Protein AF-A0A7J7K5H2-F1 (afdb_monomer)

pLDDT: mean 83.06, std 18.9, range [26.38, 98.5]

Nearest PDB structures (foldseek):
  7wrg-assembly1_A  TM=8.953E-01  e=8.656E-25  Caenorhabditis elegans
  7wrg-assembly2_B  TM=8.179E-01  e=9.148E-25  Caenorhabditis elegans
  4mjj-assembly1_A  TM=6.269E-01  e=1.152E-02  Homo sapiens
  3pyc-assembly1_A  TM=7.865E-01  e=3.758E-01  Homo sapiens
  2dn7-assembly1_A  TM=3.184E-01  e=1.498E+00  Homo sapiens

Sequence (389 aa):
MLLKEDVLEILPSIEEANSISEEMDKKVTFEAVIVSAESRGEVSGKPELFVLVKNIETGLQYYWPREKFYNRKFVMQELFSKYDDDADDFNGQIADEKDPFTMNPKEDVHIGSLKVYLQSLAYNIELTEQLDIIDYQSEQIGVCNVEIYPCTAKGKIFKPEDDVFVDDPRQLIGQDFHFKVKISGARGLPKRYNEIYAEYRLKSDADPVRTKAIAGTSNPDWRLEKQYHFPNLTEEDIKYFESGCFMVKIFGKQNAGAAARKLDTKKELRKKKAARGQVAVAANSVKKKIDPDNMKLQQNAVVAQTRNKKLNKRLEWLKDLLREANSRSKKKVPTRLIIAILEAKNYKEAKRIIASIGKSKGGEHSDSDSEDEVDIEKAEAQSCACLVS

Radius of gyration: 31.47 Å; Cα contacts (8 Å, |Δi|>4): 604; chains: 1; bounding box: 77×48×98 Å

Secondary structure (DSSP, 8-state):
-HHHHHHHHHHHHHHHHHHHHHHTT--EEEEEEEE-TTTTT-SS---EEEEEEEETTT--EEEEEHHHHHHHHHHHHHHHHHHHHTTTT------TTT-TT---TTS-EEEEEEEEE-HHHHTT--EEEEEEEE-TTS-EEEEEEEEEEEE-TT-PBPPGGG----SSGGGGTTS-EEEEEEEEEEES--TTEEEEEEEE--TT-SS-EEPPPB-S-SS----EEEEEEESS--HHHHHHHHH-EEEEEEEEEE-PPP--S---HHHHHHHHHHHHHHHTTGGG-------HHHHHHHHHHHHHHHHHHHHHHHHHHHHHHHHHHHHTT-S---HHHHHHHHS--SHHHHHHHHHGGG-S------------------SS-SS---S--

Foldseek 3Di:
DVVVVVCVVCVVLQVLLLVLCQVLQVQKHKDKAWFACQQVQHQHDHTAIWIWIARNQQRDIATHHPVLSVVLSVLSVVVSVVCVVCVPPPPVDDDLVSRSNRDDLQDKGFQFKWKFALQCVLFQHKDWDWTFTAHRNLDGQWTWTKIKFWDDPVRHGDDLLQQPTDLGSCVCAQAKTKMKIWTFWIARHDPQFFQKKKWKDDPPDPDIDIFGGGGDDRIDGRRDMDMDIDHRDDPVNSVCSNGNMIMIIMIGGGRGHHSPDPDTSVVVVVVVVVVVVVCVVVVPDPDPNPDVVVVVVVRVVVSVVVSVVVQVVLVVLVVLLVVLCVVVVNPDDDVVLNVQSSVPRDPVSSVVSSVCRPVPDDDDDDDDDDDDDDDDDDDPPPDDDDDDD

Organism: Bugula neritina (NCBI:txid10212)

Structure (mmCIF, N/CA/C/O backbone):
data_AF-A0A7J7K5H2-F1
#
_entry.id   AF-A0A7J7K5H2-F1
#
loop_
_atom_site.group_PDB
_atom_site.id
_atom_site.type_symbol
_atom_site.label_atom_id
_atom_site.label_alt_id
_atom_site.label_comp_id
_atom_site.label_asym_id
_atom_site.label_entity_id
_atom_site.label_seq_id
_atom_site.pdbx_PDB_ins_code
_atom_site.Cartn_x
_atom_site.Cartn_y
_atom_site.Cartn_z
_atom_site.occupancy
_atom_site.B_iso_or_equiv
_atom_site.auth_seq_id
_atom_site.auth_comp_id
_atom_site.auth_asym_id
_atom_site.auth_atom_id
_atom_site.pdbx_PDB_model_num
ATOM 1 N N . MET A 1 1 ? 12.004 23.311 -3.552 1.00 49.31 1 MET A N 1
ATOM 2 C CA . MET A 1 1 ? 12.945 23.846 -4.557 1.00 49.31 1 MET A CA 1
ATOM 3 C C . MET A 1 1 ? 13.680 22.710 -5.257 1.00 49.31 1 MET A C 1
ATOM 5 O O . MET A 1 1 ? 13.465 22.575 -6.450 1.00 49.31 1 MET A O 1
ATOM 9 N N . LEU A 1 2 ? 14.331 21.806 -4.513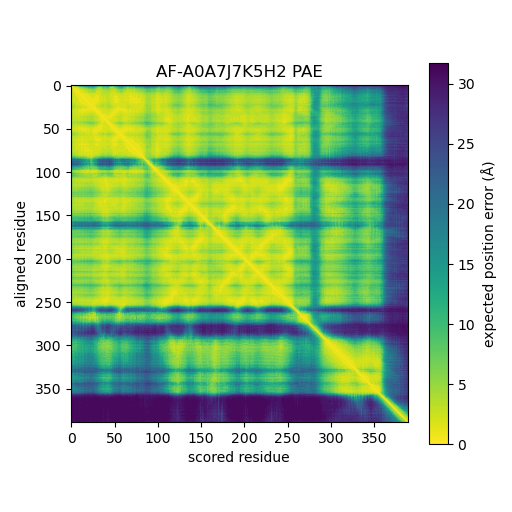 1.00 68.81 2 LEU A N 1
ATOM 10 C CA . LEU A 1 2 ? 15.080 20.637 -5.023 1.00 68.81 2 LEU A CA 1
ATOM 11 C C . LEU A 1 2 ? 14.414 19.839 -6.163 1.00 68.81 2 LEU A C 1
ATOM 13 O O . LEU A 1 2 ? 15.017 19.648 -7.204 1.00 68.81 2 LEU A O 1
ATOM 17 N N . LEU A 1 3 ? 13.137 19.458 -6.041 1.00 77.81 3 LEU A N 1
ATOM 18 C CA . LEU A 1 3 ? 12.524 18.555 -7.028 1.00 77.81 3 LEU A CA 1
ATOM 19 C C . LEU A 1 3 ? 12.398 19.139 -8.449 1.00 77.81 3 LEU A C 1
ATOM 21 O O . LEU A 1 3 ? 12.353 18.397 -9.423 1.00 77.81 3 LEU A O 1
ATOM 25 N N . LYS A 1 4 ? 12.304 20.471 -8.579 1.00 75.62 4 LYS A N 1
ATOM 26 C CA . LYS A 1 4 ? 12.293 21.128 -9.896 1.00 75.62 4 LYS A CA 1
ATOM 27 C C . LYS A 1 4 ? 13.687 21.119 -10.520 1.00 75.62 4 LYS A C 1
ATOM 29 O O . LYS A 1 4 ? 13.799 20.897 -11.718 1.00 75.62 4 LYS A O 1
ATOM 34 N N . GLU A 1 5 ? 14.715 21.354 -9.710 1.00 84.00 5 GLU A N 1
ATOM 35 C CA . GLU A 1 5 ? 16.119 21.303 -10.126 1.00 84.00 5 GLU A CA 1
ATOM 36 C C . GLU A 1 5 ? 16.498 19.876 -10.536 1.00 84.00 5 GLU A C 1
ATOM 38 O O . GLU A 1 5 ? 17.010 19.688 -11.634 1.00 84.00 5 GLU A O 1
ATOM 43 N N . ASP A 1 6 ? 16.106 18.871 -9.745 1.00 81.94 6 ASP A N 1
ATOM 44 C CA . ASP A 1 6 ? 16.315 17.450 -10.056 1.00 81.94 6 ASP A CA 1
ATOM 45 C C . ASP A 1 6 ? 15.707 17.055 -11.411 1.00 81.94 6 ASP A C 1
ATOM 47 O O . ASP A 1 6 ? 16.304 16.304 -12.183 1.00 81.94 6 ASP A O 1
ATOM 51 N N . VAL A 1 7 ? 14.510 17.569 -11.721 1.00 84.88 7 VAL A N 1
ATOM 52 C CA . VAL A 1 7 ? 13.860 17.334 -13.018 1.00 84.88 7 VAL A CA 1
ATOM 53 C C . VAL A 1 7 ? 14.640 18.007 -14.146 1.00 84.88 7 VAL A C 1
ATOM 55 O O . VAL A 1 7 ? 14.882 17.377 -15.171 1.00 84.88 7 VAL A O 1
ATOM 58 N N . LEU A 1 8 ? 15.047 19.266 -13.979 1.00 86.44 8 LEU A N 1
ATOM 59 C CA . LEU A 1 8 ? 15.824 19.979 -14.999 1.00 86.44 8 LEU A CA 1
ATOM 60 C C . LEU A 1 8 ? 17.184 19.315 -15.256 1.00 86.44 8 LEU A C 1
ATOM 62 O O . LEU A 1 8 ? 17.638 19.294 -16.396 1.00 86.44 8 LEU A O 1
ATOM 66 N N . GLU A 1 9 ? 17.797 18.731 -14.229 1.00 89.56 9 GLU A N 1
ATOM 67 C CA . GLU A 1 9 ? 19.077 18.031 -14.329 1.00 89.56 9 GLU A CA 1
ATOM 68 C C . GLU A 1 9 ? 18.953 16.661 -15.019 1.00 89.56 9 GLU A C 1
ATOM 70 O O . GLU A 1 9 ? 19.804 16.287 -15.832 1.00 89.56 9 GLU A O 1
ATOM 75 N N . ILE A 1 10 ? 17.888 15.898 -14.734 1.00 91.88 10 ILE A N 1
ATOM 76 C CA . ILE A 1 10 ? 17.733 14.553 -15.308 1.00 91.88 10 ILE A CA 1
ATOM 77 C C . ILE A 1 10 ? 17.295 14.584 -16.774 1.00 91.88 10 ILE A C 1
ATOM 79 O O . ILE A 1 10 ? 17.599 13.654 -17.522 1.00 91.88 10 ILE A O 1
ATOM 83 N N . LEU A 1 11 ? 16.546 15.613 -17.190 1.00 92.12 11 LEU A N 1
ATOM 84 C CA . LEU A 1 11 ? 15.905 15.653 -18.507 1.00 92.12 11 LEU A CA 1
ATOM 85 C C . LEU A 1 11 ? 16.907 15.520 -19.668 1.00 92.12 11 LEU A C 1
ATOM 87 O O . LEU A 1 11 ? 16.689 14.632 -20.495 1.00 92.12 11 LEU A O 1
ATOM 91 N N . PRO A 1 12 ? 18.030 16.269 -19.709 1.00 94.94 12 PRO A N 1
ATOM 92 C CA . PRO A 1 12 ? 19.059 16.080 -20.734 1.00 94.94 12 PRO A CA 1
ATOM 93 C C . PRO A 1 12 ? 19.627 14.656 -20.751 1.00 94.94 12 PRO A C 1
ATOM 95 O O . PRO A 1 12 ? 19.846 14.079 -21.810 1.00 94.94 12 PRO A O 1
ATOM 98 N N . SER A 1 13 ? 19.802 14.044 -19.575 1.00 96.00 13 SER A N 1
ATOM 99 C CA . SER A 1 13 ? 20.300 12.666 -19.464 1.00 96.00 13 SER A CA 1
ATOM 100 C C . SER A 1 13 ? 19.296 11.633 -19.985 1.00 96.00 13 SER A C 1
ATOM 102 O O . SER A 1 13 ? 19.690 10.623 -20.563 1.00 96.00 13 SER A O 1
ATOM 104 N N . ILE A 1 14 ? 17.996 11.876 -19.806 1.00 95.31 14 ILE A N 1
ATOM 105 C CA . ILE A 1 14 ? 16.926 11.048 -20.379 1.00 95.31 14 ILE A CA 1
ATOM 106 C C . ILE A 1 14 ? 16.862 11.215 -21.902 1.00 95.31 14 ILE A C 1
ATOM 108 O O . ILE A 1 14 ? 16.619 10.241 -22.615 1.00 95.31 14 ILE A O 1
ATOM 112 N N . GLU A 1 15 ? 17.062 12.426 -22.418 1.00 95.56 15 GLU A N 1
ATOM 113 C CA . GLU A 1 15 ? 17.114 12.686 -23.862 1.00 95.56 15 GLU A CA 1
ATOM 114 C C . GLU A 1 15 ? 18.315 12.009 -24.524 1.00 95.56 15 GLU A C 1
ATOM 116 O O . GLU A 1 15 ? 18.160 11.391 -25.579 1.00 95.56 15 GLU A O 1
ATOM 121 N N . GLU A 1 16 ? 19.473 12.041 -23.870 1.00 96.56 16 GLU A N 1
ATOM 122 C CA . GLU A 1 16 ? 20.673 11.322 -24.292 1.00 96.56 16 GLU A CA 1
ATOM 123 C C . GLU A 1 16 ? 20.437 9.804 -24.318 1.00 96.56 16 GLU A C 1
ATOM 125 O O . GLU A 1 16 ? 20.633 9.171 -25.352 1.00 96.56 16 GLU A O 1
ATOM 130 N N . ALA A 1 17 ? 19.917 9.220 -23.231 1.00 97.31 17 ALA A N 1
ATOM 131 C CA . ALA A 1 17 ? 19.629 7.783 -23.168 1.00 97.31 17 ALA A CA 1
ATOM 132 C C . ALA A 1 17 ? 18.621 7.333 -24.243 1.00 97.31 17 ALA A C 1
ATOM 134 O O . ALA A 1 17 ? 18.775 6.268 -24.841 1.00 97.31 17 ALA A O 1
ATOM 135 N N . ASN A 1 18 ? 17.596 8.149 -24.518 1.00 96.56 18 ASN A N 1
ATOM 136 C CA . ASN A 1 18 ? 16.654 7.881 -25.606 1.00 96.56 18 ASN A CA 1
ATOM 137 C C . ASN A 1 18 ? 17.311 8.009 -26.987 1.00 96.56 18 ASN A C 1
ATOM 139 O O . ASN A 1 18 ? 16.975 7.222 -27.862 1.00 96.56 18 ASN A O 1
ATOM 143 N N . SER A 1 19 ? 18.233 8.957 -27.184 1.00 95.81 19 SER A N 1
ATOM 144 C CA . SER A 1 19 ? 18.978 9.110 -28.445 1.00 95.81 19 SER A CA 1
ATOM 145 C C . SER A 1 19 ? 19.874 7.900 -28.712 1.00 95.81 19 SER A C 1
ATOM 147 O O . SER A 1 19 ? 19.819 7.341 -29.801 1.00 95.81 19 SER A O 1
ATOM 149 N N . ILE A 1 20 ? 20.604 7.426 -27.696 1.00 94.88 20 ILE A N 1
ATOM 150 C CA . ILE A 1 20 ? 21.403 6.195 -27.793 1.00 94.88 20 ILE A CA 1
ATOM 151 C C . ILE A 1 20 ? 20.498 5.001 -28.124 1.00 94.88 20 ILE A C 1
ATOM 153 O O . ILE A 1 20 ? 20.798 4.204 -29.010 1.00 94.88 20 ILE A O 1
ATOM 157 N N . SER A 1 21 ? 19.360 4.882 -27.431 1.00 94.56 21 SER A N 1
ATOM 158 C CA . SER A 1 21 ? 18.402 3.805 -27.690 1.00 94.56 21 SER A CA 1
ATOM 159 C C . SER A 1 21 ? 17.801 3.871 -29.099 1.00 94.56 21 SER A C 1
ATOM 161 O O . SER A 1 21 ? 17.531 2.823 -29.683 1.00 94.56 21 SER A O 1
ATOM 163 N N . GLU A 1 22 ? 17.591 5.076 -29.639 1.00 93.25 22 GLU A N 1
ATOM 164 C CA . GLU A 1 22 ? 17.103 5.313 -31.000 1.00 93.25 22 GLU A CA 1
ATOM 165 C C . GLU A 1 22 ? 18.136 4.895 -32.049 1.00 93.25 22 GLU A C 1
ATOM 167 O O . GLU A 1 22 ? 17.778 4.164 -32.971 1.00 93.25 22 GLU A O 1
ATOM 172 N N . GLU A 1 23 ? 19.393 5.314 -31.889 1.00 91.38 23 GLU A N 1
ATOM 173 C CA . GLU A 1 23 ? 20.469 5.059 -32.855 1.00 91.38 23 GLU A CA 1
ATOM 174 C C . GLU A 1 23 ? 20.855 3.576 -32.905 1.00 91.38 23 GLU A C 1
ATOM 176 O O . GLU A 1 23 ? 21.034 3.005 -33.977 1.00 91.38 23 GLU A O 1
ATOM 181 N N . MET A 1 24 ? 20.887 2.922 -31.741 1.00 89.62 24 MET A N 1
ATOM 182 C CA . MET A 1 24 ? 21.148 1.483 -31.614 1.00 89.62 24 MET A CA 1
ATOM 183 C C . MET A 1 24 ? 19.880 0.615 -31.727 1.00 89.62 24 MET A C 1
ATOM 185 O O . MET A 1 24 ? 19.935 -0.596 -31.510 1.00 89.62 24 MET A O 1
ATOM 189 N N . ASP A 1 25 ? 18.722 1.236 -31.965 1.00 89.56 25 ASP A N 1
ATOM 190 C CA . ASP A 1 25 ? 17.396 0.621 -32.077 1.00 89.56 25 ASP A CA 1
ATOM 191 C C . ASP A 1 25 ? 17.047 -0.413 -30.978 1.00 89.56 25 ASP A C 1
ATOM 193 O O . ASP A 1 25 ? 16.454 -1.469 -31.219 1.00 89.56 25 ASP A O 1
ATOM 197 N N . LYS A 1 26 ? 17.376 -0.083 -29.724 1.00 91.12 26 LYS A N 1
ATOM 198 C CA . LYS A 1 26 ? 17.268 -0.981 -28.557 1.00 91.12 26 LYS A CA 1
ATOM 199 C C . LYS A 1 26 ? 15.836 -1.262 -28.089 1.00 91.12 26 LYS A C 1
ATOM 201 O O . LYS A 1 26 ? 15.644 -2.028 -27.150 1.00 91.12 26 LYS A O 1
ATOM 206 N N . LYS A 1 27 ? 14.816 -0.649 -28.702 1.00 92.56 27 LYS A N 1
ATOM 207 C CA . LYS A 1 27 ? 13.388 -0.789 -28.339 1.00 92.56 27 LYS A CA 1
ATOM 208 C C . LYS A 1 27 ? 13.078 -0.398 -26.892 1.00 92.56 27 LYS A C 1
ATOM 210 O O . LYS A 1 27 ? 12.101 -0.884 -26.316 1.00 92.56 27 LYS A O 1
ATOM 215 N N . VAL A 1 28 ? 13.865 0.489 -26.292 1.00 94.19 28 VAL A N 1
ATOM 216 C CA . VAL A 1 28 ? 13.652 0.966 -24.922 1.00 94.19 28 VAL A CA 1
ATOM 217 C C . VAL A 1 28 ? 13.408 2.469 -24.938 1.00 94.19 28 VAL A C 1
ATOM 219 O O . VAL A 1 28 ? 13.957 3.207 -25.743 1.00 94.19 28 VAL A O 1
ATOM 222 N N . THR A 1 29 ? 12.515 2.938 -24.073 1.00 95.38 29 THR A N 1
ATOM 223 C CA . THR A 1 29 ? 12.247 4.370 -23.908 1.00 95.38 29 THR A CA 1
ATOM 224 C C . THR A 1 29 ? 12.302 4.752 -22.439 1.00 95.38 29 THR A C 1
ATOM 226 O O . THR A 1 29 ? 11.904 3.958 -21.583 1.00 95.38 29 THR A O 1
ATOM 229 N N . PHE A 1 30 ? 12.762 5.971 -22.174 1.00 96.44 30 PHE A N 1
ATOM 230 C CA . PHE A 1 30 ? 12.976 6.524 -20.839 1.00 96.44 30 PHE A CA 1
ATOM 231 C C . PHE A 1 30 ? 12.131 7.784 -20.640 1.00 96.44 30 PHE A C 1
ATOM 233 O O . PHE A 1 30 ? 12.128 8.676 -21.494 1.00 96.44 30 PHE A O 1
ATOM 240 N N . GLU A 1 31 ? 11.427 7.880 -19.514 1.00 94.12 31 GLU A N 1
ATOM 241 C CA . GLU A 1 31 ? 10.589 9.032 -19.163 1.00 94.12 31 GLU A CA 1
ATOM 242 C C . GLU A 1 31 ? 10.736 9.404 -17.684 1.00 94.12 31 GLU A C 1
ATOM 244 O O . GLU A 1 31 ? 10.712 8.537 -16.817 1.00 94.12 31 GLU A O 1
ATOM 249 N N . ALA A 1 32 ? 10.854 10.699 -17.381 1.00 91.56 32 ALA A N 1
ATOM 250 C CA . ALA A 1 32 ? 10.859 11.187 -16.004 1.00 91.56 32 ALA A CA 1
ATOM 251 C C . ALA A 1 32 ? 9.456 11.077 -15.391 1.00 91.56 32 ALA A C 1
ATOM 253 O O . ALA A 1 32 ? 8.477 11.521 -15.996 1.00 91.56 32 ALA A O 1
ATOM 254 N N . VAL A 1 33 ? 9.368 10.542 -14.174 1.00 90.31 33 VAL A N 1
ATOM 255 C CA . VAL A 1 33 ? 8.122 10.425 -13.408 1.00 90.31 33 VAL A CA 1
ATOM 256 C C . VAL A 1 33 ? 8.369 10.882 -11.977 1.00 90.31 33 VAL A C 1
ATOM 258 O O . VAL A 1 33 ? 9.303 10.428 -11.322 1.00 90.31 33 VAL A O 1
ATOM 261 N N . ILE A 1 34 ? 7.520 11.779 -11.478 1.00 89.50 34 ILE A N 1
ATOM 262 C CA . ILE A 1 34 ? 7.520 12.171 -10.067 1.00 89.50 34 ILE A CA 1
ATOM 263 C C . ILE A 1 34 ? 6.557 11.251 -9.329 1.00 89.50 34 ILE A C 1
ATOM 265 O O . ILE A 1 34 ? 5.379 11.181 -9.673 1.00 89.50 34 ILE A O 1
ATOM 269 N N . VAL A 1 35 ? 7.058 10.586 -8.300 1.00 89.56 35 VAL A N 1
ATOM 270 C CA . VAL A 1 35 ? 6.337 9.560 -7.554 1.00 89.56 35 VAL A CA 1
ATOM 271 C C . VAL A 1 35 ? 6.128 10.042 -6.125 1.00 89.56 35 VAL A C 1
ATOM 273 O O . VAL A 1 35 ? 7.073 10.484 -5.471 1.00 89.56 35 VAL A O 1
ATOM 276 N N . SER A 1 36 ? 4.899 9.954 -5.618 1.00 90.81 36 SER A N 1
ATOM 277 C CA . SER A 1 36 ? 4.588 10.246 -4.213 1.00 90.81 36 SER A CA 1
ATOM 278 C C . SER A 1 36 ? 5.085 9.136 -3.275 1.00 90.81 36 SER A C 1
ATOM 280 O O . SER A 1 36 ? 5.258 7.994 -3.694 1.00 90.81 36 SER A O 1
ATOM 282 N N . ALA A 1 37 ? 5.264 9.440 -1.987 1.00 91.88 37 ALA A N 1
ATOM 283 C CA . ALA A 1 37 ? 5.597 8.423 -0.984 1.00 91.88 37 ALA A CA 1
ATOM 284 C C . ALA A 1 37 ? 4.564 7.280 -0.962 1.00 91.88 37 ALA A C 1
ATOM 286 O O . ALA A 1 37 ? 4.920 6.105 -0.961 1.00 91.88 37 ALA A O 1
ATOM 287 N N . GLU A 1 38 ? 3.276 7.606 -1.059 1.00 91.31 38 GLU A N 1
ATOM 288 C CA . GLU A 1 38 ? 2.205 6.606 -1.039 1.00 91.31 38 GLU A CA 1
ATOM 289 C C . GLU A 1 38 ? 2.242 5.680 -2.255 1.00 91.31 38 GLU A C 1
ATOM 291 O O . GLU A 1 38 ? 2.122 4.463 -2.108 1.00 91.31 38 GLU A O 1
ATOM 296 N N . SER A 1 39 ? 2.501 6.238 -3.440 1.00 92.12 39 SER A N 1
ATOM 297 C CA . SER A 1 39 ? 2.718 5.471 -4.668 1.00 92.12 39 SER A CA 1
ATOM 298 C C . SER A 1 39 ? 3.930 4.536 -4.563 1.00 92.12 39 SER A C 1
ATOM 300 O O . SER A 1 39 ? 3.917 3.477 -5.177 1.00 92.12 39 SER A O 1
ATOM 302 N N . ARG A 1 40 ? 4.944 4.855 -3.742 1.00 94.19 40 ARG A N 1
ATOM 303 C CA . ARG A 1 40 ? 6.069 3.948 -3.409 1.00 94.19 40 ARG A CA 1
ATOM 304 C C . ARG A 1 40 ? 5.737 2.929 -2.311 1.00 94.19 40 ARG A C 1
ATOM 306 O O . ARG A 1 40 ? 6.552 2.069 -1.968 1.00 94.19 40 ARG A O 1
ATOM 313 N N . GLY A 1 41 ? 4.543 3.018 -1.728 1.00 94.94 41 GLY A N 1
ATOM 314 C CA . GLY A 1 41 ? 4.151 2.216 -0.575 1.00 94.94 41 GLY A CA 1
ATOM 315 C C . GLY A 1 41 ? 4.821 2.659 0.726 1.00 94.94 41 GLY A C 1
ATOM 316 O O . GLY A 1 41 ? 5.035 1.842 1.621 1.00 94.94 41 GLY A O 1
ATOM 317 N N . GLU A 1 42 ? 5.177 3.933 0.839 1.00 94.25 42 GLU A N 1
ATOM 318 C CA . GLU A 1 42 ? 5.692 4.550 2.059 1.00 94.25 42 GLU A CA 1
ATOM 319 C C . GLU A 1 42 ? 4.571 5.295 2.791 1.00 94.25 42 GLU A C 1
ATOM 321 O O . GLU A 1 42 ? 3.681 5.893 2.185 1.00 94.25 42 GLU A O 1
ATOM 326 N N . VAL A 1 43 ? 4.608 5.260 4.123 1.00 92.31 43 VAL A N 1
ATOM 327 C CA . VAL A 1 43 ? 3.600 5.916 4.971 1.00 92.31 43 VAL A CA 1
ATOM 328 C C . VAL A 1 43 ? 3.680 7.442 4.853 1.00 92.31 43 VAL A C 1
ATOM 330 O O . VAL A 1 43 ? 2.651 8.124 4.805 1.00 92.31 43 VAL A O 1
ATOM 333 N N . SER A 1 44 ? 4.901 7.970 4.789 1.00 91.06 44 SER A N 1
ATOM 334 C CA . SER A 1 44 ? 5.220 9.388 4.668 1.00 91.06 44 SER A CA 1
ATOM 335 C C . SER A 1 44 ? 6.533 9.560 3.906 1.00 91.06 44 SER A C 1
ATOM 337 O O . SER A 1 44 ? 7.328 8.631 3.804 1.00 91.06 44 SER A O 1
ATOM 339 N N . GLY A 1 45 ? 6.755 10.752 3.360 1.00 90.62 45 GLY A N 1
ATOM 340 C CA . GLY A 1 45 ? 7.953 11.059 2.588 1.00 90.62 45 GLY A CA 1
ATOM 341 C C . GLY A 1 45 ? 7.698 12.188 1.602 1.00 90.62 45 GLY A C 1
ATOM 342 O O . GLY A 1 45 ? 6.552 12.569 1.346 1.00 90.62 45 GLY A O 1
ATOM 343 N N . LYS A 1 46 ? 8.773 12.745 1.048 1.00 89.19 46 LYS A N 1
ATOM 344 C CA . LYS A 1 46 ? 8.665 13.719 -0.042 1.00 89.19 46 LYS A CA 1
ATOM 345 C C . LYS A 1 46 ? 8.436 12.977 -1.366 1.00 89.19 46 LYS A C 1
ATOM 347 O O . LYS A 1 46 ? 8.825 11.811 -1.490 1.00 89.19 46 LYS A O 1
ATOM 352 N N . PRO A 1 47 ? 7.807 13.616 -2.366 1.00 88.75 47 PRO A N 1
ATOM 353 C CA . PRO A 1 47 ? 7.842 13.101 -3.726 1.00 88.75 47 PRO A CA 1
ATOM 354 C C . PRO A 1 47 ? 9.291 12.919 -4.183 1.00 88.75 47 PRO A C 1
ATOM 356 O O . PRO A 1 47 ? 10.161 13.687 -3.776 1.00 88.75 47 PRO A O 1
ATOM 359 N N . GLU A 1 48 ? 9.535 11.914 -5.013 1.00 90.31 48 GLU A N 1
ATOM 360 C CA . GLU A 1 48 ? 10.862 11.590 -5.539 1.00 90.31 48 GLU A CA 1
ATOM 361 C C . GLU A 1 48 ? 10.798 11.363 -7.044 1.00 90.31 48 GLU A C 1
ATOM 363 O O . GLU A 1 48 ? 9.752 11.021 -7.599 1.00 90.31 48 GLU A O 1
ATOM 368 N N . LEU A 1 49 ? 11.930 11.568 -7.705 1.00 88.88 49 LEU A N 1
ATOM 369 C CA . LEU A 1 49 ? 12.072 11.439 -9.144 1.00 88.88 49 LEU A CA 1
ATOM 370 C C . LEU A 1 49 ? 12.535 10.027 -9.517 1.00 88.88 49 LEU A C 1
ATOM 372 O O . LEU A 1 49 ? 13.589 9.563 -9.082 1.00 88.88 49 LEU A O 1
ATOM 376 N N . PHE A 1 50 ? 11.751 9.374 -10.364 1.00 94.25 50 PHE A N 1
ATOM 377 C CA . PHE A 1 50 ? 12.028 8.067 -10.946 1.00 94.25 50 PHE A CA 1
ATOM 378 C C . PHE A 1 50 ? 12.104 8.187 -12.470 1.00 94.25 50 PHE A C 1
ATOM 380 O O . PHE A 1 50 ? 11.605 9.144 -13.069 1.00 94.25 50 PHE A O 1
ATOM 387 N N . VAL A 1 51 ? 12.702 7.184 -13.106 1.00 95.31 51 VAL A N 1
ATOM 388 C CA . VAL A 1 51 ? 12.701 7.027 -14.561 1.00 95.31 51 VAL A CA 1
ATOM 389 C C . VAL A 1 51 ? 11.870 5.803 -14.921 1.00 95.31 51 VAL A C 1
ATOM 391 O O . VAL A 1 51 ? 12.216 4.681 -14.551 1.00 95.31 51 VAL A O 1
ATOM 394 N N . LEU A 1 52 ? 10.770 6.020 -15.640 1.00 95.88 52 LEU A N 1
ATOM 395 C CA . LEU A 1 52 ? 10.004 4.958 -16.276 1.00 95.88 52 LEU A CA 1
ATOM 396 C C . LEU A 1 52 ? 10.786 4.457 -17.488 1.00 95.88 52 LEU A C 1
ATOM 398 O O . LEU A 1 52 ? 10.974 5.179 -18.467 1.00 95.88 52 LEU A O 1
ATOM 402 N N . VAL A 1 53 ? 11.209 3.204 -17.411 1.00 96.25 53 VAL A N 1
ATOM 403 C CA . VAL A 1 53 ? 11.866 2.468 -18.484 1.00 96.25 53 VAL A CA 1
ATOM 404 C C . VAL A 1 53 ? 10.856 1.511 -19.085 1.00 96.25 53 VAL A C 1
ATOM 406 O O . VAL A 1 53 ? 10.300 0.664 -18.384 1.00 96.25 53 VAL A O 1
ATOM 409 N N . LYS A 1 54 ? 10.595 1.651 -20.382 1.00 94.56 54 LYS A N 1
ATOM 410 C CA . LYS A 1 54 ? 9.628 0.821 -21.101 1.00 94.56 54 LYS A CA 1
ATOM 411 C C . LYS A 1 54 ? 10.281 0.172 -22.304 1.00 94.56 54 LYS A C 1
ATOM 413 O O . LYS A 1 54 ? 10.704 0.883 -23.215 1.00 94.56 54 LYS A O 1
ATOM 418 N N . ASN A 1 55 ? 10.266 -1.157 -22.344 1.00 93.00 55 ASN A N 1
ATOM 419 C CA . ASN A 1 55 ? 10.537 -1.894 -23.569 1.00 93.00 55 ASN A CA 1
ATOM 420 C C . ASN A 1 55 ? 9.264 -1.889 -24.431 1.00 93.00 55 ASN A C 1
ATOM 422 O O . ASN A 1 55 ? 8.196 -2.324 -23.993 1.00 93.00 55 ASN A O 1
ATOM 426 N N . ILE A 1 56 ? 9.348 -1.330 -25.635 1.00 90.56 56 ILE A N 1
ATOM 427 C CA . ILE A 1 56 ? 8.178 -1.105 -26.496 1.00 90.56 56 ILE A CA 1
ATOM 428 C C . ILE A 1 56 ? 7.748 -2.366 -27.249 1.00 90.56 56 ILE A C 1
ATOM 430 O O . ILE A 1 56 ? 6.602 -2.436 -27.684 1.00 90.56 56 ILE A O 1
ATOM 434 N N . GLU A 1 57 ? 8.637 -3.350 -27.379 1.00 88.56 57 GLU A N 1
ATOM 435 C CA . GLU A 1 57 ? 8.375 -4.624 -28.047 1.00 88.56 57 GLU A CA 1
ATOM 436 C C . GLU A 1 57 ? 7.688 -5.616 -27.105 1.00 88.56 57 GLU A C 1
ATOM 438 O O . GLU A 1 57 ? 6.634 -6.159 -27.432 1.00 88.56 57 GLU A O 1
ATOM 443 N N . THR A 1 58 ? 8.244 -5.802 -25.907 1.00 89.38 58 THR A N 1
ATOM 444 C CA . THR A 1 58 ? 7.706 -6.730 -24.898 1.00 89.38 58 THR A CA 1
ATOM 445 C C . THR A 1 58 ? 6.642 -6.087 -24.010 1.00 89.38 58 THR A C 1
ATOM 447 O O . THR A 1 58 ? 5.891 -6.783 -23.330 1.00 89.38 58 THR A O 1
ATOM 450 N N . GLY A 1 59 ? 6.564 -4.754 -23.983 1.00 89.69 59 GLY A N 1
ATOM 451 C CA . GLY A 1 59 ? 5.644 -4.004 -23.128 1.00 89.69 59 GLY A CA 1
ATOM 452 C C . GLY A 1 59 ? 6.047 -3.942 -21.650 1.00 89.69 59 GLY A C 1
ATOM 453 O O . GLY A 1 59 ? 5.299 -3.355 -20.863 1.00 89.69 59 GLY A O 1
ATOM 454 N N . LEU A 1 60 ? 7.200 -4.511 -21.279 1.00 93.06 60 LEU A N 1
ATOM 455 C CA . LEU A 1 60 ? 7.723 -4.511 -19.913 1.00 93.06 60 LEU A CA 1
ATOM 456 C C . LEU A 1 60 ? 8.042 -3.089 -19.432 1.00 93.06 60 LEU A C 1
ATOM 458 O O . LEU A 1 60 ? 8.573 -2.274 -20.193 1.00 93.06 60 LEU A O 1
ATOM 462 N N . GLN A 1 61 ? 7.733 -2.802 -18.165 1.00 94.38 61 GLN A N 1
ATOM 463 C CA . GLN A 1 61 ? 7.879 -1.477 -17.557 1.00 94.38 61 GLN A CA 1
ATOM 464 C C . GLN A 1 61 ? 8.543 -1.547 -16.185 1.00 94.38 61 GLN A C 1
ATOM 466 O O . GLN A 1 61 ? 8.179 -2.375 -15.355 1.00 94.38 61 GLN A O 1
ATOM 471 N N . TYR A 1 62 ? 9.499 -0.657 -15.933 1.00 95.75 62 TYR A N 1
ATOM 472 C CA . TYR A 1 62 ? 10.210 -0.574 -14.659 1.00 95.75 62 TYR A CA 1
ATOM 473 C C . TYR A 1 62 ? 10.369 0.883 -14.255 1.00 95.75 62 TYR A C 1
ATOM 475 O O . TYR A 1 62 ? 10.566 1.752 -15.099 1.00 95.75 62 TYR A O 1
ATOM 483 N N . TYR A 1 63 ? 10.319 1.134 -12.953 1.00 95.25 63 TYR A N 1
ATOM 484 C CA . TYR A 1 63 ? 10.571 2.445 -12.372 1.00 95.25 63 TYR A CA 1
ATOM 485 C C . TYR A 1 63 ? 11.931 2.399 -11.693 1.00 95.25 63 TYR A C 1
ATOM 487 O O . TYR A 1 63 ? 12.107 1.725 -10.679 1.00 95.25 63 TYR A O 1
ATOM 495 N N . TRP A 1 64 ? 12.919 3.064 -12.281 1.00 95.62 64 TRP A N 1
ATOM 496 C CA . TRP A 1 64 ? 14.263 3.115 -11.721 1.00 95.62 64 TRP A CA 1
ATOM 497 C C . TRP A 1 64 ? 14.431 4.361 -10.857 1.00 95.62 64 TRP A C 1
ATOM 499 O O . TRP A 1 64 ? 14.100 5.460 -11.313 1.00 95.62 64 TRP A O 1
ATOM 509 N N . PRO A 1 65 ? 14.986 4.221 -9.642 1.00 94.75 65 PRO A N 1
ATOM 510 C CA . PRO A 1 65 ? 15.515 5.361 -8.915 1.00 94.75 65 PRO A CA 1
ATOM 511 C C . PRO A 1 65 ? 16.559 6.093 -9.761 1.00 94.75 65 PRO A C 1
ATOM 513 O O . PRO A 1 65 ? 17.265 5.476 -10.568 1.00 94.75 65 PRO A O 1
ATOM 516 N N . ARG A 1 66 ? 16.688 7.401 -9.532 1.00 93.25 66 ARG A N 1
ATOM 517 C CA . ARG A 1 66 ? 17.640 8.280 -10.225 1.00 93.25 66 ARG A CA 1
ATOM 518 C C . ARG A 1 66 ? 19.050 7.682 -10.307 1.00 93.25 66 ARG A C 1
ATOM 520 O O . ARG A 1 66 ? 19.630 7.632 -11.386 1.00 93.25 66 ARG A O 1
ATOM 527 N N . GLU A 1 67 ? 19.576 7.183 -9.192 1.00 94.50 67 GLU A N 1
ATOM 528 C CA . GLU A 1 67 ? 20.919 6.594 -9.117 1.00 94.50 67 GLU A CA 1
ATOM 529 C C . GLU A 1 67 ? 21.081 5.374 -10.040 1.00 94.50 67 GLU A C 1
ATOM 531 O O . GLU A 1 67 ? 22.014 5.314 -10.841 1.00 94.50 67 GLU A O 1
ATOM 536 N N . LYS A 1 68 ? 20.121 4.436 -10.011 1.00 95.25 68 LYS A N 1
ATOM 537 C CA . LYS A 1 68 ? 20.121 3.257 -10.894 1.00 95.25 68 LYS A CA 1
ATOM 538 C C . LYS A 1 68 ? 20.110 3.668 -12.366 1.00 95.25 68 LYS A C 1
ATOM 540 O O . LYS A 1 68 ? 20.809 3.052 -13.169 1.00 95.25 68 LYS A O 1
ATOM 545 N N . PHE A 1 69 ? 19.343 4.703 -12.715 1.00 96.69 69 PHE A N 1
ATOM 546 C CA . PHE A 1 69 ? 19.321 5.237 -14.074 1.00 96.69 69 PHE A CA 1
ATOM 547 C C . PHE A 1 69 ? 20.677 5.813 -14.493 1.00 96.69 69 PHE A C 1
ATOM 549 O O . PHE A 1 69 ? 21.161 5.434 -15.553 1.00 96.69 69 PHE A O 1
ATOM 556 N N . TYR A 1 70 ? 21.320 6.657 -13.679 1.00 95.94 70 TYR A N 1
ATOM 557 C CA . TYR A 1 70 ? 22.637 7.210 -14.023 1.00 95.94 70 TYR A CA 1
ATOM 558 C C . TYR A 1 70 ? 23.705 6.126 -14.178 1.00 95.94 70 TYR A C 1
ATOM 560 O O . TYR A 1 70 ? 24.443 6.145 -15.162 1.00 95.94 70 TYR A O 1
ATOM 568 N N . ASN A 1 71 ? 23.727 5.137 -13.279 1.00 95.06 71 ASN A N 1
ATOM 569 C CA . ASN A 1 71 ? 24.650 4.005 -13.375 1.00 95.06 71 ASN A CA 1
ATOM 570 C C . ASN A 1 71 ? 24.437 3.219 -14.678 1.00 95.06 71 ASN A C 1
ATOM 572 O O . ASN A 1 71 ? 25.393 2.870 -15.363 1.00 95.06 71 ASN A O 1
ATOM 576 N N . ARG A 1 72 ? 23.176 2.976 -15.063 1.00 95.25 72 ARG A N 1
ATOM 577 C CA . ARG A 1 72 ? 22.849 2.319 -16.336 1.00 95.25 72 ARG A CA 1
ATOM 578 C C . ARG A 1 72 ? 23.181 3.195 -17.542 1.00 95.25 72 ARG A C 1
ATOM 580 O O . ARG A 1 72 ? 23.707 2.667 -18.514 1.00 95.25 72 ARG A O 1
ATOM 587 N N . LYS A 1 73 ? 22.936 4.507 -17.473 1.00 95.94 73 LYS A N 1
ATOM 588 C CA . LYS A 1 73 ? 23.251 5.466 -18.541 1.00 95.94 73 LYS A CA 1
ATOM 589 C C . LYS A 1 73 ? 24.747 5.510 -18.832 1.00 95.94 73 LYS A C 1
ATOM 591 O O . LYS A 1 73 ? 25.119 5.506 -19.996 1.00 95.94 73 LYS A O 1
ATOM 596 N N . PHE A 1 74 ? 25.588 5.499 -17.801 1.00 94.88 74 PHE A N 1
ATOM 597 C CA . PHE A 1 74 ? 27.039 5.452 -17.975 1.00 94.88 74 PHE A CA 1
ATOM 598 C C . PHE A 1 74 ? 27.463 4.242 -18.825 1.00 94.88 74 PHE A C 1
ATOM 600 O O . PHE A 1 74 ? 28.166 4.390 -19.818 1.00 94.88 74 PHE A O 1
ATOM 607 N N . VAL A 1 75 ? 26.919 3.059 -18.523 1.00 93.81 75 VAL A N 1
ATOM 608 C CA . VAL A 1 75 ? 27.168 1.844 -19.318 1.00 93.81 75 VAL A CA 1
ATOM 609 C C . VAL A 1 75 ? 26.574 1.949 -20.733 1.00 93.81 75 VAL A C 1
ATOM 611 O O . VAL A 1 75 ? 27.161 1.435 -21.681 1.00 93.81 75 VAL A O 1
ATOM 614 N N . MET A 1 76 ? 25.433 2.631 -20.915 1.00 95.00 76 MET A N 1
ATOM 615 C CA . MET A 1 76 ? 24.876 2.909 -22.252 1.00 95.00 76 MET A CA 1
ATOM 616 C C . MET A 1 76 ? 25.813 3.785 -23.086 1.00 95.00 76 MET A C 1
ATOM 618 O O . MET A 1 76 ? 25.967 3.519 -24.271 1.00 95.00 76 MET A O 1
ATOM 622 N N . GLN A 1 77 ? 26.440 4.798 -22.480 1.00 94.25 77 GLN A N 1
ATOM 623 C CA . GLN A 1 77 ? 27.402 5.673 -23.155 1.00 94.25 77 GLN A CA 1
ATOM 624 C C . GLN A 1 77 ? 28.645 4.890 -23.582 1.00 94.25 77 GLN A C 1
ATOM 626 O O . GLN A 1 77 ? 29.021 4.951 -24.746 1.00 94.25 77 GLN A O 1
ATOM 631 N N . GLU A 1 78 ? 29.231 4.091 -22.682 1.00 91.06 78 GLU A N 1
ATOM 632 C CA . GLU A 1 78 ? 30.379 3.236 -23.021 1.00 91.06 78 GLU A CA 1
ATOM 633 C C . GLU A 1 78 ? 30.055 2.251 -24.146 1.00 91.06 78 GLU A C 1
ATOM 635 O O . GLU A 1 78 ? 30.894 1.963 -25.002 1.00 91.06 78 GLU A O 1
ATOM 640 N N . LEU A 1 79 ? 28.837 1.706 -24.134 1.00 89.94 79 LEU A N 1
ATOM 641 C CA . LEU A 1 79 ? 28.388 0.799 -25.174 1.00 89.94 79 LEU A CA 1
ATOM 642 C C . LEU A 1 79 ? 28.192 1.519 -26.512 1.00 89.94 79 LEU A C 1
ATOM 644 O O . LEU A 1 79 ? 28.551 0.970 -27.550 1.00 89.94 79 LEU A O 1
ATOM 648 N N . PHE A 1 80 ? 27.635 2.728 -26.481 1.00 90.81 80 PHE A N 1
ATOM 649 C CA . PHE A 1 80 ? 27.421 3.541 -27.670 1.00 90.81 80 PHE A CA 1
ATOM 650 C C . PHE A 1 80 ? 28.738 3.981 -28.310 1.00 90.81 80 PHE A C 1
ATOM 652 O O . PHE A 1 80 ? 28.865 3.878 -29.521 1.00 90.81 80 PHE A O 1
ATOM 659 N N . SER A 1 81 ? 29.744 4.374 -27.519 1.00 89.44 81 SER A N 1
ATOM 660 C CA . SER A 1 81 ? 31.075 4.703 -28.050 1.00 89.44 81 SER A CA 1
ATOM 661 C C . SER A 1 81 ? 31.682 3.538 -28.832 1.00 89.44 81 SER A C 1
ATOM 663 O O . SER A 1 81 ? 32.152 3.726 -29.943 1.00 89.44 81 SER A O 1
ATOM 665 N N . LYS A 1 82 ? 31.579 2.309 -28.306 1.00 85.19 82 LYS A N 1
ATOM 666 C CA . LYS A 1 82 ? 32.052 1.105 -29.014 1.00 85.19 82 LYS A CA 1
ATOM 667 C C . LYS A 1 82 ? 31.270 0.812 -30.293 1.00 85.19 82 LYS A C 1
ATOM 669 O O . LYS A 1 82 ? 31.824 0.251 -31.227 1.00 85.19 82 LYS A O 1
ATOM 674 N N . TYR A 1 83 ? 29.976 1.123 -30.302 1.00 84.12 83 TYR A N 1
ATOM 675 C CA . TYR A 1 83 ? 29.140 0.992 -31.492 1.00 84.12 83 TYR A CA 1
ATOM 676 C C . TYR A 1 83 ? 29.519 2.015 -32.570 1.00 84.12 83 TYR A C 1
ATOM 678 O O . TYR A 1 83 ? 29.497 1.671 -33.745 1.00 84.12 83 TYR A O 1
ATOM 686 N N . ASP A 1 84 ? 29.869 3.240 -32.175 1.00 82.19 84 ASP A N 1
ATOM 687 C CA . ASP A 1 84 ? 30.251 4.323 -33.091 1.00 82.19 84 ASP A CA 1
ATOM 688 C C . ASP A 1 84 ? 31.652 4.106 -33.693 1.00 82.19 84 ASP A C 1
ATOM 690 O O . ASP A 1 84 ? 31.848 4.331 -34.886 1.00 82.19 84 ASP A O 1
ATOM 694 N N . ASP A 1 85 ? 32.602 3.601 -32.895 1.00 80.69 85 ASP A N 1
ATOM 695 C CA . ASP A 1 85 ? 33.984 3.345 -33.331 1.00 80.69 85 ASP A CA 1
ATOM 696 C C . ASP A 1 85 ? 34.085 2.207 -34.372 1.00 80.69 85 ASP A C 1
ATOM 698 O O . ASP A 1 85 ? 34.860 2.317 -35.320 1.00 80.69 85 ASP A O 1
ATOM 702 N N . ASP A 1 86 ? 33.281 1.144 -34.228 1.00 69.75 86 ASP A N 1
ATOM 703 C CA . ASP A 1 86 ? 33.346 -0.079 -35.050 1.00 69.75 86 ASP A CA 1
ATOM 704 C C . ASP A 1 86 ? 31.953 -0.506 -35.568 1.00 69.75 86 ASP A C 1
ATOM 706 O O . ASP A 1 86 ? 31.550 -1.668 -35.455 1.00 69.75 86 ASP A O 1
ATOM 710 N N . ALA A 1 87 ? 31.184 0.427 -36.140 1.00 62.94 87 ALA A N 1
ATOM 711 C CA . ALA A 1 87 ? 29.797 0.188 -36.571 1.00 62.94 87 ALA A CA 1
ATOM 712 C C . ALA A 1 87 ? 29.622 -0.990 -37.560 1.00 62.94 87 ALA A C 1
ATOM 714 O O . ALA A 1 87 ? 28.579 -1.647 -37.548 1.00 62.94 87 ALA A O 1
ATOM 715 N N . ASP A 1 88 ? 30.638 -1.280 -38.383 1.00 61.50 88 ASP A N 1
ATOM 716 C CA . ASP A 1 88 ? 30.623 -2.375 -39.367 1.00 61.50 88 ASP A CA 1
ATOM 717 C C . ASP A 1 88 ? 30.919 -3.763 -38.747 1.00 61.50 88 ASP A C 1
ATOM 719 O O . ASP A 1 88 ? 30.436 -4.774 -39.264 1.00 61.50 88 ASP A O 1
ATOM 723 N N . ASP A 1 89 ? 31.649 -3.824 -37.623 1.00 56.16 89 ASP A N 1
ATOM 724 C CA . ASP A 1 89 ? 32.023 -5.065 -36.912 1.00 56.16 89 ASP A CA 1
ATOM 725 C C . ASP A 1 89 ? 31.204 -5.297 -35.624 1.00 56.16 89 ASP A C 1
ATOM 727 O O . ASP A 1 89 ? 31.209 -6.394 -35.045 1.00 56.16 89 ASP A O 1
ATOM 731 N N . PHE A 1 90 ? 30.447 -4.294 -35.170 1.00 66.12 90 PHE A N 1
ATOM 732 C CA . PHE A 1 90 ? 29.554 -4.413 -34.026 1.00 66.12 90 PHE A CA 1
ATOM 733 C C . PHE A 1 90 ? 28.350 -5.298 -34.371 1.00 66.12 90 PHE A C 1
ATOM 735 O O . PHE A 1 90 ? 27.284 -4.851 -34.790 1.00 66.12 90 PHE A O 1
ATOM 742 N N . ASN A 1 91 ? 28.488 -6.600 -34.127 1.00 59.53 91 ASN A N 1
ATOM 743 C CA . ASN A 1 91 ? 27.447 -7.590 -34.413 1.00 59.53 91 ASN A CA 1
ATOM 744 C C . ASN A 1 91 ? 26.177 -7.472 -33.535 1.00 59.53 91 ASN A C 1
ATOM 746 O O . ASN A 1 91 ? 25.270 -8.299 -33.654 1.00 59.53 91 ASN A O 1
ATOM 750 N N . GLY A 1 92 ? 26.116 -6.494 -32.620 1.00 59.34 92 GLY A N 1
ATOM 751 C CA . GLY A 1 92 ? 24.974 -6.236 -31.738 1.00 59.34 92 GLY A CA 1
ATOM 752 C C . GLY A 1 92 ? 24.697 -7.319 -30.690 1.00 59.34 92 GLY A C 1
ATOM 753 O O . GLY A 1 92 ? 23.792 -7.148 -29.871 1.00 59.34 92 GLY A O 1
ATOM 754 N N . GLN A 1 93 ? 25.459 -8.416 -30.680 1.00 62.03 93 GLN A N 1
ATOM 755 C CA . GLN A 1 93 ? 25.270 -9.543 -29.771 1.00 62.03 93 GLN A CA 1
ATOM 756 C C . GLN A 1 93 ? 26.011 -9.286 -28.465 1.00 62.03 93 GLN A C 1
ATOM 758 O O . GLN A 1 93 ? 27.127 -9.745 -28.228 1.00 62.03 93 GLN A O 1
ATOM 763 N N . ILE A 1 94 ? 25.352 -8.545 -27.586 1.00 71.50 94 ILE A N 1
ATOM 764 C CA . ILE A 1 94 ? 25.769 -8.398 -26.198 1.00 71.50 94 ILE A CA 1
ATOM 765 C C . ILE A 1 94 ? 24.962 -9.413 -25.401 1.00 71.50 94 ILE A C 1
ATOM 767 O O . ILE A 1 94 ? 23.748 -9.507 -25.562 1.00 71.50 94 ILE A O 1
ATOM 771 N N . ALA A 1 95 ? 25.628 -10.184 -24.544 1.00 76.75 95 ALA A N 1
ATOM 772 C CA . ALA A 1 95 ? 24.915 -11.033 -23.600 1.00 76.75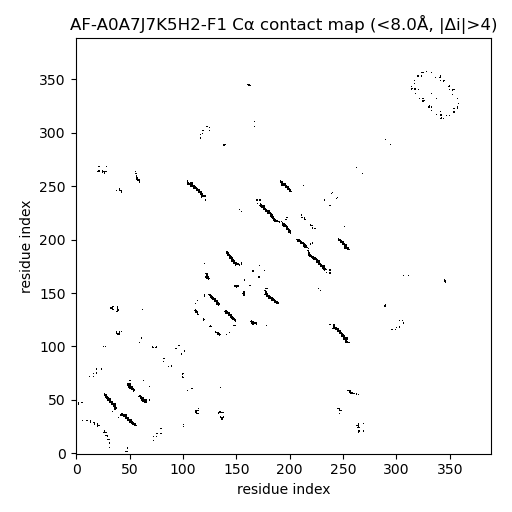 95 ALA A CA 1
ATOM 773 C C . ALA A 1 95 ? 23.960 -10.173 -22.756 1.00 76.75 95 ALA A C 1
ATOM 775 O O . ALA A 1 95 ? 24.372 -9.124 -22.262 1.00 76.75 95 ALA A O 1
ATOM 776 N N . ASP A 1 96 ? 22.728 -10.637 -22.544 1.00 77.38 96 ASP A N 1
ATOM 777 C CA . ASP A 1 96 ? 21.675 -9.913 -21.813 1.00 77.38 96 ASP A CA 1
ATOM 778 C C . ASP A 1 96 ? 22.138 -9.332 -20.466 1.00 77.38 96 ASP A C 1
ATOM 780 O O . ASP A 1 96 ? 21.706 -8.258 -20.057 1.00 77.38 96 ASP A O 1
ATOM 784 N N . GLU A 1 97 ? 23.053 -10.017 -19.781 1.00 77.19 97 GLU A N 1
ATOM 785 C CA . GLU A 1 97 ? 23.622 -9.598 -18.495 1.00 77.19 97 GLU A CA 1
ATOM 786 C C . GLU A 1 97 ? 24.501 -8.340 -18.589 1.00 77.19 97 GLU A C 1
ATOM 788 O O . GLU A 1 97 ? 24.645 -7.607 -17.610 1.00 77.19 97 GLU A O 1
ATOM 793 N N . LYS A 1 98 ? 25.098 -8.098 -19.758 1.00 80.56 98 LYS A N 1
ATOM 794 C CA . LYS A 1 98 ? 25.988 -6.967 -20.046 1.00 80.56 98 LYS A CA 1
ATOM 795 C C . LYS A 1 98 ? 25.285 -5.842 -20.804 1.00 80.56 98 LYS A C 1
ATOM 797 O O . LYS A 1 98 ? 25.856 -4.760 -20.913 1.00 80.56 98 LYS A O 1
ATOM 802 N N . ASP A 1 99 ? 24.081 -6.076 -21.328 1.00 87.50 99 ASP A N 1
ATOM 803 C CA . ASP A 1 99 ? 23.315 -5.050 -22.030 1.00 87.50 99 ASP A CA 1
ATOM 804 C C . ASP A 1 99 ? 22.596 -4.132 -21.013 1.00 87.50 99 ASP A C 1
ATOM 806 O O . ASP A 1 99 ? 21.718 -4.580 -20.262 1.00 87.50 99 ASP A O 1
ATOM 810 N N . PRO A 1 100 ? 22.929 -2.826 -20.959 1.00 91.00 100 PRO A N 1
ATOM 811 C CA . PRO A 1 100 ? 22.311 -1.904 -20.015 1.00 91.00 100 PRO A CA 1
ATOM 812 C C . PRO A 1 100 ? 20.819 -1.650 -20.292 1.00 91.00 100 PRO A C 1
ATOM 814 O O . PRO A 1 100 ? 20.129 -1.179 -19.380 1.00 91.00 100 PRO A O 1
ATOM 817 N N . PHE A 1 101 ? 20.316 -1.982 -21.487 1.00 91.12 101 PHE A N 1
ATOM 818 C CA . PHE A 1 101 ? 18.912 -1.868 -21.896 1.00 91.12 101 PHE A CA 1
ATOM 819 C C . PHE A 1 101 ? 18.081 -3.114 -21.561 1.00 91.12 101 PHE A C 1
ATOM 821 O O . PHE A 1 101 ? 16.850 -3.030 -21.513 1.00 91.12 101 PHE A O 1
ATOM 828 N N . THR A 1 102 ? 18.723 -4.254 -21.289 1.00 87.56 102 THR A N 1
ATOM 829 C CA . THR A 1 102 ? 18.017 -5.488 -20.939 1.00 87.56 102 THR A CA 1
ATOM 830 C C . THR A 1 102 ? 17.525 -5.454 -19.493 1.00 87.56 102 THR A C 1
ATOM 832 O O . THR A 1 102 ? 18.228 -5.056 -18.557 1.00 87.56 102 THR A O 1
ATOM 835 N N . MET A 1 103 ? 16.274 -5.879 -19.312 1.00 85.88 103 MET A N 1
ATOM 836 C CA . MET A 1 103 ? 15.580 -5.926 -18.026 1.00 85.88 103 MET A CA 1
ATOM 837 C C . MET A 1 103 ? 15.157 -7.359 -17.732 1.00 85.88 103 MET A C 1
ATOM 839 O O . MET A 1 103 ? 14.706 -8.064 -18.632 1.00 85.88 103 MET A O 1
ATOM 843 N N . ASN A 1 104 ? 15.278 -7.791 -16.477 1.00 86.69 104 ASN A N 1
ATOM 844 C CA . ASN A 1 104 ? 14.957 -9.162 -16.100 1.00 86.69 104 ASN A CA 1
ATOM 845 C C . ASN A 1 104 ? 13.434 -9.333 -15.922 1.00 86.69 104 ASN A C 1
ATOM 847 O O . ASN A 1 104 ? 12.888 -8.839 -14.931 1.00 86.69 104 ASN A O 1
ATOM 851 N N . PRO A 1 105 ? 12.727 -10.067 -16.804 1.00 86.19 105 PRO A N 1
ATOM 852 C CA . PRO A 1 105 ? 11.277 -10.255 -16.691 1.00 86.19 105 PRO A CA 1
ATOM 853 C C . PRO A 1 105 ? 10.870 -11.088 -15.466 1.00 86.19 105 PRO A C 1
ATOM 855 O O . PRO A 1 105 ? 9.701 -11.095 -15.088 1.00 86.19 105 PRO A O 1
ATOM 858 N N . LYS A 1 106 ? 11.822 -11.799 -14.844 1.00 88.75 106 LYS A N 1
ATOM 859 C CA . LYS A 1 106 ? 11.595 -12.605 -13.637 1.00 88.75 106 LYS A CA 1
ATOM 860 C C . LYS A 1 106 ? 11.733 -11.802 -12.341 1.00 88.75 106 LYS A C 1
ATOM 862 O O . LYS A 1 106 ? 11.474 -12.366 -11.282 1.00 88.75 106 LYS A O 1
ATOM 867 N N . GLU A 1 107 ? 12.171 -10.545 -12.413 1.00 91.88 107 GLU A N 1
ATOM 868 C CA . GLU A 1 107 ? 12.246 -9.650 -11.256 1.00 91.88 107 GLU A CA 1
ATOM 869 C C . GLU A 1 107 ? 10.832 -9.296 -10.781 1.00 91.88 107 GLU A C 1
ATOM 871 O O . GLU A 1 107 ? 9.963 -8.943 -11.586 1.00 91.88 107 GLU A O 1
ATOM 876 N N . ASP A 1 108 ? 10.607 -9.389 -9.471 1.00 95.12 108 ASP A N 1
ATOM 877 C CA . ASP A 1 108 ? 9.379 -8.894 -8.863 1.00 95.12 108 ASP A CA 1
ATOM 878 C C . ASP A 1 108 ? 9.355 -7.370 -8.968 1.00 95.12 108 ASP A C 1
ATOM 880 O O . ASP A 1 108 ? 10.282 -6.682 -8.539 1.00 95.12 108 ASP A O 1
ATOM 884 N N . VAL A 1 109 ? 8.267 -6.831 -9.503 1.00 96.44 109 VAL A N 1
ATOM 885 C CA . VAL A 1 109 ? 8.045 -5.392 -9.574 1.00 96.44 109 VAL A CA 1
ATOM 886 C C . VAL A 1 109 ? 6.948 -4.980 -8.616 1.00 96.44 109 VAL A C 1
ATOM 888 O O . VAL A 1 109 ? 5.972 -5.700 -8.395 1.00 96.44 109 VAL A O 1
ATOM 891 N N . HIS A 1 110 ? 7.102 -3.785 -8.056 1.00 97.19 110 HIS A N 1
ATOM 892 C CA . HIS A 1 110 ? 6.036 -3.139 -7.311 1.00 97.19 110 HIS A CA 1
ATOM 893 C C . HIS A 1 110 ? 4.937 -2.699 -8.288 1.00 97.19 110 HIS A C 1
ATOM 895 O O . HIS A 1 110 ? 5.183 -1.960 -9.241 1.00 97.19 110 HIS A O 1
ATOM 901 N N . ILE A 1 111 ? 3.737 -3.241 -8.088 1.00 97.38 111 ILE A N 1
ATOM 902 C CA . ILE A 1 111 ? 2.565 -3.032 -8.946 1.00 97.38 111 ILE A CA 1
ATOM 903 C C . ILE A 1 111 ? 1.808 -1.790 -8.485 1.00 97.38 111 ILE A C 1
ATOM 905 O O . ILE A 1 111 ? 1.425 -0.956 -9.301 1.00 97.38 111 ILE A O 1
ATOM 909 N N . GLY A 1 112 ? 1.600 -1.677 -7.175 1.00 97.50 112 GLY A N 1
ATOM 910 C CA . GLY A 1 112 ? 0.902 -0.564 -6.551 1.00 97.50 112 GLY A CA 1
ATOM 911 C C . GLY A 1 112 ? 0.754 -0.762 -5.049 1.00 97.50 112 GLY A C 1
ATOM 912 O O . GLY A 1 112 ? 1.130 -1.801 -4.499 1.00 97.50 112 GLY A O 1
ATOM 913 N N . SER A 1 113 ? 0.222 0.246 -4.375 1.00 97.44 113 SER A N 1
ATOM 914 C CA . SER A 1 113 ? 0.059 0.264 -2.923 1.00 97.44 113 SER A CA 1
ATOM 915 C C . SER A 1 113 ? -1.285 0.839 -2.518 1.00 97.44 113 SER A C 1
ATOM 917 O O . SER A 1 113 ? -1.896 1.602 -3.260 1.00 97.44 113 SER A O 1
ATOM 919 N N . LEU A 1 114 ? -1.706 0.516 -1.303 1.00 96.00 114 LEU A N 1
ATOM 920 C CA . LEU A 1 114 ? -2.832 1.152 -0.631 1.00 96.00 114 LEU A CA 1
ATOM 921 C C . LEU A 1 114 ? -2.450 1.486 0.814 1.00 96.00 114 LEU A C 1
ATOM 923 O O . LEU A 1 114 ? -1.617 0.805 1.421 1.00 96.00 114 LEU A O 1
ATOM 927 N N . LYS A 1 115 ? -3.064 2.536 1.357 1.00 95.38 115 LYS A N 1
ATOM 928 C CA . LYS A 1 115 ? -2.847 3.010 2.726 1.00 95.38 115 LYS A CA 1
ATOM 929 C C . LYS A 1 115 ? -4.029 2.624 3.605 1.00 95.38 115 LYS A C 1
ATOM 931 O O . LYS A 1 115 ? -5.172 2.806 3.205 1.00 95.38 115 LYS A O 1
ATOM 936 N N . VAL A 1 116 ? -3.745 2.121 4.803 1.00 95.88 116 VAL A N 1
ATOM 937 C CA . VAL A 1 116 ? -4.761 1.674 5.762 1.00 95.88 116 VAL A CA 1
ATOM 938 C C . VAL A 1 116 ? -4.575 2.420 7.080 1.00 95.88 116 VAL A C 1
ATOM 940 O O . VAL A 1 116 ? -3.547 2.250 7.742 1.00 95.88 116 VAL A O 1
ATOM 943 N N . TYR A 1 117 ? -5.543 3.258 7.462 1.00 95.56 117 TYR A N 1
ATOM 944 C CA . TYR A 1 117 ? -5.519 3.974 8.743 1.00 95.56 117 TYR A CA 1
ATOM 945 C C . TYR A 1 117 ? -5.908 3.064 9.914 1.00 95.56 117 TYR A C 1
ATOM 947 O O . TYR A 1 117 ? -6.799 2.225 9.801 1.00 95.56 117 TYR A O 1
ATOM 955 N N . LEU A 1 118 ? -5.243 3.253 11.057 1.00 95.12 118 LEU A N 1
ATOM 956 C CA . LEU A 1 118 ? -5.434 2.435 12.262 1.00 95.12 118 LEU A CA 1
ATOM 957 C C . LEU A 1 118 ? -6.449 3.022 13.249 1.00 95.12 118 LEU A C 1
ATOM 959 O O . LEU A 1 118 ? -6.703 2.413 14.286 1.00 95.12 118 LEU A O 1
ATOM 963 N N . GLN A 1 119 ? -7.057 4.171 12.927 1.00 94.62 119 GLN A N 1
ATOM 964 C CA . GLN A 1 119 ? -7.914 4.924 13.849 1.00 94.62 119 GLN A CA 1
ATOM 965 C C . GLN A 1 119 ? -9.059 4.086 14.429 1.00 94.62 119 GLN A C 1
ATOM 967 O O . GLN A 1 119 ? -9.444 4.289 15.578 1.00 94.62 119 GLN A O 1
ATOM 972 N N . SER A 1 120 ? -9.585 3.119 13.675 1.00 93.31 120 SER A N 1
ATOM 973 C CA . SER A 1 120 ? -10.626 2.211 14.163 1.00 93.31 120 SER A CA 1
ATOM 974 C C . SER A 1 120 ? -10.192 1.436 15.417 1.00 93.31 120 SER A C 1
ATOM 976 O O . SER A 1 120 ? -10.994 1.275 16.337 1.00 93.31 120 SER A O 1
ATOM 978 N N . LEU A 1 121 ? -8.918 1.038 15.513 1.00 94.38 121 LEU A N 1
ATOM 979 C CA . LEU A 1 121 ? -8.377 0.305 16.660 1.00 94.38 121 LEU A CA 1
ATOM 980 C C . LEU A 1 121 ? -8.357 1.143 17.938 1.00 94.38 121 LEU A C 1
ATOM 982 O O . LEU A 1 121 ? -8.658 0.606 18.999 1.00 94.38 121 LEU A O 1
ATOM 986 N N . ALA A 1 122 ? -8.084 2.450 17.841 1.00 93.31 122 ALA A N 1
ATOM 987 C CA . ALA A 1 122 ? -8.052 3.349 19.002 1.00 93.31 122 ALA A CA 1
ATOM 988 C C . ALA A 1 122 ? -9.397 3.388 19.750 1.00 93.31 122 ALA A C 1
ATOM 990 O O . ALA A 1 122 ? -9.442 3.597 20.956 1.00 93.31 122 ALA A O 1
ATOM 991 N N . TYR A 1 123 ? -10.492 3.145 19.031 1.00 90.94 123 TYR A N 1
ATOM 992 C CA . TYR A 1 123 ? -11.852 3.129 19.569 1.00 90.94 123 TYR A CA 1
ATOM 993 C C . TYR A 1 123 ? -12.428 1.712 19.693 1.00 90.94 123 TYR A C 1
ATOM 995 O O . TYR A 1 123 ? -13.625 1.546 19.945 1.00 90.94 123 TYR A O 1
ATOM 1003 N N . ASN A 1 124 ? -11.600 0.682 19.491 1.00 90.12 124 ASN A N 1
ATOM 1004 C CA . ASN A 1 124 ? -12.015 -0.717 19.495 1.00 90.12 124 ASN A CA 1
ATOM 1005 C C . ASN A 1 124 ? -13.178 -0.993 18.511 1.00 90.12 124 ASN A C 1
ATOM 1007 O O . ASN A 1 124 ? -14.191 -1.625 18.831 1.00 90.12 124 ASN A O 1
ATOM 1011 N N . ILE A 1 125 ? -13.062 -0.430 17.306 1.00 89.88 125 ILE A N 1
ATOM 1012 C CA . ILE A 1 125 ? -14.013 -0.548 16.199 1.00 89.88 125 ILE A CA 1
ATOM 1013 C C . ILE A 1 125 ? -13.405 -1.447 15.117 1.00 89.88 125 ILE A C 1
ATOM 1015 O O . ILE A 1 125 ? -12.226 -1.334 14.781 1.00 89.88 125 ILE A O 1
ATOM 1019 N N . GLU A 1 126 ? -14.221 -2.333 14.550 1.00 91.38 126 GLU A N 1
ATOM 1020 C CA . GLU A 1 126 ? -13.844 -3.086 13.356 1.00 91.38 126 GLU A CA 1
ATOM 1021 C C . GLU A 1 126 ? -13.829 -2.201 12.104 1.00 91.38 126 GLU A C 1
ATOM 1023 O O . GLU A 1 126 ? -14.651 -1.300 11.939 1.00 91.38 126 GLU A O 1
ATOM 1028 N N . LEU A 1 127 ? -12.898 -2.484 11.202 1.00 92.25 127 LEU A N 1
ATOM 1029 C CA . LEU A 1 127 ? -12.782 -1.851 9.897 1.00 92.25 127 LEU A CA 1
ATOM 1030 C C . LEU A 1 127 ? -12.952 -2.923 8.826 1.00 92.25 127 LEU A C 1
ATOM 1032 O O . LEU A 1 127 ? -12.327 -3.979 8.891 1.00 92.25 127 LEU A O 1
ATOM 1036 N N . THR A 1 128 ? -13.786 -2.663 7.830 1.00 93.62 128 THR A N 1
ATOM 1037 C CA . THR A 1 128 ? -13.949 -3.519 6.652 1.00 93.62 128 THR A CA 1
ATOM 1038 C C . THR A 1 128 ? -14.102 -2.602 5.455 1.00 93.62 128 THR A C 1
ATOM 1040 O O . THR A 1 128 ? -15.132 -1.954 5.308 1.00 93.62 128 THR A O 1
ATOM 1043 N N . GLU A 1 129 ? -13.057 -2.516 4.638 1.00 92.38 129 GLU A N 1
ATOM 1044 C CA . GLU A 1 129 ? -12.964 -1.537 3.557 1.00 92.38 129 GLU A CA 1
ATOM 1045 C C . GLU A 1 129 ? -12.479 -2.183 2.262 1.00 92.38 129 GLU A C 1
ATOM 1047 O O . GLU A 1 129 ? -11.689 -3.134 2.254 1.00 92.38 129 GLU A O 1
ATOM 1052 N N . GLN A 1 130 ? -1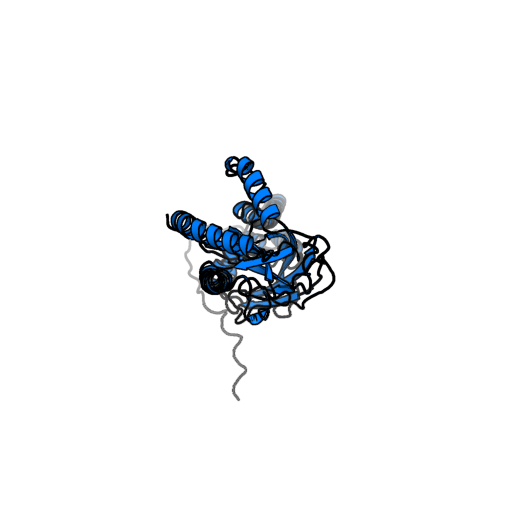2.941 -1.616 1.152 1.00 95.12 130 GLN A N 1
ATOM 1053 C CA . GLN A 1 130 ? -12.396 -1.865 -0.173 1.00 95.12 130 GLN A CA 1
ATOM 1054 C C . GLN A 1 130 ? -11.616 -0.622 -0.591 1.00 95.12 130 GLN A C 1
ATOM 1056 O O . GLN A 1 130 ? -12.202 0.430 -0.825 1.00 95.12 130 GLN A O 1
ATOM 1061 N N . LEU A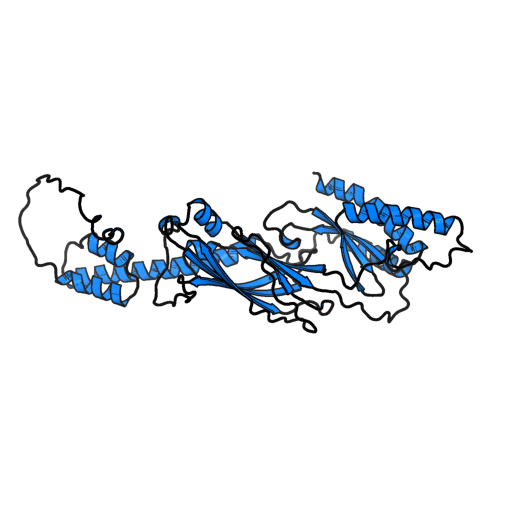 1 131 ? -10.294 -0.748 -0.648 1.00 95.50 131 LEU A N 1
ATOM 1062 C CA . LEU A 1 131 ? -9.383 0.377 -0.834 1.00 95.50 131 LEU A CA 1
ATOM 1063 C C . LEU A 1 131 ? -8.724 0.328 -2.209 1.00 95.50 131 LEU A C 1
ATOM 1065 O O . LEU A 1 131 ? -8.380 -0.746 -2.710 1.00 95.50 131 LEU A O 1
ATOM 1069 N N . ASP A 1 132 ? -8.516 1.500 -2.793 1.00 95.69 132 ASP A N 1
ATOM 1070 C CA . ASP A 1 132 ? -7.923 1.649 -4.116 1.00 95.69 132 ASP A CA 1
ATOM 1071 C C . ASP A 1 132 ? -6.429 1.317 -4.106 1.00 95.69 132 ASP A C 1
ATOM 1073 O O . ASP A 1 132 ? -5.671 1.760 -3.244 1.00 95.69 132 ASP A O 1
ATOM 1077 N N . ILE A 1 133 ? -6.001 0.542 -5.101 1.00 97.31 133 ILE A N 1
ATOM 1078 C CA . ILE A 1 133 ? -4.595 0.228 -5.347 1.00 97.31 133 ILE A CA 1
ATOM 1079 C C . ILE A 1 133 ? -4.048 1.279 -6.306 1.00 97.31 133 ILE A C 1
ATOM 1081 O O . ILE A 1 133 ? -4.513 1.385 -7.444 1.00 97.31 133 ILE A O 1
ATOM 1085 N N . ILE A 1 134 ? -3.043 2.016 -5.846 1.00 95.19 134 ILE A N 1
ATOM 1086 C CA . ILE A 1 134 ? -2.444 3.148 -6.549 1.00 95.19 134 ILE A CA 1
ATOM 1087 C C . ILE A 1 134 ? -1.051 2.779 -7.042 1.00 95.19 134 ILE A C 1
ATOM 1089 O O . ILE A 1 134 ? -0.230 2.281 -6.270 1.00 95.19 134 ILE A O 1
ATOM 1093 N N . ASP A 1 135 ? -0.767 3.032 -8.314 1.00 94.88 135 ASP A N 1
ATOM 1094 C CA . ASP A 1 135 ? 0.548 2.776 -8.899 1.00 94.88 135 ASP A CA 1
ATOM 1095 C C . ASP A 1 135 ? 1.518 3.971 -8.771 1.00 94.88 135 ASP A C 1
ATOM 1097 O O . ASP A 1 135 ? 1.224 5.008 -8.161 1.00 94.88 135 ASP A O 1
ATOM 1101 N N . TYR A 1 136 ? 2.704 3.831 -9.371 1.00 92.56 136 TYR A N 1
ATOM 1102 C CA . TYR A 1 136 ? 3.740 4.868 -9.427 1.00 92.56 136 TYR A CA 1
ATOM 1103 C C . TYR A 1 136 ? 3.297 6.173 -10.104 1.00 92.56 136 TYR A C 1
ATOM 1105 O O . TYR A 1 136 ? 3.855 7.229 -9.806 1.00 92.56 136 TYR A O 1
ATOM 1113 N N . GLN A 1 137 ? 2.309 6.118 -11.000 1.00 88.75 137 GLN A N 1
ATOM 1114 C CA . GLN A 1 137 ? 1.768 7.279 -11.715 1.00 88.75 137 GLN A CA 1
ATOM 1115 C C . GLN A 1 137 ? 0.553 7.880 -10.998 1.00 88.75 137 GLN A C 1
ATOM 1117 O O . GLN A 1 137 ? -0.075 8.810 -11.510 1.00 88.75 137 GLN A O 1
ATOM 1122 N N . SER A 1 138 ? 0.257 7.382 -9.794 1.00 88.94 138 SER A N 1
ATOM 1123 C CA . SER A 1 138 ? -0.906 7.756 -8.996 1.00 88.94 138 SER A CA 1
ATOM 1124 C C . SER A 1 138 ? -2.237 7.440 -9.689 1.00 88.94 138 SER A C 1
ATOM 1126 O O . SER A 1 138 ? -3.241 8.114 -9.443 1.00 88.94 138 SER A O 1
ATOM 1128 N N . GLU A 1 139 ? -2.254 6.424 -10.555 1.00 90.75 139 GLU A N 1
ATOM 1129 C CA . GLU A 1 139 ? -3.472 5.915 -11.178 1.00 90.75 139 GLU A CA 1
ATOM 1130 C C . GLU A 1 139 ? -4.027 4.729 -10.375 1.00 90.75 139 GLU A C 1
ATOM 1132 O O . GLU A 1 139 ? -3.289 3.901 -9.833 1.00 90.75 139 GLU A O 1
ATOM 1137 N N . GLN A 1 140 ? -5.358 4.651 -10.298 1.00 94.25 140 GLN A N 1
ATOM 1138 C CA . GLN A 1 140 ? -6.052 3.502 -9.728 1.00 94.25 140 GLN A CA 1
ATOM 1139 C C . GLN A 1 140 ? -5.959 2.324 -10.693 1.00 94.25 140 GLN A C 1
ATOM 1141 O O . GLN A 1 140 ? -6.465 2.389 -11.815 1.00 94.25 140 GLN A O 1
ATOM 1146 N N . ILE A 1 141 ? -5.364 1.228 -10.238 1.00 95.44 141 ILE A N 1
ATOM 1147 C CA . ILE A 1 141 ? -5.157 0.023 -11.054 1.00 95.44 141 ILE A CA 1
ATOM 1148 C C . ILE A 1 141 ? -5.914 -1.199 -10.527 1.00 95.44 141 ILE A C 1
ATOM 1150 O O . ILE A 1 141 ? -5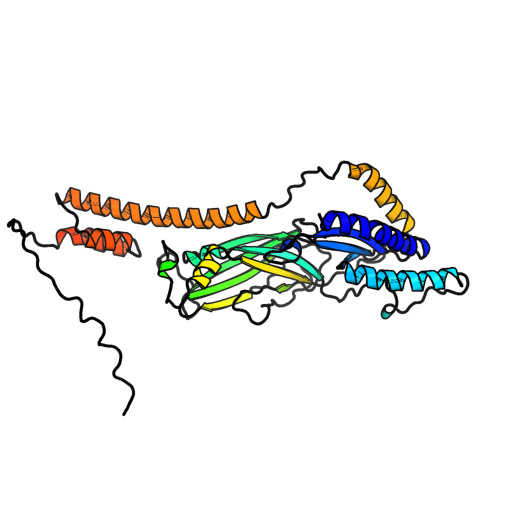.788 -2.290 -11.075 1.00 95.44 141 ILE A O 1
ATOM 1154 N N . GLY A 1 142 ? -6.685 -1.040 -9.457 1.00 97.00 142 GLY A N 1
ATOM 1155 C CA . GLY A 1 142 ? -7.493 -2.093 -8.858 1.00 97.00 142 GLY A CA 1
ATOM 1156 C C . GLY A 1 142 ? -7.982 -1.694 -7.473 1.00 97.00 142 GLY A C 1
ATOM 1157 O O . GLY A 1 142 ? -7.786 -0.560 -7.038 1.00 97.00 142 GLY A O 1
ATOM 1158 N N . VAL A 1 143 ? -8.589 -2.647 -6.775 1.00 97.69 143 VAL A N 1
ATOM 1159 C CA . VAL A 1 143 ? -9.032 -2.491 -5.384 1.00 97.69 143 VAL A CA 1
ATOM 1160 C C . VAL A 1 143 ? -8.610 -3.690 -4.542 1.00 97.69 143 VAL A C 1
ATOM 1162 O O . VAL A 1 143 ? -8.484 -4.802 -5.058 1.00 97.69 143 VAL A O 1
ATOM 1165 N N . CYS A 1 144 ? -8.396 -3.487 -3.247 1.00 98.00 144 CYS A N 1
ATOM 1166 C CA . CYS A 1 144 ? -8.031 -4.523 -2.285 1.00 98.00 144 CYS A CA 1
ATOM 1167 C C . CYS A 1 144 ? -9.000 -4.511 -1.102 1.00 98.00 144 CYS A C 1
ATOM 1169 O O . CYS A 1 144 ? -9.297 -3.453 -0.549 1.00 98.00 144 CYS A O 1
ATOM 1171 N N . ASN A 1 145 ? -9.474 -5.691 -0.705 1.00 97.56 145 ASN A N 1
ATOM 1172 C CA . ASN A 1 145 ? -10.338 -5.841 0.463 1.00 97.56 145 ASN A CA 1
ATOM 1173 C C . ASN A 1 145 ? -9.473 -6.050 1.712 1.00 97.56 145 ASN A C 1
ATOM 1175 O O . ASN A 1 145 ? -8.764 -7.062 1.816 1.00 97.56 145 ASN A O 1
ATOM 1179 N N . VAL A 1 146 ? -9.557 -5.105 2.647 1.00 97.12 146 VAL A N 1
ATOM 1180 C CA . VAL A 1 146 ? -8.798 -5.098 3.900 1.00 97.12 146 VAL A CA 1
ATOM 1181 C C . VAL A 1 146 ? -9.752 -5.022 5.076 1.00 97.12 146 VAL A C 1
ATOM 1183 O O . VAL A 1 146 ? -10.686 -4.221 5.104 1.00 97.12 146 VAL A O 1
ATOM 1186 N N . GLU A 1 147 ? -9.483 -5.852 6.072 1.00 96.00 147 GLU A N 1
ATOM 1187 C CA . GLU A 1 147 ? -10.269 -5.921 7.287 1.00 96.00 147 GLU A CA 1
ATOM 1188 C C . GLU A 1 147 ? -9.352 -5.831 8.518 1.00 96.00 147 GLU A C 1
ATOM 1190 O O . GLU A 1 147 ? -8.278 -6.441 8.555 1.00 96.00 147 GLU A O 1
ATOM 1195 N N . ILE A 1 148 ? -9.772 -5.074 9.532 1.00 95.56 148 ILE A N 1
ATOM 1196 C CA . ILE A 1 148 ? -9.099 -4.984 10.831 1.00 95.56 148 ILE A CA 1
ATOM 1197 C C . ILE A 1 148 ? -10.133 -5.227 11.926 1.00 95.56 148 ILE A C 1
ATOM 1199 O O . ILE A 1 148 ? -11.105 -4.483 12.035 1.00 95.56 148 ILE A O 1
ATOM 1203 N N . TYR A 1 149 ? -9.905 -6.236 12.762 1.00 93.38 149 TYR A N 1
ATOM 1204 C CA . TYR A 1 149 ? -10.839 -6.630 13.815 1.00 93.38 149 TYR A CA 1
ATOM 1205 C C . TYR A 1 149 ? -10.152 -6.668 15.168 1.00 93.38 149 TYR A C 1
ATOM 1207 O O . TYR A 1 149 ? -9.242 -7.480 15.348 1.00 93.38 149 TYR A O 1
ATOM 1215 N N . PRO A 1 150 ? -10.607 -5.894 16.157 1.00 93.88 150 PRO A N 1
ATOM 1216 C CA . PRO A 1 150 ? -10.256 -6.189 17.532 1.00 93.88 150 PRO A CA 1
ATOM 1217 C C . PRO A 1 150 ? -10.764 -7.575 17.941 1.00 93.88 150 PRO A C 1
ATOM 1219 O O . PRO A 1 150 ? -11.826 -8.035 17.504 1.00 93.88 150 PRO A O 1
ATOM 1222 N N . CYS A 1 151 ? -9.991 -8.276 18.762 1.00 94.00 151 CYS A N 1
ATOM 1223 C CA . CYS A 1 151 ? -10.310 -9.640 19.152 1.00 94.00 151 CYS A CA 1
ATOM 1224 C C . CYS A 1 151 ? -9.858 -9.951 20.577 1.00 94.00 151 CYS A C 1
ATOM 1226 O O . CYS A 1 151 ? -9.107 -9.218 21.208 1.00 94.00 151 CYS A O 1
ATOM 1228 N N . THR A 1 152 ? -10.307 -11.089 21.090 1.00 92.56 152 THR A N 1
ATOM 1229 C CA . THR A 1 152 ? -9.777 -11.650 22.341 1.00 92.56 152 THR A CA 1
ATOM 1230 C C . THR A 1 152 ? -8.357 -12.196 22.146 1.00 92.56 152 THR A C 1
ATOM 1232 O O . THR A 1 152 ? -7.940 -12.457 21.016 1.00 92.56 152 THR A O 1
ATOM 1235 N N . ALA A 1 153 ? -7.650 -12.497 23.241 1.00 92.31 153 ALA A N 1
ATOM 1236 C CA . ALA A 1 153 ? -6.344 -13.170 23.212 1.00 92.31 153 ALA A CA 1
ATOM 1237 C C . ALA A 1 153 ? -6.348 -14.488 22.409 1.00 92.31 153 ALA A C 1
ATOM 1239 O O . ALA A 1 153 ? -5.383 -14.814 21.722 1.00 92.31 153 ALA A O 1
ATOM 1240 N N . LYS A 1 154 ? -7.471 -15.221 22.418 1.00 92.88 154 LYS A N 1
ATOM 1241 C CA . LYS A 1 154 ? -7.666 -16.462 21.642 1.00 92.88 154 LYS A CA 1
ATOM 1242 C C . LYS A 1 154 ? -8.041 -16.218 20.171 1.00 92.88 154 LYS A C 1
ATOM 1244 O O . LYS A 1 154 ? -8.397 -17.159 19.468 1.00 92.88 154 LYS A O 1
ATOM 1249 N N . GLY A 1 155 ? -8.049 -14.966 19.718 1.00 88.50 155 GLY A N 1
ATOM 1250 C CA . GLY A 1 155 ? -8.351 -14.594 18.336 1.00 88.50 155 GLY A CA 1
ATOM 1251 C C . GLY A 1 155 ? -9.835 -14.620 17.970 1.00 88.50 155 GLY A C 1
ATOM 1252 O O . GLY A 1 155 ? -10.174 -14.526 16.788 1.00 88.50 155 GLY A O 1
ATOM 1253 N N . LYS A 1 156 ? -10.738 -14.748 18.951 1.00 90.62 156 LYS A N 1
ATOM 1254 C CA . LYS A 1 156 ? -12.185 -14.641 18.717 1.00 90.62 156 LYS A CA 1
ATOM 1255 C C . LYS A 1 156 ? -12.549 -13.172 18.503 1.00 90.62 156 LYS A C 1
ATOM 1257 O O . LYS A 1 156 ? -12.299 -12.367 19.400 1.00 90.62 156 LYS A O 1
ATOM 1262 N N . ILE A 1 157 ? -13.117 -12.862 17.339 1.00 88.12 157 ILE A N 1
ATOM 1263 C CA . ILE A 1 157 ? -13.617 -11.528 16.980 1.00 88.12 157 ILE A CA 1
ATOM 1264 C C . ILE A 1 157 ? -14.806 -11.183 17.881 1.00 88.12 157 ILE A C 1
ATOM 1266 O O . ILE A 1 157 ? -15.650 -12.048 18.152 1.00 88.12 157 ILE A O 1
ATOM 1270 N N . PHE A 1 158 ? -14.848 -9.942 18.360 1.00 83.75 158 PHE A N 1
ATOM 1271 C CA . PHE A 1 158 ? -15.967 -9.442 19.152 1.00 83.75 158 PHE A CA 1
ATOM 1272 C C . PHE A 1 158 ? -17.210 -9.291 18.283 1.00 83.75 158 PHE A C 1
ATOM 1274 O O . PHE A 1 158 ? -17.150 -8.805 17.157 1.00 83.75 158 PHE A O 1
ATOM 1281 N N . LYS A 1 159 ? -18.351 -9.723 18.805 1.00 76.94 159 LYS A N 1
ATOM 1282 C CA . LYS A 1 159 ? -19.640 -9.564 18.141 1.00 76.94 159 LYS A CA 1
ATOM 1283 C C . LYS A 1 159 ? -20.276 -8.226 18.524 1.00 76.94 159 LYS A C 1
ATOM 1285 O O . LYS A 1 159 ? -19.917 -7.653 19.555 1.00 76.94 159 LYS A O 1
ATOM 1290 N N . PRO A 1 160 ? -21.281 -7.744 17.769 1.00 68.62 160 PRO A N 1
ATOM 1291 C CA . PRO A 1 160 ? -22.012 -6.527 18.119 1.00 68.62 160 PRO A CA 1
ATOM 1292 C C . PRO A 1 160 ? -22.608 -6.529 19.536 1.00 68.62 160 PRO A C 1
ATOM 1294 O O . PRO A 1 160 ? -22.842 -5.462 20.097 1.00 68.62 160 PRO A O 1
ATOM 1297 N N . GLU A 1 161 ? -22.857 -7.705 20.121 1.00 68.50 161 GLU A N 1
ATOM 1298 C CA . GLU A 1 161 ? -23.399 -7.842 21.476 1.00 68.50 161 GLU A CA 1
ATOM 1299 C C . GLU A 1 161 ? -22.354 -7.693 22.595 1.00 68.50 161 GLU A C 1
ATOM 1301 O O . GLU A 1 161 ? -22.745 -7.499 23.747 1.00 68.50 161 GLU A O 1
ATOM 1306 N N . ASP A 1 162 ? -21.058 -7.793 22.276 1.00 71.31 162 ASP A N 1
ATOM 1307 C CA . ASP A 1 162 ? -19.969 -7.785 23.263 1.00 71.31 162 ASP A CA 1
ATOM 1308 C C . ASP A 1 162 ? -19.609 -6.358 23.748 1.00 71.31 162 ASP A C 1
ATOM 1310 O O . ASP A 1 162 ? -18.892 -6.233 24.736 1.00 71.31 162 ASP A O 1
ATOM 1314 N N . ASP A 1 163 ? -20.100 -5.308 23.063 1.00 68.31 163 ASP A N 1
ATOM 1315 C CA . ASP A 1 163 ? -19.859 -3.861 23.290 1.00 68.31 163 ASP A CA 1
ATOM 1316 C C . ASP A 1 163 ? -18.514 -3.521 23.925 1.00 68.31 163 ASP A C 1
ATOM 1318 O O . ASP A 1 163 ? -18.394 -2.884 24.968 1.00 68.31 163 ASP A O 1
ATOM 1322 N N . VAL A 1 164 ? -17.466 -3.933 23.232 1.00 76.50 164 VAL A N 1
ATOM 1323 C CA . VAL A 1 164 ? -16.087 -3.610 23.593 1.00 76.50 164 VAL A CA 1
ATOM 1324 C C . VAL A 1 164 ? -15.695 -2.185 23.197 1.00 76.50 164 VAL A C 1
ATOM 1326 O O . VAL A 1 164 ? -14.521 -1.838 23.187 1.00 76.50 164 VAL A O 1
ATOM 1329 N N . PHE A 1 165 ? -16.668 -1.360 22.819 1.00 80.44 165 PHE A N 1
ATOM 1330 C CA . PHE A 1 165 ? -16.425 -0.014 22.341 1.00 80.44 165 PHE A CA 1
ATOM 1331 C C . PHE A 1 165 ? -15.784 0.872 23.402 1.00 80.44 165 PHE A C 1
ATOM 1333 O O . PHE A 1 165 ? -16.210 0.879 24.556 1.00 80.44 165 PHE A O 1
ATOM 1340 N N . VAL A 1 166 ? -14.839 1.694 22.959 1.00 83.75 166 VAL A N 1
ATOM 1341 C CA . VAL A 1 166 ? -14.158 2.663 23.808 1.00 83.75 166 VAL A CA 1
ATOM 1342 C C . VAL A 1 166 ? -14.476 4.072 23.321 1.00 83.75 166 VAL A C 1
ATOM 1344 O O . VAL A 1 166 ? -14.262 4.390 22.153 1.00 83.75 166 VAL A O 1
ATOM 1347 N N . ASP A 1 167 ? -14.996 4.914 24.218 1.00 80.12 167 ASP A N 1
ATOM 1348 C CA . ASP A 1 167 ? -15.327 6.315 23.919 1.00 80.12 167 ASP A CA 1
ATOM 1349 C C . ASP A 1 167 ? -14.090 7.215 23.909 1.00 80.12 167 ASP A C 1
ATOM 1351 O O . ASP A 1 167 ? -13.997 8.120 23.074 1.00 80.12 167 ASP A O 1
ATOM 1355 N N . ASP A 1 168 ? -13.171 6.975 24.845 1.00 87.75 168 ASP A N 1
ATOM 1356 C CA . ASP A 1 168 ? -11.886 7.656 24.978 1.00 87.75 168 ASP A CA 1
ATOM 1357 C C . ASP A 1 168 ? -10.760 6.617 24.854 1.00 87.75 168 ASP A C 1
ATOM 1359 O O . ASP A 1 168 ? -10.620 5.789 25.759 1.00 87.75 168 ASP A O 1
ATOM 1363 N N . PRO A 1 169 ? -9.952 6.646 23.775 1.00 91.19 169 PRO A N 1
ATOM 1364 C CA . PRO A 1 169 ? -8.858 5.701 23.550 1.00 91.19 169 PRO A CA 1
ATOM 1365 C C . PRO A 1 169 ? -7.905 5.539 24.738 1.00 91.19 169 PRO A C 1
ATOM 1367 O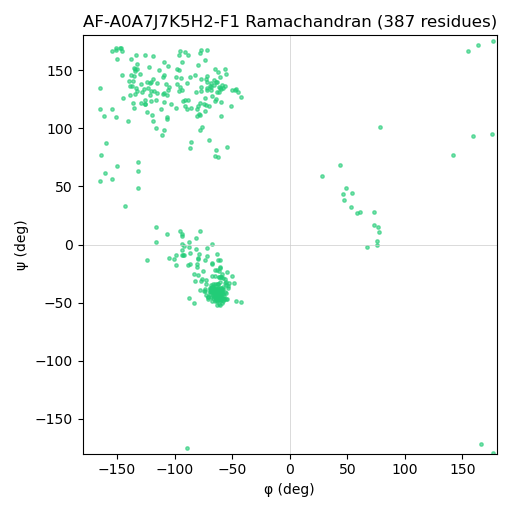 O . PRO A 1 169 ? -7.324 4.471 24.919 1.00 91.19 169 PRO A O 1
ATOM 1370 N N . ARG A 1 170 ? -7.774 6.560 25.595 1.00 92.06 170 ARG A N 1
ATOM 1371 C CA . ARG A 1 170 ? -6.933 6.514 26.803 1.00 92.06 170 ARG A CA 1
ATOM 1372 C C . ARG A 1 170 ? -7.366 5.447 27.805 1.00 92.06 170 ARG A C 1
ATOM 1374 O O . ARG A 1 170 ? -6.542 4.987 28.584 1.00 92.06 170 ARG A O 1
ATOM 1381 N N . GLN A 1 171 ? -8.624 5.008 27.768 1.00 89.88 171 GLN A N 1
ATOM 1382 C CA . GLN A 1 171 ? -9.117 3.917 28.616 1.00 89.88 171 GLN A CA 1
ATOM 1383 C C . GLN A 1 171 ? -8.417 2.583 28.325 1.00 89.88 171 GLN A C 1
ATOM 1385 O O . GLN A 1 17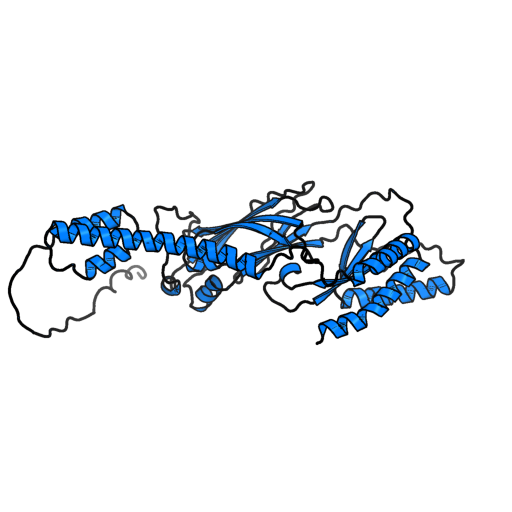1 ? -8.418 1.703 29.182 1.00 89.88 171 GLN A O 1
ATOM 1390 N N . LEU A 1 172 ? -7.825 2.425 27.136 1.00 90.56 172 LEU A N 1
ATOM 1391 C CA . LEU A 1 172 ? -7.075 1.230 26.752 1.00 90.56 172 LEU A CA 1
ATOM 1392 C C . LEU A 1 172 ? -5.646 1.209 27.316 1.00 90.56 172 LEU A C 1
ATOM 1394 O O . LEU A 1 172 ? -4.997 0.168 27.245 1.00 90.56 172 LEU A O 1
ATOM 1398 N N . ILE A 1 173 ? -5.146 2.321 27.867 1.00 94.62 173 ILE A N 1
ATOM 1399 C CA . ILE A 1 173 ? -3.787 2.400 28.420 1.00 94.62 173 ILE A CA 1
ATOM 1400 C C . ILE A 1 173 ? -3.637 1.405 29.576 1.00 94.62 173 ILE A C 1
ATOM 1402 O O . ILE A 1 173 ? -4.510 1.285 30.434 1.00 94.62 173 ILE A O 1
ATOM 1406 N N . GLY A 1 174 ? -2.521 0.679 29.583 1.00 94.50 174 GLY A N 1
ATOM 1407 C CA . GLY A 1 174 ? -2.221 -0.364 30.562 1.00 94.50 174 GLY A CA 1
ATOM 1408 C C . GLY A 1 174 ? -2.976 -1.676 30.343 1.00 94.50 174 GLY A C 1
ATOM 1409 O O . GLY A 1 174 ? -2.765 -2.614 31.104 1.00 94.50 174 GLY A O 1
ATOM 1410 N N . GLN A 1 175 ? -3.828 -1.781 29.317 1.00 92.56 175 GLN A N 1
ATOM 1411 C CA . GLN A 1 175 ? -4.528 -3.024 28.987 1.00 92.56 175 GLN A CA 1
ATOM 1412 C C . GLN A 1 175 ? -3.799 -3.810 27.894 1.00 92.56 175 GLN A C 1
ATOM 1414 O O . GLN A 1 175 ? -3.178 -3.232 26.998 1.00 92.56 175 GLN A O 1
ATOM 1419 N N . ASP A 1 176 ? -3.938 -5.134 27.933 1.00 94.00 176 ASP A N 1
ATOM 1420 C CA . ASP A 1 176 ? -3.530 -6.007 26.834 1.00 94.00 176 ASP A CA 1
ATOM 1421 C C . ASP A 1 176 ? -4.522 -5.888 25.676 1.00 94.00 176 ASP A C 1
ATOM 1423 O O . ASP A 1 176 ? -5.731 -6.089 25.835 1.00 94.00 176 ASP A O 1
ATOM 1427 N N . PHE A 1 177 ? -4.007 -5.593 24.485 1.00 94.69 177 PHE A N 1
ATOM 1428 C CA . PHE A 1 177 ? -4.829 -5.363 23.306 1.00 94.69 177 PHE A CA 1
ATOM 1429 C C . PHE A 1 177 ? -4.479 -6.331 22.182 1.00 94.69 177 PHE A C 1
ATOM 1431 O O . PHE A 1 177 ? -3.322 -6.480 21.778 1.00 94.69 177 PHE A O 1
ATOM 1438 N N . HIS A 1 178 ? -5.509 -6.986 21.648 1.00 96.25 178 HIS A N 1
ATOM 1439 C CA . HIS A 1 178 ? -5.377 -7.922 20.542 1.00 96.25 178 HIS A CA 1
ATOM 1440 C C . HIS A 1 178 ? -6.284 -7.519 19.389 1.00 96.25 178 HIS A C 1
ATOM 1442 O O . HIS A 1 178 ? -7.442 -7.142 19.569 1.00 96.25 178 HIS A O 1
ATOM 1448 N N . PHE A 1 179 ? -5.762 -7.656 18.180 1.00 96.38 179 PHE A N 1
ATOM 1449 C CA . PHE A 1 179 ? -6.525 -7.441 16.961 1.00 96.38 179 PHE A CA 1
ATOM 1450 C C . PHE A 1 179 ? -5.979 -8.312 15.838 1.00 96.38 179 PHE A C 1
ATOM 1452 O O . PHE A 1 179 ? -4.897 -8.889 15.938 1.00 96.38 179 PHE A O 1
ATOM 1459 N N . LYS A 1 180 ? -6.730 -8.411 14.751 1.00 96.75 180 LYS A N 1
ATOM 1460 C CA . LYS A 1 180 ? -6.358 -9.132 13.544 1.00 96.75 180 LYS A CA 1
ATOM 1461 C C . LYS A 1 180 ? -6.356 -8.189 12.362 1.00 96.75 180 LYS A C 1
ATOM 1463 O O . LYS A 1 180 ? -7.269 -7.382 12.220 1.00 96.75 180 LYS A O 1
ATOM 1468 N N . VAL A 1 181 ? -5.352 -8.337 11.509 1.00 97.44 181 VAL A N 1
ATOM 1469 C CA . VAL A 1 181 ? -5.319 -7.733 10.178 1.00 97.44 181 VAL A CA 1
ATOM 1470 C C . VAL A 1 181 ? -5.560 -8.845 9.176 1.00 97.44 181 VAL A C 1
ATOM 1472 O O . VAL A 1 181 ? -4.891 -9.882 9.222 1.00 97.44 181 VAL A O 1
ATOM 1475 N N . LYS A 1 182 ? -6.518 -8.631 8.279 1.00 97.31 182 LYS A N 1
ATOM 1476 C CA . LYS A 1 182 ? -6.861 -9.574 7.225 1.00 97.31 182 LYS A CA 1
ATOM 1477 C C . LYS A 1 182 ? -6.817 -8.892 5.864 1.00 97.31 182 LYS A C 1
ATOM 1479 O O . LYS A 1 182 ? -7.480 -7.886 5.628 1.00 97.31 182 LYS A O 1
ATOM 1484 N N . ILE A 1 183 ? -6.024 -9.469 4.964 1.00 97.75 183 ILE A N 1
ATOM 1485 C CA . ILE A 1 183 ? -5.904 -9.062 3.564 1.00 97.75 183 ILE A CA 1
ATOM 1486 C C . ILE A 1 183 ? -6.569 -10.152 2.726 1.00 97.75 183 ILE A C 1
ATOM 1488 O O . ILE A 1 183 ? -5.989 -11.212 2.463 1.00 97.75 183 ILE A O 1
ATOM 1492 N N . SER A 1 184 ? -7.820 -9.907 2.343 1.00 96.62 184 SER A N 1
ATOM 1493 C CA . SER A 1 184 ? -8.660 -10.911 1.686 1.00 96.62 184 SER A CA 1
ATOM 1494 C C . SER A 1 184 ? -8.188 -11.192 0.255 1.00 96.62 184 SER A C 1
ATOM 1496 O O . SER A 1 184 ? -8.015 -12.354 -0.121 1.00 96.62 184 SER A O 1
ATOM 1498 N N . GLY A 1 185 ? -7.922 -10.145 -0.526 1.00 97.19 185 GLY A N 1
ATOM 1499 C CA . GLY A 1 185 ? -7.511 -10.259 -1.924 1.00 97.19 185 GLY A CA 1
ATOM 1500 C C . GLY A 1 185 ? -7.651 -8.946 -2.687 1.00 97.19 185 GLY A C 1
ATOM 1501 O O . GLY A 1 185 ? -8.245 -7.989 -2.186 1.00 97.19 185 GLY A O 1
ATOM 1502 N N . ALA A 1 186 ? -7.138 -8.928 -3.916 1.00 98.19 186 ALA A N 1
ATOM 1503 C CA . ALA A 1 186 ? -7.255 -7.800 -4.837 1.00 98.19 186 ALA A CA 1
ATOM 1504 C C . ALA A 1 186 ? -8.197 -8.121 -6.004 1.00 98.19 186 ALA A C 1
ATOM 1506 O O . ALA A 1 186 ? -8.427 -9.290 -6.335 1.00 98.19 186 ALA A O 1
ATOM 1507 N N . ARG A 1 187 ? -8.758 -7.086 -6.631 1.00 98.06 187 ARG A N 1
ATOM 1508 C CA . ARG A 1 187 ? -9.639 -7.171 -7.801 1.00 98.06 187 ARG A CA 1
ATOM 1509 C C . ARG A 1 187 ? -9.262 -6.131 -8.847 1.00 98.06 187 ARG A C 1
ATOM 1511 O O . ARG A 1 187 ? -8.888 -5.011 -8.511 1.00 98.06 187 ARG A O 1
ATOM 1518 N N . GLY A 1 188 ? -9.412 -6.503 -10.115 1.00 97.06 188 GLY A N 1
ATOM 1519 C CA . GLY A 1 188 ? -9.259 -5.591 -11.249 1.00 97.06 188 GLY A CA 1
ATOM 1520 C C . GLY A 1 188 ? -7.818 -5.249 -11.628 1.00 97.06 188 GLY A C 1
ATOM 1521 O O . GLY A 1 188 ? -7.629 -4.317 -12.400 1.00 97.06 188 GLY A O 1
ATOM 1522 N N . LEU A 1 189 ? -6.817 -5.995 -11.140 1.00 97.94 189 LEU A N 1
ATOM 1523 C CA . LEU A 1 189 ? -5.409 -5.718 -11.439 1.00 97.94 189 LEU A CA 1
ATOM 1524 C C . LEU A 1 189 ? -5.090 -5.849 -12.943 1.00 97.94 189 LEU A C 1
ATOM 1526 O O . LEU A 1 189 ? -5.662 -6.711 -13.627 1.00 97.94 189 LEU A O 1
ATOM 1530 N N . PRO A 1 190 ? -4.127 -5.076 -13.484 1.00 95.50 190 PRO A N 1
ATOM 1531 C CA . PRO A 1 190 ? -3.764 -5.161 -14.893 1.00 95.50 190 PRO A CA 1
ATOM 1532 C C . PRO A 1 190 ? -3.273 -6.563 -15.280 1.00 95.50 190 PRO A C 1
ATOM 1534 O O . PRO A 1 190 ? -2.395 -7.131 -14.636 1.00 95.50 190 PRO A O 1
ATOM 1537 N N . LYS A 1 191 ? -3.771 -7.098 -16.403 1.00 93.75 191 LYS A N 1
ATOM 1538 C CA . LYS A 1 191 ? -3.430 -8.447 -16.915 1.00 93.75 191 LYS A CA 1
ATOM 1539 C C . LYS A 1 191 ? -1.954 -8.639 -17.302 1.00 93.75 191 LYS A C 1
ATOM 1541 O O . LYS A 1 191 ? -1.537 -9.751 -17.615 1.00 93.75 191 LYS A O 1
ATOM 1546 N N . ARG A 1 192 ? -1.164 -7.559 -17.313 1.00 92.69 192 ARG A N 1
ATOM 1547 C CA . ARG A 1 192 ? 0.281 -7.607 -17.582 1.00 92.69 192 ARG A CA 1
ATOM 1548 C C . ARG A 1 192 ? 1.083 -8.226 -16.433 1.00 92.69 192 ARG A C 1
ATOM 1550 O O . ARG A 1 192 ? 2.266 -8.470 -16.617 1.00 92.69 192 ARG A O 1
ATOM 1557 N N . TYR A 1 193 ? 0.463 -8.458 -15.278 1.00 95.62 193 TYR A N 1
ATOM 1558 C CA . TYR A 1 193 ? 1.120 -9.007 -14.098 1.00 95.62 193 TYR A CA 1
ATOM 1559 C C . TYR A 1 193 ? 0.752 -10.470 -13.843 1.00 95.62 193 TYR A C 1
ATOM 1561 O O . TYR A 1 193 ? -0.319 -10.937 -14.234 1.00 95.62 193 TYR A O 1
ATOM 1569 N N . ASN A 1 194 ? 1.654 -11.186 -13.181 1.00 95.38 194 ASN A N 1
ATOM 1570 C CA . ASN A 1 194 ? 1.524 -12.585 -12.796 1.00 95.38 194 ASN A CA 1
ATOM 1571 C C . ASN A 1 194 ? 2.250 -12.842 -11.466 1.00 95.38 194 ASN A C 1
ATOM 1573 O O . ASN A 1 194 ? 2.995 -11.984 -11.004 1.00 95.38 194 ASN A O 1
ATOM 1577 N N . GLU A 1 195 ? 2.041 -14.010 -10.853 1.00 97.00 195 GLU A N 1
ATOM 1578 C CA . GLU A 1 195 ? 2.633 -14.368 -9.549 1.00 97.00 195 GLU A CA 1
ATOM 1579 C C . GLU A 1 195 ? 2.449 -13.256 -8.497 1.00 97.00 195 GLU A C 1
ATOM 1581 O O . GLU A 1 195 ? 3.386 -12.814 -7.838 1.00 97.00 195 GLU A O 1
ATOM 1586 N N . ILE A 1 196 ? 1.216 -12.765 -8.373 1.00 98.25 196 ILE A N 1
ATOM 1587 C CA . ILE A 1 196 ? 0.895 -11.558 -7.616 1.00 98.25 196 ILE A CA 1
ATOM 1588 C C . ILE A 1 196 ? 0.784 -11.885 -6.123 1.00 98.25 196 ILE A C 1
ATOM 1590 O O . ILE A 1 196 ? 0.053 -12.802 -5.730 1.00 98.25 196 ILE A O 1
ATOM 1594 N N . TYR A 1 197 ? 1.453 -11.100 -5.283 1.00 98.50 197 TYR A N 1
ATOM 1595 C CA . TYR A 1 197 ? 1.371 -11.176 -3.826 1.00 98.50 197 TYR A CA 1
ATOM 1596 C C . TYR A 1 197 ? 1.235 -9.788 -3.197 1.00 98.50 197 TYR A C 1
ATOM 1598 O O . TYR A 1 197 ? 1.702 -8.789 -3.738 1.00 98.50 197 TYR A O 1
ATOM 1606 N N . ALA A 1 198 ? 0.599 -9.733 -2.032 1.00 98.38 198 ALA A N 1
ATOM 1607 C CA . ALA A 1 198 ? 0.643 -8.584 -1.140 1.00 98.38 198 ALA A CA 1
ATOM 1608 C C . ALA A 1 198 ? 1.669 -8.772 -0.018 1.00 98.38 198 ALA A C 1
ATOM 1610 O O . ALA A 1 198 ? 1.927 -9.893 0.440 1.00 98.38 198 ALA A O 1
ATOM 1611 N N . GLU A 1 199 ? 2.203 -7.649 0.441 1.00 97.69 199 GLU A N 1
ATOM 1612 C CA . GLU A 1 199 ? 3.096 -7.514 1.581 1.00 97.69 199 GLU A CA 1
ATOM 1613 C C . GLU A 1 199 ? 2.720 -6.264 2.381 1.00 97.69 199 GLU A C 1
ATOM 1615 O O . GLU A 1 199 ? 2.399 -5.224 1.807 1.00 97.69 199 GLU A O 1
ATOM 1620 N N . TYR A 1 200 ? 2.766 -6.338 3.705 1.00 97.69 200 TYR A N 1
ATOM 1621 C CA . TYR A 1 200 ? 2.609 -5.168 4.564 1.00 97.69 200 TYR A CA 1
ATOM 1622 C C . TYR A 1 200 ? 3.475 -5.306 5.819 1.00 97.69 200 TYR A C 1
ATOM 1624 O O . TYR A 1 200 ? 3.976 -6.387 6.130 1.00 97.69 200 TYR A O 1
ATOM 1632 N N . ARG A 1 201 ? 3.659 -4.210 6.557 1.00 95.69 201 ARG A N 1
ATOM 1633 C CA . ARG A 1 201 ? 4.426 -4.210 7.807 1.00 95.69 201 ARG A CA 1
ATOM 1634 C C . ARG A 1 201 ? 3.814 -3.243 8.816 1.00 95.69 201 ARG A C 1
ATOM 1636 O O . ARG A 1 201 ? 3.627 -2.071 8.490 1.00 95.69 201 ARG A O 1
ATOM 1643 N N . LEU A 1 202 ? 3.517 -3.717 10.025 1.00 94.44 202 LEU A N 1
ATOM 1644 C CA . LEU A 1 202 ? 3.159 -2.861 11.163 1.00 94.44 202 LEU A CA 1
ATOM 1645 C C . LEU A 1 202 ? 4.405 -2.483 11.978 1.00 94.44 202 LEU A C 1
ATOM 1647 O O . LEU A 1 202 ? 5.454 -3.112 11.859 1.00 94.44 202 LEU A O 1
ATOM 1651 N N . LYS A 1 203 ? 4.280 -1.475 12.853 1.00 87.56 203 LYS A N 1
ATOM 1652 C CA . LYS A 1 203 ? 5.364 -1.037 13.757 1.00 87.56 203 LYS A CA 1
ATOM 1653 C C . LYS A 1 203 ? 5.930 -2.190 14.602 1.00 87.56 203 LYS A C 1
ATOM 1655 O O . LYS A 1 203 ? 7.126 -2.226 14.856 1.00 87.56 203 LYS A O 1
ATOM 1660 N N . SER A 1 204 ? 5.079 -3.132 15.010 1.00 88.62 204 SER A N 1
ATOM 1661 C CA . SER A 1 204 ? 5.452 -4.300 15.819 1.00 88.62 204 SER A CA 1
ATOM 1662 C C . SER A 1 204 ? 6.112 -5.434 15.025 1.00 88.62 204 SER A C 1
ATOM 1664 O O . SER A 1 204 ? 6.547 -6.416 15.618 1.00 88.62 204 SER A O 1
ATOM 1666 N N . ASP A 1 205 ? 6.145 -5.354 13.693 1.00 92.75 205 ASP A N 1
ATOM 1667 C CA . ASP A 1 205 ? 6.697 -6.409 12.847 1.00 92.75 205 ASP A CA 1
ATOM 1668 C C . ASP A 1 205 ? 8.209 -6.215 12.626 1.00 92.75 205 ASP A C 1
ATOM 1670 O O . ASP A 1 205 ? 8.661 -5.181 12.113 1.00 92.75 205 ASP A O 1
ATOM 1674 N N . ALA A 1 206 ? 8.995 -7.245 12.962 1.00 91.69 206 ALA A N 1
ATOM 1675 C CA . ALA A 1 206 ? 10.423 -7.307 12.644 1.00 91.69 206 ALA A CA 1
ATOM 1676 C C . ALA A 1 206 ? 10.655 -7.407 11.126 1.00 91.69 206 ALA A C 1
ATOM 1678 O O . ALA A 1 206 ? 11.446 -6.643 10.573 1.00 91.69 206 ALA A O 1
ATOM 1679 N N . ASP A 1 207 ? 9.879 -8.266 10.462 1.00 94.00 207 ASP A N 1
ATOM 1680 C CA . ASP A 1 207 ? 9.929 -8.514 9.023 1.00 94.00 207 ASP A CA 1
ATOM 1681 C C . ASP A 1 207 ? 8.568 -8.254 8.361 1.00 94.00 207 ASP A C 1
ATOM 1683 O O . ASP A 1 207 ? 7.527 -8.403 9.013 1.00 94.00 207 ASP A O 1
ATOM 1687 N N . PRO A 1 208 ? 8.536 -7.892 7.066 1.00 95.38 208 PRO A N 1
ATOM 1688 C CA . PRO A 1 208 ? 7.286 -7.744 6.334 1.00 95.38 208 PRO A CA 1
ATOM 1689 C C . PRO A 1 208 ? 6.461 -9.038 6.318 1.00 95.38 208 PRO A C 1
ATOM 1691 O O . PRO A 1 208 ? 6.970 -10.135 6.087 1.00 95.38 208 PRO A O 1
ATOM 1694 N N . VAL A 1 209 ? 5.152 -8.904 6.517 1.00 97.31 209 VAL A N 1
ATOM 1695 C CA . VAL A 1 209 ? 4.198 -10.009 6.423 1.00 97.31 209 VAL A CA 1
ATOM 1696 C C . VAL A 1 209 ? 3.786 -10.163 4.968 1.00 97.31 209 VAL A C 1
ATOM 1698 O O . VAL A 1 209 ? 3.182 -9.259 4.389 1.00 97.31 209 VAL A O 1
ATOM 1701 N N . ARG A 1 210 ? 4.092 -11.322 4.382 1.00 97.56 210 ARG A N 1
ATOM 1702 C CA . ARG A 1 210 ? 3.876 -11.595 2.961 1.00 97.56 210 ARG A CA 1
ATOM 1703 C C . ARG A 1 210 ? 2.846 -12.701 2.735 1.00 97.56 210 ARG A C 1
ATOM 1705 O O . ARG A 1 210 ? 2.832 -13.723 3.418 1.00 97.56 210 ARG A O 1
ATOM 1712 N N . THR A 1 211 ? 1.987 -12.491 1.745 1.00 97.94 211 THR A N 1
ATOM 1713 C CA . THR A 1 211 ? 1.050 -13.503 1.231 1.00 97.94 211 THR A CA 1
ATOM 1714 C C . THR A 1 211 ? 1.758 -14.523 0.328 1.00 97.94 211 THR A C 1
ATOM 1716 O O . THR A 1 211 ? 2.882 -14.310 -0.123 1.00 97.94 211 THR A O 1
ATOM 1719 N N . LYS A 1 212 ? 1.090 -15.637 0.006 1.00 97.25 212 LYS A N 1
ATOM 1720 C CA . LYS A 1 212 ? 1.547 -16.513 -1.085 1.00 97.25 212 LYS A CA 1
ATOM 1721 C C . LYS A 1 212 ? 1.286 -15.840 -2.436 1.00 97.25 212 LYS A C 1
ATOM 1723 O O . LYS A 1 212 ? 0.218 -15.266 -2.633 1.00 97.25 212 LYS A O 1
ATOM 1728 N N . ALA A 1 213 ? 2.224 -15.972 -3.371 1.00 97.75 213 ALA A N 1
ATOM 1729 C CA . ALA A 1 213 ? 2.043 -15.511 -4.744 1.00 97.75 213 ALA A CA 1
ATOM 1730 C C . ALA A 1 213 ? 0.992 -16.349 -5.485 1.00 97.75 213 ALA A C 1
ATOM 1732 O O . ALA A 1 213 ? 0.989 -17.579 -5.395 1.00 97.75 213 ALA A O 1
ATOM 1733 N N . ILE A 1 214 ? 0.104 -15.679 -6.223 1.00 98.06 214 ILE A N 1
ATOM 1734 C CA . ILE A 1 214 ? -0.962 -16.308 -7.011 1.00 98.06 214 ILE A CA 1
ATOM 1735 C C . ILE A 1 214 ? -0.784 -15.932 -8.480 1.00 98.06 214 ILE A C 1
ATOM 1737 O O . ILE A 1 214 ? -0.747 -14.757 -8.839 1.00 98.06 214 ILE A O 1
ATOM 1741 N N . ALA A 1 215 ? -0.679 -16.944 -9.336 1.00 96.81 215 ALA A N 1
ATOM 1742 C CA . ALA A 1 215 ? -0.495 -16.781 -10.772 1.00 96.81 215 ALA A CA 1
ATOM 1743 C C . ALA A 1 215 ? -1.818 -16.870 -11.556 1.00 96.81 215 ALA A C 1
ATOM 1745 O O . ALA A 1 215 ? -2.821 -17.383 -11.061 1.00 96.81 215 ALA A O 1
ATOM 1746 N N . GLY A 1 216 ? -1.808 -16.392 -12.802 1.00 94.50 216 GLY A N 1
ATOM 1747 C CA . GLY A 1 216 ? -2.875 -16.614 -13.785 1.00 94.50 216 GLY A CA 1
ATOM 1748 C C . GLY A 1 216 ? -4.175 -15.842 -13.541 1.00 94.50 216 GLY A C 1
ATOM 1749 O O . GLY A 1 216 ? -5.204 -16.194 -14.114 1.00 94.50 216 GLY A O 1
ATOM 1750 N N . THR A 1 217 ? -4.164 -14.803 -12.701 1.00 96.38 217 THR A N 1
ATOM 1751 C CA . THR A 1 217 ? -5.373 -14.044 -12.354 1.00 96.38 217 THR A CA 1
ATOM 1752 C C . THR A 1 217 ? -5.095 -12.559 -12.125 1.00 96.38 217 THR A C 1
ATOM 1754 O O . THR A 1 217 ? -4.068 -12.182 -11.572 1.00 96.38 217 THR A O 1
ATOM 1757 N N . SER A 1 218 ? -6.064 -11.720 -12.496 1.00 96.69 218 SER A N 1
ATOM 1758 C CA . SER A 1 218 ? -6.147 -10.298 -12.116 1.00 96.69 218 SER A CA 1
ATOM 1759 C C . SER A 1 218 ? -6.869 -10.076 -10.778 1.00 96.69 218 SER A C 1
ATOM 1761 O O . SER A 1 218 ? -7.036 -8.940 -10.336 1.00 96.69 218 SER A O 1
ATOM 1763 N N . ASN A 1 219 ? -7.356 -11.154 -10.161 1.00 97.94 219 ASN A N 1
ATOM 1764 C CA . ASN A 1 219 ? -8.212 -11.141 -8.980 1.00 97.94 219 ASN A CA 1
ATOM 1765 C C . ASN A 1 219 ? -7.690 -12.139 -7.924 1.00 97.94 219 ASN A C 1
ATOM 1767 O O . ASN A 1 219 ? -8.354 -13.146 -7.672 1.00 97.94 219 ASN A O 1
ATOM 1771 N N . PRO A 1 220 ? -6.478 -11.951 -7.371 1.00 97.88 220 PRO A N 1
ATOM 1772 C CA . PRO A 1 220 ? -5.901 -12.902 -6.426 1.00 97.88 220 PRO A CA 1
ATOM 1773 C C . PRO A 1 220 ? -6.657 -12.910 -5.087 1.00 97.88 220 PRO A C 1
ATOM 1775 O O . PRO A 1 220 ? -7.008 -11.857 -4.554 1.00 97.88 220 PRO A O 1
ATOM 1778 N N . ASP A 1 221 ? -6.861 -14.105 -4.527 1.00 97.81 221 ASP A N 1
ATOM 1779 C CA . ASP A 1 221 ? -7.458 -14.335 -3.205 1.00 97.81 221 ASP A CA 1
ATOM 1780 C C . ASP A 1 221 ? -6.409 -14.865 -2.227 1.00 97.81 221 ASP A C 1
ATOM 1782 O O . ASP A 1 221 ? -6.159 -16.068 -2.155 1.00 97.81 221 ASP A O 1
ATOM 1786 N N . TRP A 1 222 ? -5.790 -13.967 -1.463 1.00 97.44 222 TRP A N 1
ATOM 1787 C CA . TRP A 1 222 ? -4.698 -14.326 -0.557 1.00 97.44 222 TRP A CA 1
ATOM 1788 C C . TRP A 1 222 ? -5.171 -14.890 0.780 1.00 97.44 222 TRP A C 1
ATOM 1790 O O . TRP A 1 222 ? -4.478 -15.732 1.349 1.00 97.44 222 TRP A O 1
ATOM 1800 N N . ARG A 1 223 ? -6.334 -14.437 1.275 1.00 95.44 223 ARG A N 1
ATOM 1801 C CA . ARG A 1 223 ? -6.919 -14.843 2.570 1.00 95.44 223 ARG A CA 1
ATOM 1802 C C . ARG A 1 223 ? -5.900 -14.817 3.719 1.00 95.44 223 ARG A C 1
ATOM 1804 O O . ARG A 1 223 ? -5.892 -15.706 4.568 1.00 95.44 223 ARG A O 1
ATOM 1811 N N . LEU A 1 224 ? -5.017 -13.821 3.718 1.00 96.44 224 LEU A N 1
ATOM 1812 C CA . LEU A 1 224 ? -4.011 -13.660 4.759 1.00 96.44 224 LEU A CA 1
ATOM 1813 C C . LEU A 1 224 ? -4.670 -13.070 5.994 1.00 96.44 224 LEU A C 1
ATOM 1815 O O . LEU A 1 224 ? -5.367 -12.067 5.894 1.00 96.44 224 LEU A O 1
ATOM 1819 N N . GLU A 1 225 ? -4.404 -13.666 7.147 1.00 96.12 225 GLU A N 1
ATOM 1820 C CA . GLU A 1 225 ? -4.885 -13.206 8.441 1.00 96.12 225 GLU A CA 1
ATOM 1821 C C . GLU A 1 225 ? -3.747 -13.343 9.452 1.00 96.12 225 GLU A C 1
ATOM 1823 O O . GLU A 1 225 ? -3.137 -14.408 9.567 1.00 96.12 225 GLU A O 1
ATOM 1828 N N . LYS A 1 226 ? -3.451 -12.264 10.178 1.00 96.50 226 LYS A N 1
ATOM 1829 C CA . LYS A 1 226 ? -2.457 -12.264 11.252 1.00 96.50 226 LYS A CA 1
ATOM 1830 C C . LYS A 1 226 ? -3.024 -11.579 12.484 1.00 96.50 226 LYS A C 1
ATOM 1832 O O . LYS A 1 226 ? -3.577 -10.485 12.392 1.00 96.50 226 LYS A O 1
ATOM 1837 N N . GLN A 1 227 ? -2.868 -12.231 13.632 1.00 96.25 227 GLN A N 1
ATOM 1838 C CA . GLN A 1 227 ? -3.204 -11.664 14.931 1.00 96.25 227 GLN A CA 1
ATOM 1839 C C . GLN A 1 227 ? -2.000 -10.919 15.511 1.00 96.25 227 GLN A C 1
ATOM 1841 O O . GLN A 1 227 ? -0.868 -11.397 15.448 1.00 96.25 227 GLN A O 1
ATOM 1846 N N . TYR A 1 228 ? -2.281 -9.767 16.099 1.00 96.81 228 TYR A N 1
ATOM 1847 C CA . TYR A 1 228 ? -1.346 -8.902 16.794 1.00 96.81 228 TYR A CA 1
ATOM 1848 C C . TYR A 1 228 ? -1.679 -8.865 18.282 1.00 96.81 228 TYR A C 1
ATOM 1850 O O . TYR A 1 228 ? -2.833 -9.030 18.689 1.00 96.81 228 TYR A O 1
ATOM 1858 N N . HIS A 1 229 ? -0.642 -8.664 19.086 1.00 95.38 229 HIS A N 1
ATOM 1859 C CA . HIS A 1 229 ? -0.723 -8.529 20.530 1.00 95.38 229 HIS A CA 1
ATOM 1860 C C . HIS A 1 229 ? 0.163 -7.361 20.955 1.00 95.38 229 HIS A C 1
ATOM 1862 O O . HIS A 1 229 ? 1.359 -7.364 20.669 1.00 95.38 229 HIS A O 1
ATOM 1868 N N . PHE A 1 230 ? -0.447 -6.385 21.617 1.00 94.44 230 PHE A N 1
ATOM 1869 C CA . PHE A 1 230 ? 0.219 -5.256 22.246 1.00 94.44 230 PHE A CA 1
ATOM 1870 C C . PHE A 1 230 ? -0.030 -5.364 23.755 1.00 94.44 230 PHE A C 1
ATOM 1872 O O . PHE A 1 230 ? -1.144 -5.062 24.192 1.00 94.44 230 PHE A O 1
ATOM 1879 N N . PRO A 1 231 ? 0.946 -5.866 24.534 1.00 93.50 231 PRO A N 1
ATOM 1880 C CA . PRO A 1 231 ? 0.802 -5.964 25.979 1.00 93.50 231 PRO A CA 1
ATOM 1881 C C . PRO A 1 231 ? 0.905 -4.575 26.608 1.00 93.50 231 PRO A C 1
ATOM 1883 O O . PRO A 1 231 ? 1.748 -3.788 26.179 1.00 93.50 231 PRO A O 1
ATOM 1886 N N . ASN A 1 232 ? 0.107 -4.311 27.643 1.00 93.38 232 ASN A N 1
ATOM 1887 C CA . ASN A 1 232 ? 0.141 -3.064 28.420 1.00 93.38 232 ASN A CA 1
ATOM 1888 C C . ASN A 1 232 ? 0.263 -1.796 27.549 1.00 93.38 232 ASN A C 1
ATOM 1890 O O . ASN A 1 232 ? 1.302 -1.130 27.562 1.00 93.38 232 ASN A O 1
ATOM 1894 N N . LEU A 1 233 ? -0.780 -1.465 26.781 1.00 94.75 233 LEU A N 1
ATOM 1895 C CA . LEU A 1 233 ? -0.738 -0.339 25.841 1.00 94.75 233 LEU A CA 1
ATOM 1896 C C . LEU A 1 233 ? -0.237 0.961 26.479 1.00 94.75 233 LEU A C 1
ATOM 1898 O O . LEU A 1 233 ? -0.716 1.385 27.532 1.00 94.75 233 LEU A O 1
ATOM 1902 N N . THR A 1 234 ? 0.684 1.629 25.793 1.00 95.94 234 THR A N 1
ATOM 1903 C CA . THR A 1 234 ? 1.229 2.925 26.208 1.00 95.94 234 THR A CA 1
ATOM 1904 C C . THR A 1 234 ? 0.501 4.087 25.528 1.00 95.94 234 THR A C 1
ATOM 1906 O O . THR A 1 234 ? -0.192 3.907 24.525 1.00 95.94 234 THR A O 1
ATOM 1909 N N . GLU A 1 235 ? 0.702 5.317 26.010 1.00 95.56 235 GLU A N 1
ATOM 1910 C CA . GLU A 1 235 ? 0.219 6.522 25.313 1.00 95.56 235 GLU A CA 1
ATOM 1911 C C . GLU A 1 235 ? 0.743 6.621 23.869 1.00 95.56 235 GLU A C 1
ATOM 1913 O O . GLU A 1 235 ? 0.036 7.092 22.974 1.00 95.56 235 GLU A O 1
ATOM 1918 N N . GLU A 1 236 ? 1.966 6.144 23.613 1.00 95.38 236 GLU A N 1
ATOM 1919 C CA . GLU A 1 236 ? 2.537 6.114 22.266 1.00 95.38 236 GLU A CA 1
ATOM 1920 C C . GLU A 1 236 ? 1.811 5.128 21.348 1.00 95.38 236 GLU A C 1
ATOM 1922 O O . GLU A 1 236 ? 1.632 5.416 20.161 1.00 95.38 236 GLU A O 1
ATOM 1927 N N . ASP A 1 237 ? 1.376 3.985 21.881 1.00 95.38 237 ASP A N 1
ATOM 1928 C CA . ASP A 1 237 ? 0.604 2.999 21.124 1.00 95.38 237 ASP A CA 1
ATOM 1929 C C . ASP A 1 237 ? -0.794 3.527 20.806 1.00 95.38 237 ASP A C 1
ATOM 1931 O O . ASP A 1 237 ? -1.261 3.393 19.674 1.00 95.38 237 ASP A O 1
ATOM 1935 N N . ILE A 1 238 ? -1.427 4.221 21.758 1.00 95.31 238 ILE A N 1
ATOM 1936 C CA . ILE A 1 238 ? -2.696 4.913 21.508 1.00 95.31 238 ILE A CA 1
ATOM 1937 C C . ILE A 1 238 ? -2.525 5.953 20.402 1.00 95.31 238 ILE A C 1
ATOM 1939 O O . ILE A 1 238 ? -3.279 5.938 19.430 1.00 95.31 238 ILE A O 1
ATOM 1943 N N . LYS A 1 239 ? -1.485 6.791 20.467 1.00 95.62 239 LYS A N 1
ATOM 1944 C CA . LYS A 1 239 ? -1.192 7.778 19.417 1.00 95.62 239 LYS A CA 1
ATOM 1945 C C . LYS A 1 239 ? -0.933 7.120 18.058 1.00 95.62 239 LYS A C 1
ATOM 1947 O O . LYS A 1 239 ? -1.342 7.656 17.018 1.00 95.62 239 LYS A O 1
ATOM 1952 N N . TYR A 1 240 ? -0.262 5.967 18.053 1.00 95.31 240 TYR A N 1
ATOM 1953 C CA . TYR A 1 240 ? -0.051 5.163 16.852 1.00 95.31 240 TYR A CA 1
ATOM 1954 C C . TYR A 1 240 ? -1.372 4.646 16.280 1.00 95.31 240 TYR A C 1
ATOM 1956 O O . TYR A 1 240 ? -1.570 4.741 15.072 1.00 95.31 240 TYR A O 1
ATOM 1964 N N . PHE A 1 241 ? -2.308 4.175 17.102 1.00 95.38 241 PHE A N 1
ATOM 1965 C CA . PHE A 1 241 ? -3.626 3.783 16.606 1.00 95.38 241 PHE A CA 1
ATOM 1966 C C . PHE A 1 241 ? -4.454 4.985 16.146 1.00 95.38 241 PHE A C 1
ATOM 1968 O O . PHE A 1 241 ? -5.039 4.930 15.074 1.00 95.38 241 PHE A O 1
ATOM 1975 N N . GLU A 1 242 ? -4.463 6.101 16.875 1.00 93.12 242 GLU A N 1
ATOM 1976 C CA . GLU A 1 242 ? -5.279 7.277 16.542 1.00 93.12 242 GLU A CA 1
ATOM 1977 C C . GLU A 1 242 ? -4.890 7.947 15.218 1.00 93.12 242 GLU A C 1
ATOM 1979 O O . GLU A 1 242 ? -5.757 8.433 14.488 1.00 93.12 242 GLU A O 1
ATOM 1984 N N . SER A 1 243 ? -3.590 8.015 14.922 1.00 91.69 243 SER A N 1
ATOM 1985 C CA . SER A 1 243 ? -3.058 8.806 13.801 1.00 91.69 243 SER A CA 1
ATOM 1986 C C . SER A 1 243 ? -2.218 8.011 12.804 1.00 91.69 243 SER A C 1
ATOM 1988 O O . SER A 1 243 ? -1.928 8.503 11.709 1.00 91.69 243 SER A O 1
ATOM 1990 N N . GLY A 1 244 ? -1.823 6.794 13.169 1.00 94.25 244 GLY A N 1
ATOM 1991 C CA . GLY A 1 244 ? -0.978 5.942 12.354 1.00 94.25 244 GLY A CA 1
ATOM 1992 C C . GLY A 1 244 ? -1.724 5.254 11.220 1.00 94.25 244 GLY A C 1
ATOM 1993 O O . GLY A 1 244 ? -2.954 5.178 11.147 1.00 94.25 244 GLY A O 1
ATOM 1994 N N . CYS A 1 245 ? -0.923 4.741 10.301 1.00 95.31 245 CYS A N 1
ATOM 1995 C CA . CYS A 1 245 ? -1.353 3.918 9.187 1.00 95.31 245 CYS A CA 1
ATOM 1996 C C . CYS A 1 245 ? -0.222 2.965 8.806 1.00 95.31 245 CYS A C 1
ATOM 1998 O O . CYS A 1 245 ? 0.917 3.104 9.263 1.00 95.31 245 CYS A O 1
ATOM 2000 N N . PHE A 1 246 ? -0.541 2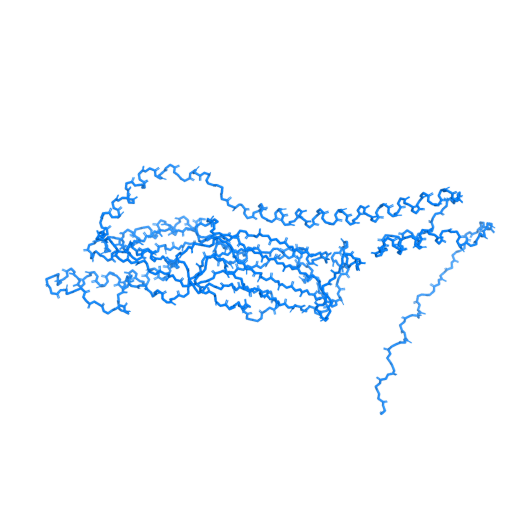.003 7.955 1.00 96.31 246 PHE A N 1
ATOM 2001 C CA . PHE A 1 246 ? 0.443 1.158 7.295 1.00 96.31 246 PHE A CA 1
ATOM 2002 C C . PHE A 1 246 ? 0.117 1.051 5.806 1.00 96.31 246 PHE A C 1
ATOM 2004 O O . PHE A 1 246 ? -0.992 1.368 5.371 1.00 96.31 246 PHE A O 1
ATOM 2011 N N . MET A 1 247 ? 1.107 0.620 5.029 1.00 97.06 247 MET A N 1
ATOM 2012 C CA . MET A 1 247 ? 0.968 0.424 3.591 1.00 97.06 247 MET A CA 1
ATOM 2013 C C . MET A 1 247 ? 0.890 -1.066 3.288 1.00 97.06 247 MET A C 1
ATOM 2015 O O . MET A 1 247 ? 1.711 -1.844 3.780 1.00 97.06 247 MET A O 1
ATOM 2019 N N . VAL A 1 248 ? -0.071 -1.449 2.453 1.00 98.12 248 VAL A N 1
ATOM 2020 C CA . VAL A 1 248 ? -0.079 -2.757 1.799 1.00 98.12 248 VAL A CA 1
ATOM 2021 C C . VAL A 1 248 ? 0.467 -2.548 0.395 1.00 98.12 248 VAL A C 1
ATOM 2023 O O . VAL A 1 248 ? -0.106 -1.799 -0.396 1.00 98.12 248 VAL A O 1
ATOM 2026 N N . LYS A 1 249 ? 1.593 -3.189 0.103 1.00 98.31 249 LYS A N 1
ATOM 2027 C CA . LYS A 1 249 ? 2.260 -3.175 -1.196 1.00 98.31 249 LYS A CA 1
ATOM 2028 C C . LYS A 1 249 ? 1.884 -4.430 -1.960 1.00 98.31 249 LYS A C 1
ATOM 2030 O O . LYS A 1 249 ? 1.864 -5.522 -1.396 1.00 98.31 249 LYS A O 1
ATOM 2035 N N . ILE A 1 250 ? 1.612 -4.278 -3.245 1.00 98.44 250 ILE A N 1
ATOM 2036 C CA . ILE A 1 250 ? 1.322 -5.383 -4.150 1.00 98.44 250 ILE A CA 1
ATOM 2037 C C . ILE A 1 250 ? 2.493 -5.511 -5.110 1.00 98.44 250 ILE A C 1
ATOM 2039 O O . ILE A 1 250 ? 2.924 -4.534 -5.722 1.00 98.44 250 ILE A O 1
ATOM 2043 N N . PHE A 1 251 ? 2.994 -6.729 -5.230 1.00 98.38 251 PHE A N 1
ATOM 2044 C CA . PHE A 1 251 ? 4.112 -7.096 -6.077 1.00 98.38 251 PHE A CA 1
ATOM 2045 C C . PHE A 1 251 ? 3.715 -8.237 -7.003 1.00 98.38 251 PHE A C 1
ATOM 2047 O O . PHE A 1 251 ? 2.727 -8.939 -6.774 1.00 98.38 251 PHE A O 1
ATOM 2054 N N . GLY A 1 252 ? 4.500 -8.430 -8.051 1.00 97.50 252 GLY A N 1
ATOM 2055 C CA . GLY A 1 252 ? 4.400 -9.588 -8.924 1.00 97.50 252 GLY A CA 1
ATOM 2056 C C . GLY A 1 252 ? 5.379 -9.487 -10.079 1.00 97.50 252 GLY A C 1
ATOM 2057 O O . GLY A 1 252 ? 6.116 -8.512 -10.209 1.00 97.50 252 GLY A O 1
ATOM 2058 N N . LYS A 1 253 ? 5.358 -10.485 -10.949 1.00 96.31 253 LYS A N 1
ATOM 2059 C CA . LYS A 1 253 ? 6.177 -10.531 -12.161 1.00 96.31 253 LYS A CA 1
ATOM 2060 C C . LYS A 1 253 ? 5.414 -9.971 -13.345 1.00 96.31 253 LYS A C 1
ATOM 2062 O O . LYS A 1 253 ? 4.183 -9.958 -13.365 1.00 96.31 253 LYS A O 1
ATOM 2067 N N . GLN A 1 254 ? 6.143 -9.517 -14.354 1.00 94.12 254 GLN A N 1
ATOM 2068 C CA . GLN A 1 254 ? 5.545 -9.013 -15.584 1.00 94.12 254 GLN A CA 1
ATOM 2069 C C . GLN A 1 254 ? 5.486 -10.109 -16.645 1.00 94.12 254 GLN A C 1
ATOM 2071 O O . GLN A 1 254 ? 6.461 -10.815 -16.894 1.00 94.12 254 GLN A O 1
ATOM 2076 N N . ASN A 1 255 ? 4.346 -10.213 -17.317 1.00 90.69 255 ASN A N 1
ATOM 2077 C CA . ASN A 1 255 ? 4.212 -11.016 -18.520 1.00 90.69 255 ASN A CA 1
ATOM 2078 C C . ASN A 1 255 ? 4.798 -10.220 -19.688 1.00 90.69 255 ASN A C 1
ATOM 2080 O O . ASN A 1 255 ? 4.232 -9.201 -20.089 1.00 90.69 255 ASN A O 1
ATOM 2084 N N . ALA A 1 256 ? 5.915 -10.688 -20.242 1.00 84.19 256 ALA A N 1
ATOM 2085 C CA . ALA A 1 256 ? 6.410 -10.163 -21.506 1.00 84.19 256 ALA A CA 1
ATOM 2086 C C . ALA A 1 256 ? 5.385 -10.471 -22.609 1.00 84.19 256 ALA A C 1
ATOM 2088 O O . ALA A 1 256 ? 4.975 -11.619 -22.795 1.00 84.19 256 ALA A O 1
ATOM 2089 N N . GLY A 1 257 ? 4.938 -9.439 -23.322 1.00 74.56 257 GLY A N 1
ATOM 2090 C CA . GLY A 1 257 ? 4.110 -9.607 -24.508 1.00 74.56 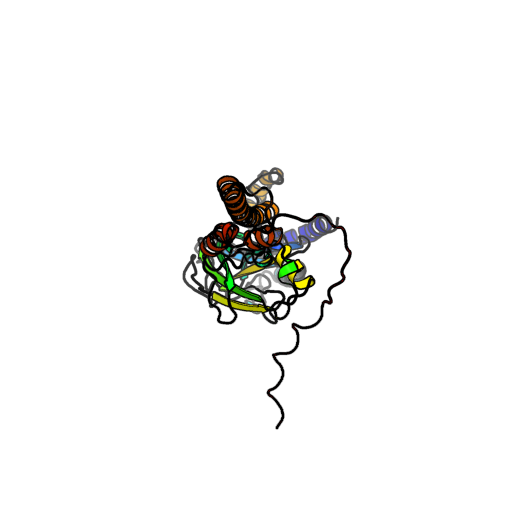257 GLY A CA 1
ATOM 2091 C C . GLY A 1 257 ? 4.881 -10.322 -25.617 1.00 74.56 257 GLY A C 1
ATOM 2092 O O . GLY A 1 257 ? 6.102 -10.201 -25.716 1.00 74.56 257 GLY A O 1
ATOM 2093 N N . ALA A 1 258 ? 4.164 -11.051 -26.475 1.00 64.94 258 ALA A N 1
ATOM 2094 C CA . ALA A 1 258 ? 4.754 -11.580 -27.698 1.00 64.94 258 ALA A CA 1
ATOM 2095 C C . ALA A 1 258 ? 5.184 -10.412 -28.601 1.00 64.94 258 ALA A C 1
ATOM 2097 O O . ALA A 1 258 ? 4.386 -9.504 -28.851 1.00 64.94 258 ALA A O 1
ATOM 2098 N N . ALA A 1 259 ? 6.417 -10.461 -29.111 1.00 61.88 259 ALA A N 1
ATOM 2099 C CA . ALA A 1 259 ? 6.957 -9.530 -30.099 1.00 61.88 259 ALA A CA 1
ATOM 2100 C C . ALA A 1 259 ? 6.191 -9.663 -31.431 1.00 61.88 259 ALA A C 1
ATOM 2102 O O . ALA A 1 259 ? 6.621 -10.316 -32.376 1.00 61.88 259 ALA A O 1
ATOM 2103 N N . ALA A 1 260 ? 4.978 -9.113 -31.489 1.00 51.38 260 ALA A N 1
ATOM 2104 C CA . ALA A 1 260 ? 4.045 -9.340 -32.593 1.00 51.38 260 ALA A CA 1
ATOM 2105 C C . ALA A 1 260 ? 4.132 -8.266 -33.692 1.00 51.38 260 ALA A C 1
ATOM 2107 O O . ALA A 1 260 ? 3.447 -8.358 -34.710 1.00 51.38 260 ALA A O 1
ATOM 2108 N N . ARG A 1 261 ? 4.942 -7.217 -33.505 1.00 60.31 261 ARG A N 1
ATOM 2109 C CA . ARG A 1 261 ? 5.091 -6.117 -34.467 1.00 60.31 261 ARG A CA 1
ATOM 2110 C C . ARG A 1 261 ? 6.557 -5.737 -34.613 1.00 60.31 261 ARG A C 1
ATOM 2112 O O . ARG A 1 261 ? 7.226 -5.540 -33.608 1.00 60.31 261 ARG A O 1
ATOM 2119 N N . LYS A 1 262 ? 7.009 -5.524 -35.858 1.00 64.81 262 LYS A N 1
ATOM 2120 C CA . LYS A 1 262 ? 8.254 -4.797 -36.166 1.00 64.81 262 LYS A CA 1
ATOM 2121 C C . LYS A 1 262 ? 8.107 -3.346 -35.699 1.00 64.81 262 LYS A C 1
ATOM 2123 O O . LYS A 1 262 ? 7.710 -2.465 -36.464 1.00 64.81 262 LYS A O 1
ATOM 2128 N N . LEU A 1 263 ? 8.315 -3.132 -34.408 1.00 75.31 263 LEU A N 1
ATOM 2129 C CA . LEU A 1 263 ? 8.381 -1.823 -33.780 1.00 75.31 263 LEU A CA 1
ATOM 2130 C C . LEU A 1 263 ? 9.785 -1.266 -33.985 1.00 75.31 263 LEU A C 1
ATOM 2132 O O . LEU A 1 263 ? 10.751 -2.014 -34.038 1.00 75.31 263 LEU A O 1
ATOM 2136 N N . ASP A 1 264 ? 9.879 0.044 -34.146 1.00 80.94 264 ASP A N 1
ATOM 2137 C CA . ASP A 1 264 ? 11.124 0.780 -34.351 1.00 80.94 264 ASP A CA 1
ATOM 2138 C C . ASP A 1 264 ? 11.153 1.911 -33.326 1.00 80.94 264 ASP A C 1
ATOM 2140 O O . ASP A 1 264 ? 10.146 2.613 -33.141 1.00 80.94 264 ASP A O 1
ATOM 2144 N N . THR A 1 265 ? 12.284 2.038 -32.637 1.00 81.06 265 THR A N 1
ATOM 2145 C CA . THR A 1 265 ? 12.465 2.977 -31.527 1.00 81.06 265 THR A CA 1
ATOM 2146 C C . THR A 1 265 ? 12.221 4.411 -32.000 1.00 81.06 265 THR A C 1
ATOM 2148 O O . THR A 1 265 ? 11.469 5.161 -31.368 1.00 81.06 265 THR A O 1
ATOM 2151 N N . LYS A 1 266 ? 12.720 4.750 -33.195 1.00 83.94 266 LYS A N 1
ATOM 2152 C CA . LYS A 1 266 ? 12.565 6.062 -33.836 1.00 83.94 266 LYS A CA 1
ATOM 2153 C C . LYS A 1 266 ? 11.111 6.426 -34.099 1.00 83.94 266 LYS A C 1
ATOM 2155 O O . LYS A 1 266 ? 10.661 7.532 -33.782 1.00 83.94 266 LYS A O 1
ATOM 2160 N N . LYS A 1 267 ? 10.329 5.495 -34.654 1.00 82.94 267 LYS A N 1
ATOM 2161 C CA . LYS A 1 267 ? 8.888 5.704 -34.885 1.00 82.94 267 LYS A CA 1
ATOM 2162 C C . LYS A 1 267 ? 8.127 5.936 -33.583 1.00 82.94 267 LYS A C 1
ATOM 2164 O O . LYS A 1 267 ? 7.231 6.781 -33.559 1.00 82.94 267 LYS A O 1
ATOM 2169 N N . GLU A 1 268 ? 8.457 5.214 -32.518 1.00 84.00 268 GLU A N 1
ATOM 2170 C CA . GLU A 1 268 ? 7.753 5.341 -31.240 1.00 84.00 268 GLU A CA 1
ATOM 2171 C C . GLU A 1 268 ? 8.101 6.647 -30.512 1.00 84.00 268 GLU A C 1
ATOM 2173 O O . GLU A 1 268 ? 7.201 7.364 -30.066 1.00 84.00 268 GLU A O 1
ATOM 2178 N N . LEU A 1 269 ? 9.380 7.034 -30.482 1.00 81.88 269 LEU A N 1
ATOM 2179 C CA . LEU A 1 269 ? 9.807 8.322 -29.928 1.00 81.88 269 LEU A CA 1
ATOM 2180 C C . LEU A 1 269 ? 9.215 9.506 -30.706 1.00 81.88 269 LEU A C 1
ATOM 2182 O O . LEU A 1 269 ? 8.765 10.475 -30.091 1.00 81.88 269 LEU A O 1
ATOM 2186 N N . ARG A 1 270 ? 9.115 9.422 -32.042 1.00 84.44 270 ARG A N 1
ATOM 2187 C CA . ARG A 1 270 ? 8.424 10.438 -32.861 1.00 84.44 270 ARG A CA 1
ATOM 2188 C C . ARG A 1 270 ? 6.946 10.577 -32.498 1.00 84.44 270 ARG A C 1
ATOM 2190 O O . ARG A 1 270 ? 6.472 11.702 -32.350 1.00 84.44 270 ARG A O 1
ATOM 2197 N N . LYS A 1 271 ? 6.225 9.466 -32.298 1.00 82.00 271 LYS A N 1
ATOM 2198 C CA . LYS A 1 271 ? 4.823 9.503 -31.836 1.00 82.00 271 LYS A CA 1
ATOM 2199 C C . LYS A 1 271 ? 4.702 10.149 -30.459 1.00 82.00 271 LYS A C 1
ATOM 2201 O O . LYS A 1 271 ? 3.833 10.995 -30.267 1.00 82.00 271 LYS A O 1
ATOM 2206 N N . LYS A 1 272 ? 5.587 9.800 -29.520 1.00 77.38 272 LYS A N 1
ATOM 2207 C CA . LYS A 1 272 ? 5.615 10.405 -28.179 1.00 77.38 272 LYS A CA 1
ATOM 2208 C C . LYS A 1 272 ? 5.919 11.903 -28.227 1.00 77.38 272 LYS A C 1
ATOM 2210 O O . LYS A 1 272 ? 5.258 12.668 -27.532 1.00 77.38 272 LYS A O 1
ATOM 2215 N N . LYS A 1 273 ? 6.861 12.347 -29.068 1.00 76.31 273 LYS A N 1
ATOM 2216 C CA . LYS A 1 273 ? 7.160 13.776 -29.288 1.00 76.31 273 LYS A CA 1
ATOM 2217 C C . LYS A 1 273 ? 5.961 14.520 -29.898 1.00 76.31 273 LYS A C 1
ATOM 2219 O O . LYS A 1 273 ? 5.609 15.592 -29.415 1.00 76.31 273 LYS A O 1
ATOM 2224 N N . ALA A 1 274 ? 5.278 13.926 -30.881 1.00 70.19 274 ALA A N 1
ATOM 2225 C CA . ALA A 1 274 ? 4.057 14.488 -31.467 1.00 70.19 274 ALA A CA 1
ATOM 2226 C C . ALA A 1 274 ? 2.902 14.579 -30.450 1.00 70.19 274 ALA A C 1
ATOM 2228 O O . ALA A 1 274 ? 2.198 15.585 -30.405 1.00 70.19 274 ALA A O 1
ATOM 2229 N N . ALA A 1 275 ? 2.754 13.574 -29.580 1.00 64.12 275 ALA A N 1
ATOM 2230 C CA . ALA A 1 275 ? 1.808 13.610 -28.468 1.00 64.12 275 ALA A CA 1
ATOM 2231 C C . ALA A 1 275 ? 2.200 14.668 -27.419 1.00 64.12 275 ALA A C 1
ATOM 2233 O O . ALA A 1 275 ? 1.339 15.397 -26.935 1.00 64.12 275 ALA A O 1
ATOM 2234 N N . ARG A 1 276 ? 3.497 14.836 -27.114 1.00 56.84 276 ARG A N 1
ATOM 2235 C CA . ARG A 1 276 ? 3.994 15.882 -26.200 1.00 56.84 276 ARG A CA 1
ATOM 2236 C C . ARG A 1 276 ? 3.668 17.303 -26.674 1.00 56.84 276 ARG A C 1
ATOM 2238 O O . ARG A 1 276 ? 3.361 18.144 -25.833 1.00 56.84 276 ARG A O 1
ATOM 2245 N N . GLY A 1 277 ? 3.626 17.543 -27.988 1.00 44.56 277 GLY A N 1
ATOM 2246 C CA . GLY A 1 277 ? 3.160 18.805 -28.583 1.00 44.56 277 GLY A CA 1
ATOM 2247 C C . GLY A 1 277 ? 1.699 19.166 -28.262 1.00 44.56 277 GLY A C 1
ATOM 2248 O O . GLY A 1 277 ? 1.342 20.338 -28.315 1.00 44.56 277 GLY A O 1
ATOM 2249 N N . GLN A 1 278 ? 0.870 18.193 -27.859 1.00 41.38 278 GLN A N 1
ATOM 2250 C CA . GLN A 1 278 ? -0.490 18.409 -27.335 1.00 41.38 278 GLN A CA 1
ATOM 2251 C C . GLN A 1 278 ? -0.556 18.386 -25.791 1.00 41.38 278 GLN A C 1
ATOM 2253 O O . GLN A 1 278 ? -1.510 18.888 -25.202 1.00 41.38 278 GLN A O 1
ATOM 2258 N N . VAL A 1 279 ? 0.461 17.840 -25.114 1.00 39.00 279 VAL A N 1
ATOM 2259 C CA . VAL A 1 279 ? 0.504 17.618 -23.650 1.00 39.00 279 VAL A CA 1
ATOM 2260 C C . VAL A 1 279 ? 1.143 18.789 -22.888 1.00 39.00 279 VAL A C 1
ATOM 2262 O O . VAL A 1 279 ? 0.995 18.867 -21.671 1.00 39.00 279 VAL A O 1
ATOM 2265 N N . ALA A 1 280 ? 1.743 19.778 -23.564 1.00 35.00 280 ALA A N 1
ATOM 2266 C CA . ALA A 1 280 ? 2.170 21.035 -22.925 1.00 35.00 280 ALA A CA 1
ATOM 2267 C C . ALA A 1 280 ? 1.003 21.832 -22.284 1.00 35.00 280 ALA A C 1
ATOM 2269 O O . ALA A 1 280 ? 1.234 22.707 -21.456 1.00 35.00 280 ALA A O 1
ATOM 2270 N N . VAL A 1 281 ? -0.253 21.482 -22.598 1.00 35.62 281 VAL A N 1
ATOM 2271 C CA . VAL A 1 281 ? -1.478 22.026 -21.973 1.00 35.62 281 VAL A CA 1
ATOM 2272 C C . VAL A 1 281 ? -2.044 21.092 -20.878 1.00 35.62 281 VAL A C 1
ATOM 2274 O O . VAL A 1 281 ? -2.913 21.476 -20.098 1.00 35.62 281 VAL A O 1
ATOM 2277 N N . ALA A 1 282 ? -1.517 19.871 -20.737 1.00 33.38 282 ALA A N 1
ATOM 2278 C CA . ALA A 1 282 ? -2.024 18.844 -19.822 1.00 33.38 282 ALA A CA 1
ATOM 2279 C C . ALA A 1 282 ? -1.343 18.822 -18.440 1.00 33.38 282 ALA A C 1
ATOM 2281 O O . ALA A 1 282 ? -1.636 17.949 -17.623 1.00 33.38 282 ALA A O 1
ATOM 2282 N N . ALA A 1 283 ? -0.511 19.819 -18.119 1.00 36.09 283 ALA A N 1
ATOM 2283 C CA . ALA A 1 283 ? -0.152 20.107 -16.727 1.00 36.09 283 ALA A CA 1
ATOM 2284 C C . ALA A 1 283 ? -1.384 20.517 -15.878 1.00 36.09 283 ALA A C 1
ATOM 2286 O O . ALA A 1 283 ? -1.312 20.483 -14.653 1.00 36.09 283 ALA A O 1
ATOM 2287 N N . ASN A 1 284 ? -2.520 20.826 -16.526 1.00 32.19 284 ASN A N 1
ATOM 2288 C CA . ASN A 1 284 ? -3.800 21.196 -15.909 1.00 32.19 284 ASN A CA 1
ATOM 2289 C C . ASN A 1 284 ? -4.959 20.212 -16.181 1.00 32.19 284 ASN A C 1
ATOM 2291 O O . ASN A 1 284 ? -6.120 20.539 -15.932 1.00 32.19 284 ASN A O 1
ATOM 2295 N N . SER A 1 285 ? -4.701 18.994 -16.666 1.00 33.84 285 SER A N 1
ATOM 2296 C CA . SER A 1 285 ? -5.773 17.999 -16.798 1.00 33.84 285 SER A CA 1
ATOM 2297 C C . SER A 1 285 ? -6.088 17.382 -15.437 1.00 33.84 285 SER A C 1
ATOM 2299 O O . SER A 1 285 ? -5.412 16.457 -14.986 1.00 33.84 285 SER A O 1
ATOM 2301 N N . VAL A 1 286 ? -7.146 17.881 -14.796 1.00 36.97 286 VAL A N 1
ATOM 2302 C CA . VAL A 1 286 ? -7.840 17.243 -13.670 1.00 36.97 286 VAL A CA 1
ATOM 2303 C C . VAL A 1 286 ? -8.427 15.906 -14.150 1.00 36.97 286 VAL A C 1
ATOM 2305 O O . VAL A 1 286 ? -9.621 15.766 -14.393 1.00 36.97 286 VAL A O 1
ATOM 2308 N N . LYS A 1 287 ? -7.582 14.886 -14.322 1.00 41.69 287 LYS A N 1
ATOM 2309 C CA . LYS A 1 287 ? -8.014 13.512 -14.055 1.00 41.69 287 LYS A CA 1
ATOM 2310 C C . LYS A 1 287 ? -8.277 13.459 -12.551 1.00 41.69 287 LYS A C 1
ATOM 2312 O O . LYS A 1 287 ? -7.533 14.103 -11.814 1.00 41.69 287 LYS A O 1
ATOM 2317 N N . LYS A 1 288 ? -9.322 12.755 -12.097 1.00 41.06 288 LYS A N 1
ATOM 2318 C CA . LYS A 1 288 ? -9.575 12.479 -10.670 1.00 41.06 288 LYS A CA 1
ATOM 2319 C C . LYS A 1 288 ? -8.322 11.827 -10.069 1.00 41.06 288 LYS A C 1
ATOM 2321 O O . LYS A 1 288 ? -8.215 10.608 -10.041 1.00 41.06 288 LYS A O 1
ATOM 2326 N N . LYS A 1 289 ? -7.340 12.629 -9.660 1.00 52.81 289 LYS A N 1
ATOM 2327 C CA . LYS A 1 289 ? -6.241 12.170 -8.830 1.00 52.81 289 LYS A CA 1
ATOM 2328 C C . LYS A 1 289 ? -6.911 11.773 -7.533 1.00 52.81 289 LYS A C 1
ATOM 2330 O O . LYS A 1 289 ? -7.688 12.554 -6.983 1.00 52.81 289 LYS A O 1
ATOM 2335 N N . ILE A 1 290 ? -6.701 10.531 -7.133 1.00 55.00 290 ILE A N 1
ATOM 2336 C CA . ILE A 1 290 ? -7.159 10.058 -5.838 1.00 55.00 290 ILE A CA 1
ATOM 2337 C C . ILE A 1 290 ? -6.468 10.952 -4.822 1.00 55.00 290 ILE A C 1
ATOM 2339 O O . ILE A 1 290 ? -5.242 10.985 -4.744 1.00 55.00 290 ILE A O 1
ATOM 2343 N N . ASP A 1 291 ? -7.271 11.785 -4.172 1.00 63.56 291 ASP A N 1
ATOM 2344 C CA . ASP A 1 291 ? -6.796 12.704 -3.159 1.00 63.56 291 ASP A CA 1
ATOM 2345 C C . ASP A 1 291 ? -6.585 11.876 -1.885 1.00 63.56 291 ASP A C 1
ATOM 2347 O O . ASP A 1 291 ? -7.566 11.358 -1.336 1.00 63.56 291 ASP A O 1
ATOM 2351 N N . PRO A 1 292 ? -5.335 11.673 -1.438 1.00 61.88 292 PRO A N 1
ATOM 2352 C CA . PRO A 1 292 ? -5.057 10.868 -0.255 1.00 61.88 292 PRO A CA 1
ATOM 2353 C C . PRO A 1 292 ? -5.744 11.426 0.997 1.00 61.88 292 PRO A C 1
ATOM 2355 O O . PRO A 1 292 ? -6.151 10.653 1.872 1.00 61.88 292 PRO A O 1
ATOM 2358 N N . ASP A 1 293 ? -5.984 12.742 1.050 1.00 69.88 293 ASP A N 1
ATOM 2359 C CA . ASP A 1 293 ? -6.747 13.356 2.132 1.00 69.88 293 ASP A CA 1
ATOM 2360 C C . ASP A 1 293 ? -8.209 12.894 2.106 1.00 69.88 293 ASP A C 1
ATOM 2362 O O . ASP A 1 293 ? -8.795 12.639 3.160 1.00 69.88 293 ASP A O 1
ATOM 2366 N N . ASN A 1 294 ? -8.787 12.685 0.919 1.00 76.38 294 ASN A N 1
ATOM 2367 C CA . ASN A 1 294 ? -10.155 12.193 0.769 1.00 76.38 294 ASN A CA 1
ATOM 2368 C C . ASN A 1 294 ? -10.307 10.747 1.274 1.00 76.38 294 ASN A C 1
ATOM 2370 O O . ASN A 1 294 ? -11.300 10.430 1.925 1.00 76.38 294 ASN A O 1
ATOM 2374 N N . MET A 1 295 ? -9.314 9.877 1.059 1.00 76.12 295 MET A N 1
ATOM 2375 C CA . MET A 1 295 ? -9.359 8.502 1.584 1.00 76.12 295 MET A CA 1
ATOM 2376 C C . MET A 1 295 ? -9.271 8.482 3.116 1.00 76.12 295 MET A C 1
ATOM 2378 O O . MET A 1 295 ? -10.033 7.775 3.780 1.00 76.12 295 MET A O 1
ATOM 2382 N N . LYS A 1 296 ? -8.408 9.325 3.699 1.00 82.44 296 LYS A N 1
ATOM 2383 C CA . LYS A 1 296 ? -8.367 9.529 5.154 1.00 82.44 296 LYS A CA 1
ATOM 2384 C C . LYS A 1 296 ? -9.700 10.042 5.687 1.00 82.44 296 LYS A C 1
ATOM 2386 O O . LYS A 1 296 ? -10.202 9.527 6.681 1.00 82.44 296 LYS A O 1
ATOM 2391 N N . LEU A 1 297 ? -10.284 11.035 5.021 1.00 83.50 297 LEU A N 1
ATOM 2392 C CA . LEU A 1 297 ? -11.595 11.591 5.355 1.00 83.50 297 LEU A CA 1
ATOM 2393 C C . LEU A 1 297 ? -12.688 10.519 5.325 1.00 83.50 297 LEU A C 1
ATOM 2395 O O . LEU A 1 297 ? -13.504 10.481 6.241 1.00 83.50 297 LEU A O 1
ATOM 2399 N N . GLN A 1 298 ? -12.682 9.632 4.329 1.00 83.31 298 GLN A N 1
ATOM 2400 C CA . GLN A 1 298 ? -13.640 8.530 4.225 1.00 83.31 298 GLN A CA 1
ATOM 2401 C C . GLN A 1 298 ? -13.512 7.547 5.393 1.00 83.31 298 GLN A C 1
ATOM 2403 O O . GLN A 1 298 ? -14.502 7.315 6.089 1.00 83.31 298 GLN A O 1
ATOM 2408 N N . GLN A 1 299 ? -12.309 7.036 5.680 1.00 83.31 299 GLN A N 1
ATOM 2409 C CA . GLN A 1 299 ? -12.112 6.108 6.804 1.00 83.31 299 GLN A CA 1
ATOM 2410 C C . GLN A 1 299 ? -12.437 6.781 8.151 1.00 83.31 299 GLN A C 1
ATOM 2412 O O . GLN A 1 299 ? -13.163 6.217 8.973 1.00 83.31 299 GLN A O 1
ATOM 2417 N N . ASN A 1 300 ? -11.998 8.028 8.352 1.00 85.12 300 ASN A N 1
ATOM 2418 C CA . ASN A 1 300 ? -12.320 8.805 9.552 1.00 85.12 300 ASN A CA 1
ATOM 2419 C C . ASN A 1 300 ? -13.831 9.046 9.689 1.00 85.12 300 ASN A C 1
ATOM 2421 O O . ASN A 1 300 ? -14.363 9.011 10.800 1.00 85.12 300 ASN A O 1
ATOM 2425 N N . ALA A 1 301 ? -14.543 9.276 8.582 1.00 86.19 301 ALA A N 1
ATOM 2426 C CA . ALA A 1 301 ? -15.991 9.444 8.590 1.00 86.19 301 ALA A CA 1
ATOM 2427 C C . ALA A 1 301 ? -16.701 8.150 9.006 1.00 86.19 301 ALA A C 1
ATOM 2429 O O . ALA A 1 301 ? -17.634 8.215 9.806 1.00 86.19 301 ALA A O 1
ATOM 2430 N N . VAL A 1 302 ? -16.245 6.983 8.541 1.00 86.44 302 VAL A N 1
ATOM 2431 C CA . VAL A 1 302 ? -16.793 5.677 8.952 1.00 86.44 302 VAL A CA 1
ATOM 2432 C C . VAL A 1 302 ? -16.596 5.448 10.455 1.00 86.44 302 VAL A C 1
ATOM 2434 O O . VAL A 1 302 ? -17.548 5.087 11.160 1.00 86.44 302 VAL A O 1
ATOM 2437 N N . VAL A 1 303 ? -15.400 5.738 10.979 1.00 86.81 303 VAL A N 1
ATOM 2438 C CA . VAL A 1 303 ? -15.109 5.654 12.421 1.00 86.81 303 VAL A CA 1
ATOM 2439 C C . VAL A 1 303 ? -15.985 6.633 13.213 1.00 86.81 303 VAL A C 1
ATOM 2441 O O . VAL A 1 303 ? -16.650 6.231 14.172 1.00 86.81 303 VAL A O 1
ATOM 2444 N N . ALA A 1 304 ? -16.072 7.896 12.787 1.00 87.19 304 ALA A N 1
ATOM 2445 C CA . ALA A 1 304 ? -16.863 8.931 13.455 1.00 87.19 304 ALA A CA 1
ATOM 2446 C C . ALA A 1 304 ? -18.369 8.626 13.444 1.00 87.19 304 ALA A C 1
ATOM 2448 O O . ALA A 1 304 ? -19.045 8.781 14.462 1.00 87.19 304 ALA A O 1
ATOM 2449 N N . GLN A 1 305 ? -18.910 8.149 12.320 1.00 88.31 305 GLN A N 1
ATOM 2450 C CA . GLN A 1 305 ? -20.304 7.712 12.227 1.00 88.31 305 GLN A CA 1
ATOM 2451 C C . GLN A 1 305 ? -20.582 6.539 13.169 1.00 88.31 305 GLN A C 1
ATOM 2453 O O . GLN A 1 305 ? -21.618 6.524 13.838 1.00 88.31 305 GLN A O 1
ATOM 2458 N N . THR A 1 306 ? -19.665 5.575 13.256 1.00 85.75 306 THR A N 1
ATOM 2459 C CA . THR A 1 306 ? -19.797 4.421 14.156 1.00 85.75 306 THR A CA 1
ATOM 2460 C C . THR A 1 306 ? -19.767 4.853 15.622 1.00 85.75 306 THR A C 1
ATOM 2462 O O . THR A 1 306 ? -20.644 4.453 16.390 1.00 85.75 306 THR A O 1
ATOM 2465 N N . ARG A 1 307 ? -18.844 5.747 15.995 1.00 86.94 307 ARG A N 1
ATOM 2466 C CA . ARG A 1 307 ? -18.773 6.358 17.332 1.00 86.94 307 ARG A CA 1
ATOM 2467 C C . ARG A 1 307 ? -20.051 7.117 17.683 1.00 86.94 307 ARG A C 1
ATOM 2469 O O . ARG A 1 307 ? -20.659 6.843 18.714 1.00 86.94 307 ARG A O 1
ATOM 2476 N N . ASN A 1 308 ? -20.525 7.992 16.797 1.00 87.69 308 ASN A N 1
ATOM 2477 C CA . ASN A 1 308 ? -21.762 8.749 17.009 1.00 87.69 308 ASN A CA 1
ATOM 2478 C C . ASN A 1 308 ? -22.982 7.834 17.169 1.00 87.69 308 ASN A C 1
ATOM 2480 O O . ASN A 1 308 ? -23.825 8.078 18.030 1.00 87.69 308 ASN A O 1
ATOM 2484 N N . LYS A 1 309 ? -23.081 6.752 16.387 1.00 87.38 309 LYS A N 1
ATOM 2485 C CA . LYS A 1 309 ? -24.156 5.759 16.546 1.00 87.38 309 LYS A CA 1
ATOM 2486 C C . LYS A 1 309 ? -24.127 5.104 17.930 1.00 87.38 309 LYS A C 1
ATOM 2488 O O . LYS A 1 309 ? -25.190 4.913 18.515 1.00 87.38 309 LYS A O 1
ATOM 2493 N N . LYS A 1 310 ? -22.946 4.761 18.456 1.00 83.88 310 LYS A N 1
ATOM 2494 C CA . LYS A 1 310 ? -22.806 4.138 19.783 1.00 83.88 310 LYS A CA 1
ATOM 2495 C C . LYS A 1 310 ? -23.098 5.125 20.919 1.00 83.88 310 LYS A C 1
ATOM 2497 O O . LYS A 1 310 ? -23.903 4.810 21.794 1.00 83.88 310 LYS A O 1
ATOM 2502 N N . LEU A 1 311 ? -22.569 6.345 20.844 1.00 85.38 311 LEU A N 1
ATOM 2503 C CA . LEU A 1 311 ? -22.862 7.416 21.804 1.00 85.38 311 LEU A CA 1
ATOM 2504 C C . LEU A 1 311 ? -24.355 7.772 21.845 1.00 85.38 311 LEU A C 1
ATOM 2506 O O . LEU A 1 311 ? -24.939 7.897 22.921 1.00 85.38 311 LEU A O 1
ATOM 2510 N N . ASN A 1 312 ? -25.009 7.860 20.684 1.00 88.88 312 ASN A N 1
ATOM 2511 C CA . ASN A 1 312 ? -26.446 8.129 20.617 1.00 88.88 312 ASN A CA 1
ATOM 2512 C C . ASN A 1 312 ? -27.285 7.025 21.279 1.00 88.88 312 ASN A C 1
ATOM 2514 O O . ASN A 1 312 ? -28.299 7.339 21.900 1.00 88.88 312 ASN A O 1
ATOM 2518 N N . LYS A 1 313 ? -26.857 5.755 21.213 1.00 87.00 313 LYS A N 1
ATOM 2519 C CA . LYS A 1 313 ? -27.517 4.659 21.944 1.00 87.00 313 LYS A CA 1
ATOM 2520 C C . LYS A 1 313 ? -27.382 4.819 23.460 1.00 87.00 313 LYS A C 1
ATOM 2522 O O . LYS A 1 313 ? -28.374 4.672 24.167 1.00 87.00 313 LYS A O 1
ATOM 2527 N N . ARG A 1 314 ? -26.193 5.175 23.965 1.00 86.88 314 ARG A N 1
ATOM 2528 C CA . ARG A 1 314 ? -25.984 5.458 25.402 1.00 86.88 314 ARG A CA 1
ATOM 2529 C C . ARG A 1 314 ? -26.857 6.624 25.873 1.00 86.88 314 ARG A C 1
ATOM 2531 O O . ARG A 1 314 ? -27.496 6.544 26.921 1.00 86.88 314 ARG A O 1
ATOM 2538 N N . LEU A 1 315 ? -26.969 7.672 25.055 1.00 89.75 315 LEU A N 1
ATOM 2539 C CA . LEU A 1 315 ? -27.861 8.802 25.319 1.00 89.75 315 LEU A CA 1
ATOM 2540 C C . LEU A 1 315 ? -29.342 8.387 25.339 1.00 89.75 315 LEU A C 1
ATOM 2542 O O . LEU A 1 315 ? -30.114 8.901 26.147 1.00 89.75 315 LEU A O 1
ATOM 2546 N N . GLU A 1 316 ? -29.756 7.470 24.465 1.00 91.56 316 GLU A N 1
ATOM 2547 C CA . GLU A 1 316 ? -31.113 6.915 24.462 1.00 91.56 316 GLU A CA 1
ATOM 2548 C C . GLU A 1 316 ? -31.409 6.142 25.755 1.00 91.56 316 GLU A C 1
ATOM 2550 O O . GLU A 1 316 ? -32.445 6.372 26.377 1.00 91.56 316 GLU A O 1
ATOM 2555 N N . TRP A 1 317 ? -30.469 5.325 26.237 1.00 91.12 317 TRP A N 1
ATOM 2556 C CA . TRP A 1 317 ? -30.620 4.618 27.514 1.00 91.12 317 TRP A CA 1
ATOM 2557 C C . TRP A 1 317 ? -30.698 5.568 28.708 1.00 91.12 317 TRP A C 1
ATOM 2559 O O . TRP A 1 317 ? -31.499 5.351 29.617 1.00 91.12 317 TRP A O 1
ATOM 2569 N N . LEU A 1 318 ? -29.920 6.653 28.695 1.00 91.69 318 LEU A N 1
ATOM 2570 C CA . LEU A 1 318 ? -30.023 7.698 29.711 1.00 91.69 318 LEU A CA 1
ATOM 2571 C C . LEU A 1 318 ? -31.397 8.387 29.670 1.00 91.69 318 LEU A C 1
ATOM 2573 O O . LEU A 1 318 ? -32.003 8.616 30.715 1.00 91.69 318 LEU A O 1
ATOM 2577 N N . LYS A 1 319 ? -31.929 8.681 28.477 1.00 92.19 319 LYS A N 1
ATOM 2578 C CA . LYS A 1 319 ? -33.292 9.224 28.333 1.00 92.19 319 LYS A CA 1
ATOM 2579 C C . LYS A 1 319 ? -34.338 8.258 28.891 1.00 92.19 319 LYS A C 1
ATOM 2581 O O . LYS A 1 319 ? -35.256 8.708 29.574 1.00 92.19 319 LYS A O 1
ATOM 2586 N N . ASP A 1 320 ? -34.194 6.958 28.651 1.00 91.94 320 ASP A N 1
ATOM 2587 C CA . ASP A 1 320 ? -35.096 5.939 29.197 1.00 91.94 320 ASP A CA 1
ATOM 2588 C C . ASP A 1 320 ? -35.001 5.835 30.725 1.00 91.94 320 ASP A C 1
ATOM 2590 O O . ASP A 1 320 ? -36.033 5.749 31.393 1.00 91.94 320 ASP A O 1
ATOM 2594 N N . LEU A 1 321 ? -33.796 5.943 31.297 1.00 91.75 321 LEU A N 1
ATOM 2595 C CA . LEU A 1 321 ? -33.601 6.033 32.748 1.00 91.75 321 LEU A CA 1
ATOM 2596 C C . LEU A 1 321 ? -34.364 7.223 33.342 1.00 91.75 321 LEU A C 1
ATOM 2598 O O . LEU A 1 321 ? -35.059 7.075 34.348 1.00 91.75 321 LEU A O 1
ATOM 2602 N N . LEU A 1 322 ? -34.258 8.397 32.715 1.00 90.25 322 LEU A N 1
ATOM 2603 C CA . LEU A 1 322 ? -34.937 9.610 33.175 1.00 90.25 322 LEU A CA 1
ATOM 2604 C C . LEU A 1 322 ? -36.462 9.514 33.019 1.00 90.25 322 LEU A C 1
ATOM 2606 O O . LEU A 1 322 ? -37.192 9.950 33.909 1.00 90.25 322 LEU A O 1
ATOM 2610 N N . ARG A 1 323 ? -36.958 8.904 31.933 1.00 91.31 323 ARG A N 1
ATOM 2611 C CA . ARG A 1 323 ? -38.396 8.631 31.749 1.00 91.31 323 ARG A CA 1
ATOM 2612 C C . ARG A 1 323 ? -38.931 7.714 32.842 1.00 91.31 323 ARG A C 1
ATOM 2614 O O . ARG A 1 323 ? -39.961 8.026 33.436 1.00 91.31 323 ARG A O 1
ATOM 2621 N N . GLU A 1 324 ? -38.222 6.629 33.142 1.00 90.12 324 GLU A N 1
ATOM 2622 C CA . GLU A 1 324 ? -38.614 5.693 34.198 1.00 90.12 324 GLU A CA 1
ATOM 2623 C C . GLU A 1 324 ? -38.597 6.379 35.573 1.00 90.12 324 GLU A C 1
ATOM 2625 O O . GLU A 1 324 ? -39.549 6.241 36.344 1.00 90.12 324 GLU A O 1
ATOM 2630 N N . ALA A 1 325 ? -37.567 7.184 35.862 1.00 89.88 325 ALA A N 1
ATOM 2631 C CA . ALA A 1 325 ? -37.475 7.972 37.091 1.00 89.88 325 ALA A CA 1
ATOM 2632 C C . ALA A 1 325 ? -38.686 8.900 37.261 1.00 89.88 325 ALA A C 1
ATOM 2634 O O . ALA A 1 325 ? -39.303 8.934 38.329 1.00 89.88 325 ALA A O 1
ATOM 2635 N N . ASN A 1 326 ? -39.051 9.605 36.187 1.00 89.44 326 ASN A N 1
ATOM 2636 C CA . ASN A 1 326 ? -40.177 10.529 36.176 1.00 89.44 326 ASN A CA 1
ATOM 2637 C C . ASN A 1 326 ? -41.521 9.796 36.318 1.00 89.44 326 ASN A C 1
ATOM 2639 O O . ASN A 1 326 ? -42.375 10.228 37.088 1.00 89.44 326 ASN A O 1
ATOM 2643 N N . SER A 1 327 ? -41.686 8.643 35.654 1.00 89.81 327 SER A N 1
ATOM 2644 C CA . SER A 1 327 ? -42.893 7.806 35.777 1.00 89.81 327 SER A CA 1
ATOM 2645 C C . SER A 1 327 ? -43.119 7.297 37.205 1.00 89.81 327 SER A C 1
ATOM 2647 O O . SER A 1 327 ? -44.253 7.100 37.630 1.00 89.81 327 SER A O 1
ATOM 2649 N N . ARG A 1 328 ? -42.032 7.141 37.972 1.00 88.38 328 ARG A N 1
ATOM 2650 C CA . ARG A 1 328 ? -42.038 6.756 39.390 1.00 88.38 328 ARG A CA 1
ATOM 2651 C C . ARG A 1 328 ? -41.981 7.953 40.343 1.00 88.38 328 ARG A C 1
ATOM 2653 O O . ARG A 1 328 ? -41.714 7.764 41.529 1.00 88.38 328 ARG A O 1
ATOM 2660 N N . SER A 1 329 ? -42.166 9.172 39.830 1.00 87.81 329 SER A N 1
ATOM 2661 C CA . SER A 1 329 ? -42.144 10.434 40.584 1.00 87.81 329 SER A CA 1
ATOM 2662 C C . SER A 1 329 ? -40.877 10.648 41.426 1.00 87.81 329 SER A C 1
ATOM 2664 O O . SER A 1 329 ? -40.912 11.265 42.493 1.00 87.81 329 SER A O 1
ATOM 2666 N N . LYS A 1 330 ? -39.725 10.143 40.968 1.00 85.69 330 LYS A N 1
ATOM 2667 C CA . LYS A 1 330 ? -38.439 10.365 41.637 1.00 85.69 330 LYS A CA 1
ATOM 2668 C C . LYS A 1 330 ? -37.921 11.768 41.318 1.00 85.69 330 LYS A C 1
ATOM 2670 O O . LYS A 1 330 ? -37.674 12.093 40.164 1.00 85.69 330 LYS A O 1
ATOM 2675 N N . LYS A 1 331 ? -37.685 12.576 42.358 1.00 83.06 331 LYS A N 1
ATOM 2676 C CA . LYS A 1 331 ? -37.124 13.937 42.229 1.00 83.06 331 LYS A CA 1
ATOM 2677 C C . LYS A 1 331 ? -35.619 13.968 41.934 1.00 83.06 331 LYS A C 1
ATOM 2679 O O . LYS A 1 331 ? -35.118 14.974 41.449 1.00 83.06 331 LYS A O 1
ATOM 2684 N N . LYS A 1 332 ? -34.887 12.901 42.270 1.00 87.81 332 LYS A N 1
ATOM 2685 C CA . LYS A 1 332 ? -33.427 12.806 42.120 1.00 87.81 332 LYS A CA 1
ATOM 2686 C C . LYS A 1 332 ? -33.051 11.444 41.539 1.00 87.81 332 LYS A C 1
ATOM 2688 O O . LYS A 1 332 ? -33.631 10.429 41.931 1.00 87.81 332 LYS A O 1
ATOM 2693 N N . VAL A 1 333 ? -32.061 11.425 40.648 1.00 89.19 333 VAL A N 1
ATOM 2694 C CA . VAL A 1 333 ? -31.427 10.199 40.145 1.00 89.19 333 VAL A CA 1
ATOM 2695 C C . VAL A 1 333 ? -30.017 10.123 40.731 1.00 89.19 333 VAL A C 1
ATOM 2697 O O . VAL A 1 333 ? -29.249 11.065 40.546 1.00 89.19 333 VAL A O 1
ATOM 2700 N N . PRO A 1 334 ? -29.659 9.045 41.451 1.00 90.00 334 PRO A N 1
ATOM 2701 C CA . PRO A 1 334 ? -28.312 8.879 41.986 1.00 90.00 334 PRO A CA 1
ATOM 2702 C C . PRO A 1 334 ? -27.243 8.915 40.888 1.00 90.00 334 PRO A C 1
ATOM 2704 O O . PRO A 1 334 ? -27.363 8.190 39.898 1.00 90.00 334 PRO A O 1
ATOM 2707 N N . THR A 1 335 ? -26.155 9.658 41.108 1.00 88.69 335 THR A N 1
ATOM 2708 C CA . THR A 1 335 ? -25.023 9.766 40.168 1.00 88.69 335 THR A CA 1
ATOM 2709 C C . THR A 1 335 ? -24.463 8.399 39.781 1.00 88.69 335 THR A C 1
ATOM 2711 O O . THR A 1 335 ? -24.197 8.155 38.611 1.00 88.69 335 THR A O 1
ATOM 2714 N N . ARG A 1 336 ? -24.406 7.451 40.727 1.00 91.44 336 ARG A N 1
ATOM 2715 C CA . ARG A 1 336 ? -23.991 6.063 40.460 1.00 91.44 336 ARG A CA 1
ATOM 2716 C C . ARG A 1 336 ? -24.805 5.368 39.359 1.00 91.44 336 ARG A C 1
ATOM 2718 O O . ARG A 1 336 ? -24.250 4.572 38.618 1.00 91.44 336 ARG A O 1
ATOM 2725 N N . LEU A 1 337 ? -26.109 5.651 39.244 1.00 90.12 337 LEU A N 1
ATOM 2726 C CA . LEU A 1 337 ? -26.956 5.062 38.197 1.00 90.12 337 LEU A CA 1
ATOM 2727 C C . LEU A 1 337 ? -26.725 5.740 36.847 1.00 90.12 337 LEU A C 1
ATOM 2729 O O . LEU A 1 337 ? -26.842 5.084 35.818 1.00 90.12 337 LEU A O 1
ATOM 2733 N N . ILE A 1 338 ? -26.386 7.032 36.857 1.00 90.31 338 ILE A N 1
ATOM 2734 C CA . ILE A 1 338 ? -26.015 7.781 35.652 1.00 90.31 338 ILE A CA 1
ATOM 2735 C C . ILE A 1 338 ? -24.677 7.264 35.113 1.00 90.31 338 ILE A C 1
ATOM 2737 O O . ILE A 1 338 ? -24.566 6.988 33.925 1.00 90.31 338 ILE A O 1
ATOM 2741 N N . ILE A 1 339 ? -23.685 7.064 35.981 1.00 88.88 339 ILE A N 1
ATOM 2742 C CA . ILE A 1 339 ? -22.404 6.459 35.594 1.00 88.88 339 ILE A CA 1
ATOM 2743 C C . ILE A 1 339 ? -22.650 5.047 35.046 1.00 88.88 339 ILE A C 1
ATOM 2745 O O . ILE A 1 339 ? -22.306 4.762 33.904 1.00 88.88 339 ILE A O 1
ATOM 2749 N N . ALA A 1 340 ? -23.377 4.208 35.793 1.00 88.12 340 ALA A N 1
ATOM 2750 C CA . ALA A 1 340 ? -23.654 2.836 35.376 1.00 88.12 340 ALA A CA 1
ATOM 2751 C C . ALA A 1 340 ? -24.410 2.742 34.038 1.00 88.12 340 ALA A C 1
ATOM 2753 O O . ALA A 1 340 ? -24.135 1.838 33.256 1.00 88.12 340 ALA A O 1
ATOM 2754 N N . ILE A 1 341 ? -25.365 3.641 33.749 1.00 89.44 341 ILE A N 1
ATOM 2755 C CA . ILE A 1 341 ? -26.100 3.602 32.472 1.00 89.44 341 ILE A CA 1
ATOM 2756 C C . ILE A 1 341 ? -25.232 4.053 31.293 1.00 89.44 341 ILE A C 1
ATOM 2758 O O . ILE A 1 341 ? -25.394 3.530 30.192 1.00 89.44 341 ILE A O 1
ATOM 2762 N N . LEU A 1 342 ? -24.319 5.004 31.519 1.00 85.38 342 LEU A N 1
ATOM 2763 C CA . LEU A 1 342 ? -23.379 5.479 30.502 1.00 85.38 342 LEU A CA 1
ATOM 2764 C C . LEU A 1 342 ? -22.290 4.440 30.204 1.00 85.38 342 LEU A C 1
ATOM 2766 O O . LEU A 1 342 ? -21.845 4.346 29.065 1.00 85.38 342 LEU A O 1
ATOM 2770 N N . GLU A 1 343 ? -21.919 3.629 31.193 1.00 83.69 343 GLU A N 1
ATOM 2771 C CA . GLU A 1 343 ? -20.941 2.539 31.069 1.00 83.69 343 GLU A CA 1
ATOM 2772 C C . GLU A 1 343 ? -21.573 1.178 30.726 1.00 83.69 343 GLU A C 1
ATOM 2774 O O . GLU A 1 343 ? -20.864 0.180 30.576 1.00 83.69 343 GLU A O 1
ATOM 2779 N N . ALA A 1 344 ? -22.902 1.107 30.600 1.00 82.50 344 ALA A N 1
ATOM 2780 C CA . ALA A 1 344 ? -23.603 -0.139 30.311 1.00 82.50 344 ALA A CA 1
ATOM 2781 C C . ALA A 1 344 ? -23.147 -0.727 28.968 1.00 82.50 344 ALA A C 1
ATOM 2783 O O . ALA A 1 344 ? -23.095 -0.024 27.959 1.00 82.50 344 ALA A O 1
ATOM 2784 N N . LYS A 1 345 ? -22.890 -2.039 28.932 1.00 73.56 345 LYS A N 1
ATOM 2785 C CA . LYS A 1 345 ? -22.366 -2.721 27.736 1.00 73.56 345 LYS A CA 1
ATOM 2786 C C . LYS A 1 345 ? -23.465 -3.095 26.754 1.00 73.56 345 LYS A C 1
ATOM 2788 O O . LYS A 1 345 ? -23.256 -3.316 25.577 1.00 73.56 345 LYS A O 1
ATOM 2793 N N . ASN A 1 346 ? -24.696 -3.277 27.202 1.00 77.69 346 ASN A N 1
ATOM 2794 C CA . ASN A 1 346 ? -25.756 -3.652 26.276 1.00 77.69 346 ASN A CA 1
ATOM 2795 C C . ASN A 1 346 ? -27.115 -3.227 26.785 1.00 77.69 346 ASN A C 1
ATOM 2797 O O . ASN A 1 346 ? -27.321 -2.940 27.962 1.00 77.69 346 ASN A O 1
ATOM 2801 N N . TYR A 1 347 ? -28.085 -3.280 25.879 1.00 79.50 347 TYR A N 1
ATOM 2802 C CA . TYR A 1 347 ? -29.457 -2.917 26.193 1.00 79.50 347 TYR A CA 1
ATOM 2803 C C . TYR A 1 347 ? -30.059 -3.753 27.336 1.00 79.50 347 TYR A C 1
ATOM 2805 O O . TYR A 1 347 ? -30.922 -3.265 28.063 1.00 79.50 347 TYR A O 1
ATOM 2813 N N . LYS A 1 348 ? -29.613 -5.005 27.538 1.00 84.12 348 LYS A N 1
ATOM 2814 C CA . LYS A 1 348 ? -30.099 -5.844 28.649 1.00 84.12 348 LYS A CA 1
ATOM 2815 C C . LYS A 1 348 ? -29.573 -5.340 29.991 1.00 84.12 348 LYS A C 1
ATOM 2817 O O . LYS A 1 348 ? -30.343 -5.259 30.944 1.00 84.12 348 LYS A O 1
ATOM 2822 N N . GLU A 1 349 ? -28.290 -5.012 30.069 1.00 85.25 349 GLU A N 1
ATOM 2823 C CA . GLU A 1 349 ? -27.671 -4.407 31.248 1.00 85.25 349 GLU A CA 1
ATOM 2824 C C . GLU A 1 349 ? -28.266 -3.028 31.535 1.00 85.25 349 GLU A C 1
ATOM 2826 O O . GLU A 1 349 ? -28.741 -2.796 32.646 1.00 85.25 349 GLU A O 1
ATOM 2831 N N . ALA A 1 350 ? -28.384 -2.181 30.509 1.00 86.38 350 ALA A N 1
ATOM 2832 C CA . ALA A 1 350 ? -29.035 -0.882 30.610 1.00 86.38 350 ALA A CA 1
ATOM 2833 C C . ALA A 1 350 ? -30.461 -1.008 31.174 1.00 86.38 350 ALA A C 1
ATOM 2835 O O . ALA A 1 350 ? -30.813 -0.342 32.146 1.00 86.38 350 ALA A O 1
ATOM 2836 N N . LYS A 1 351 ? -31.264 -1.953 30.663 1.00 87.81 351 LYS A N 1
ATOM 2837 C CA . LYS A 1 351 ? -32.602 -2.251 31.202 1.00 87.81 351 LYS A CA 1
ATOM 2838 C C . LYS A 1 351 ? -32.591 -2.688 32.665 1.00 87.81 351 LYS A C 1
ATOM 2840 O O . LYS A 1 351 ? -33.477 -2.287 33.418 1.00 87.81 351 LYS A O 1
ATOM 2845 N N . ARG A 1 352 ? -31.620 -3.507 33.085 1.00 89.12 352 ARG A N 1
ATOM 2846 C CA . ARG A 1 352 ? -31.491 -3.928 34.494 1.00 89.12 352 ARG A CA 1
ATOM 2847 C C . ARG A 1 352 ? -31.177 -2.739 35.400 1.00 89.12 352 ARG A C 1
ATOM 2849 O O . ARG A 1 352 ? -31.770 -2.635 36.472 1.00 89.12 352 ARG A O 1
ATOM 2856 N N . ILE A 1 353 ? -30.295 -1.842 34.958 1.00 90.06 353 ILE A N 1
ATOM 2857 C CA . ILE A 1 353 ? -29.941 -0.613 35.679 1.00 90.06 353 ILE A CA 1
ATOM 2858 C C . ILE A 1 353 ? -31.167 0.297 35.794 1.00 90.06 353 ILE A C 1
ATOM 2860 O O . ILE A 1 353 ? -31.501 0.719 36.902 1.00 90.06 353 ILE A O 1
ATOM 2864 N N . ILE A 1 354 ? -31.900 0.510 34.696 1.00 89.44 354 ILE A N 1
ATOM 2865 C CA . ILE A 1 354 ? -33.135 1.313 34.672 1.00 89.44 354 ILE A CA 1
ATOM 2866 C C . ILE A 1 354 ? -34.176 0.747 35.647 1.00 89.44 354 ILE A C 1
ATOM 2868 O O . ILE A 1 354 ? -34.722 1.477 36.474 1.00 89.44 354 ILE A O 1
ATOM 2872 N N . ALA A 1 355 ? -34.388 -0.571 35.643 1.00 87.50 355 ALA A N 1
ATOM 2873 C CA . ALA A 1 355 ? -35.322 -1.227 36.558 1.00 87.50 355 ALA A CA 1
ATOM 2874 C C . ALA A 1 355 ? -34.913 -1.124 38.044 1.00 87.50 355 ALA A C 1
ATOM 2876 O O . ALA A 1 355 ? -35.759 -1.250 38.934 1.00 87.50 355 ALA A O 1
ATOM 2877 N N . SER A 1 356 ? -33.629 -0.894 38.343 1.00 85.31 356 SER A N 1
ATOM 2878 C CA . SER A 1 356 ? -33.126 -0.808 39.722 1.00 85.31 356 SER A CA 1
ATOM 2879 C C . SER A 1 356 ? -33.522 0.484 40.451 1.00 85.31 356 SER A C 1
ATOM 2881 O O . SER A 1 356 ? -33.458 0.528 41.682 1.00 85.31 356 SER A O 1
ATOM 2883 N N . ILE A 1 357 ? -34.022 1.497 39.729 1.00 81.25 357 ILE A N 1
ATOM 2884 C CA . ILE A 1 357 ? -34.377 2.819 40.273 1.00 81.25 357 ILE A CA 1
ATOM 2885 C C . ILE A 1 357 ? -35.466 2.766 41.367 1.00 81.25 357 ILE A C 1
ATOM 2887 O O . ILE A 1 357 ? -35.605 3.690 42.169 1.00 81.25 357 ILE A O 1
ATOM 2891 N N . GLY A 1 358 ? -36.227 1.666 41.431 1.00 63.41 358 GLY A N 1
ATOM 2892 C CA . GLY A 1 358 ? -37.258 1.414 42.443 1.00 63.41 358 GLY A CA 1
ATOM 2893 C C . GLY A 1 358 ? -36.806 0.621 43.675 1.00 63.41 358 GLY A C 1
ATOM 2894 O O . GLY A 1 358 ? -37.577 0.521 44.624 1.00 63.41 358 GLY A O 1
ATOM 2895 N N . LYS A 1 359 ? -35.594 0.045 43.692 1.00 57.69 359 LYS A N 1
ATOM 2896 C CA . LYS A 1 359 ? -35.132 -0.824 44.795 1.00 57.69 359 LYS A CA 1
ATOM 2897 C C . LYS A 1 359 ? -34.360 -0.092 45.896 1.00 57.69 359 LYS A C 1
ATOM 2899 O O . LYS A 1 359 ? -34.118 -0.685 46.944 1.00 57.69 359 LYS A O 1
ATOM 2904 N N . SER A 1 360 ? -34.003 1.183 45.714 1.00 48.59 360 SER A N 1
ATOM 2905 C CA . SER A 1 360 ? -33.510 1.996 46.831 1.00 48.59 360 SER A CA 1
ATOM 2906 C C . SER A 1 360 ? -34.703 2.400 47.701 1.00 48.59 360 SER A C 1
ATOM 2908 O O . SER A 1 360 ? -35.472 3.294 47.327 1.00 48.59 360 SER A O 1
ATOM 2910 N N . LYS A 1 361 ? -34.887 1.696 48.825 1.00 40.56 361 LYS A N 1
ATOM 2911 C CA . LYS A 1 361 ? -35.851 2.059 49.870 1.00 40.56 361 LYS A CA 1
ATOM 2912 C C . LYS A 1 361 ? -35.704 3.545 50.200 1.00 40.56 361 LYS A C 1
ATOM 2914 O O . LYS A 1 361 ? -34.590 4.042 50.336 1.00 40.56 361 LYS A O 1
ATOM 2919 N N . GLY A 1 362 ? -36.837 4.237 50.270 1.00 37.28 362 GLY A N 1
ATOM 2920 C CA . GLY A 1 362 ? -36.891 5.612 50.736 1.00 37.28 362 GLY A CA 1
ATOM 2921 C C . GLY A 1 362 ? -36.411 5.705 52.180 1.00 37.28 362 GLY A C 1
ATOM 2922 O O . GLY A 1 362 ? -36.859 4.941 53.029 1.00 37.28 362 GLY A O 1
ATOM 2923 N N . GLY A 1 363 ? -35.512 6.647 52.426 1.00 29.92 363 GLY A N 1
ATOM 2924 C CA . GLY A 1 363 ? -35.438 7.370 53.683 1.00 29.92 363 GLY A CA 1
ATOM 2925 C C . GLY A 1 363 ? -35.665 8.832 53.329 1.00 29.92 363 GLY A C 1
ATOM 2926 O O . GLY A 1 363 ? -34.818 9.442 52.680 1.00 29.92 363 GLY A O 1
ATOM 2927 N N . GLU A 1 364 ? -36.844 9.356 53.646 1.00 34.00 364 GLU A N 1
ATOM 2928 C CA . GLU A 1 364 ? -37.033 10.797 53.778 1.00 34.00 364 GLU A CA 1
ATOM 2929 C C . GLU A 1 364 ? -36.662 11.198 55.213 1.00 34.00 364 GLU A C 1
ATOM 2931 O O . GLU A 1 364 ? -36.972 10.463 56.148 1.00 34.00 364 GLU A O 1
ATOM 2936 N N . HIS A 1 365 ? -36.060 12.390 55.321 1.00 32.69 365 HIS A N 1
ATOM 2937 C CA . HIS A 1 365 ? -35.688 13.177 56.508 1.00 32.69 365 HIS A CA 1
ATOM 2938 C C . HIS A 1 365 ? -34.420 12.782 57.285 1.00 32.69 365 HIS A C 1
ATOM 2940 O O . HIS A 1 365 ? -34.463 11.948 58.178 1.00 32.69 365 HIS A O 1
ATOM 2946 N N . SER A 1 366 ? -33.330 13.521 57.051 1.00 26.91 366 SER A N 1
ATOM 2947 C CA . SER A 1 366 ? -33.028 14.731 57.839 1.00 26.91 366 SER A CA 1
ATOM 2948 C C . SER A 1 366 ? -31.966 15.584 57.137 1.00 26.91 366 SER A C 1
ATOM 2950 O O . SER A 1 366 ? -30.965 15.058 56.655 1.00 26.91 366 SER A O 1
ATOM 2952 N N . ASP A 1 367 ? -32.200 16.895 57.078 1.00 36.88 367 ASP A N 1
ATOM 2953 C CA . ASP A 1 367 ? -31.135 17.883 56.920 1.00 36.88 367 ASP A CA 1
ATOM 2954 C C . ASP A 1 367 ? -30.172 17.753 58.107 1.00 36.88 367 ASP A C 1
ATOM 2956 O O . ASP A 1 367 ? -30.593 17.882 59.257 1.00 36.88 367 ASP A O 1
ATOM 2960 N N . SER A 1 368 ? -28.896 17.515 57.829 1.00 26.38 368 SER A N 1
ATOM 2961 C CA . SER A 1 368 ? -27.787 17.983 58.658 1.00 26.38 368 SER A CA 1
ATOM 2962 C C . SER A 1 368 ? -26.501 17.868 57.852 1.00 26.38 368 SER A C 1
ATOM 2964 O O . SER A 1 368 ? -26.096 16.769 57.473 1.00 26.38 368 SER A O 1
ATOM 2966 N N . ASP A 1 369 ? -25.883 19.017 57.594 1.00 38.00 369 ASP A N 1
ATOM 2967 C CA . ASP A 1 369 ? -24.461 19.109 57.299 1.00 38.00 369 ASP A CA 1
ATOM 2968 C C . ASP A 1 369 ? -23.679 18.369 58.393 1.00 38.00 369 ASP A C 1
ATOM 2970 O O . ASP A 1 369 ? -23.750 18.732 59.568 1.00 38.00 369 ASP A O 1
ATOM 2974 N N . SER A 1 370 ? -22.933 17.338 58.011 1.00 27.09 370 SER A N 1
ATOM 2975 C CA . SER A 1 370 ? -21.769 16.880 58.761 1.00 27.09 370 SER A CA 1
ATOM 2976 C C . SER A 1 370 ? -20.814 16.182 57.802 1.00 27.09 370 SER A C 1
ATOM 2978 O O . SER A 1 370 ? -21.154 15.188 57.157 1.00 27.09 370 SER A O 1
ATOM 2980 N N . GLU A 1 371 ? -19.639 16.787 57.682 1.00 41.62 371 GLU A N 1
ATOM 2981 C CA . GLU A 1 371 ? -18.408 16.184 57.193 1.00 41.62 371 GLU A CA 1
ATOM 2982 C C . GLU A 1 371 ? -18.225 14.806 57.832 1.00 41.62 371 GLU A C 1
ATOM 2984 O O . GLU A 1 371 ? -18.345 14.696 59.045 1.00 41.62 371 GLU A O 1
ATOM 2989 N N . ASP A 1 372 ? -17.928 13.786 57.029 1.00 28.77 372 ASP A N 1
ATOM 2990 C CA . ASP A 1 372 ? -17.253 12.580 57.505 1.00 28.77 372 ASP A CA 1
ATOM 2991 C C . ASP A 1 372 ? -16.435 11.988 56.347 1.00 28.77 372 ASP A C 1
ATOM 2993 O O . ASP A 1 372 ? -16.965 11.493 55.344 1.00 28.77 372 ASP A O 1
ATOM 2997 N N . GLU A 1 373 ? -15.113 12.110 56.494 1.00 39.19 373 GLU A N 1
ATOM 2998 C CA . GLU A 1 373 ? -14.096 11.292 55.837 1.00 39.19 373 GLU A CA 1
ATOM 2999 C C . GLU A 1 373 ? -14.462 9.808 55.947 1.00 39.19 373 GLU A C 1
ATOM 3001 O O . GLU A 1 373 ? -14.773 9.318 57.031 1.00 39.19 373 GLU A O 1
ATOM 3006 N N . VAL A 1 374 ? -14.361 9.064 54.842 1.00 35.03 374 VAL A N 1
ATOM 3007 C CA . VAL A 1 374 ? -14.267 7.602 54.913 1.00 35.03 374 VAL A CA 1
ATOM 3008 C C . VAL A 1 374 ? -13.174 7.114 53.972 1.00 35.03 374 VAL A C 1
ATOM 3010 O O . VAL A 1 374 ? -13.238 7.282 52.753 1.00 35.03 374 VAL A O 1
ATOM 3013 N N . ASP A 1 375 ? -12.187 6.504 54.619 1.00 29.00 375 ASP A N 1
ATOM 3014 C CA . ASP A 1 375 ? -10.965 5.886 54.130 1.00 29.00 375 ASP A CA 1
ATOM 3015 C C . ASP A 1 375 ? -11.119 5.041 52.857 1.00 29.00 375 ASP A C 1
ATOM 3017 O O . ASP A 1 375 ? -11.881 4.071 52.783 1.00 29.00 375 ASP A O 1
ATOM 3021 N N . ILE A 1 376 ? -10.284 5.368 51.870 1.00 37.12 376 ILE A N 1
ATOM 3022 C CA . ILE A 1 376 ? -9.962 4.509 50.733 1.00 37.12 376 ILE A CA 1
ATOM 3023 C C . ILE A 1 376 ? -8.813 3.603 51.175 1.00 37.12 376 ILE A C 1
ATOM 3025 O O . ILE A 1 376 ? -7.656 3.939 50.969 1.00 37.12 376 ILE A O 1
ATOM 3029 N N . GLU A 1 377 ? -9.110 2.446 51.764 1.00 36.16 377 GLU A N 1
ATOM 3030 C CA . GLU A 1 377 ? -8.151 1.337 51.792 1.00 36.16 377 GLU A CA 1
ATOM 3031 C C . GLU A 1 377 ? -8.844 0.003 52.101 1.00 36.16 377 GLU A C 1
ATOM 3033 O O . GLU A 1 377 ? -9.303 -0.235 53.216 1.00 36.16 377 GLU A O 1
ATOM 3038 N N . LYS A 1 378 ? -8.896 -0.863 51.074 1.00 36.19 378 LYS A N 1
ATOM 3039 C CA . LYS A 1 378 ? -8.971 -2.346 51.078 1.00 36.19 378 LYS A CA 1
ATOM 3040 C C . LYS A 1 378 ? -9.883 -2.885 49.975 1.00 36.19 378 LYS A C 1
ATOM 3042 O O . LYS A 1 378 ? -10.980 -3.378 50.218 1.00 36.19 378 LYS A O 1
ATOM 3047 N N . ALA A 1 379 ? -9.350 -2.881 48.756 1.00 30.58 379 ALA A N 1
ATOM 3048 C CA . ALA A 1 379 ? -9.719 -3.848 47.722 1.00 30.58 379 ALA A CA 1
ATOM 3049 C C . ALA A 1 379 ? -8.504 -4.257 46.863 1.00 30.58 379 ALA A C 1
ATOM 3051 O O . ALA A 1 379 ? -8.649 -4.564 45.689 1.00 30.58 379 ALA A O 1
ATOM 3052 N N . GLU A 1 380 ? -7.308 -4.305 47.458 1.00 36.50 380 GLU A N 1
ATOM 3053 C CA . GLU A 1 380 ? -6.112 -4.924 46.870 1.00 36.50 380 GLU A CA 1
ATOM 3054 C C . GLU A 1 380 ? -5.452 -5.843 47.905 1.00 36.50 380 GLU A C 1
ATOM 3056 O O . GLU A 1 380 ? -4.423 -5.522 48.481 1.00 36.50 380 GLU A O 1
ATOM 3061 N N . ALA A 1 381 ? -6.077 -6.982 48.209 1.00 37.44 381 ALA A N 1
ATOM 3062 C CA . ALA A 1 381 ? -5.405 -8.076 48.921 1.00 37.44 381 ALA A CA 1
ATOM 3063 C C . ALA A 1 381 ? -6.193 -9.389 48.819 1.00 37.44 381 ALA A C 1
ATOM 3065 O O . ALA A 1 381 ? -6.533 -9.997 49.831 1.00 37.44 381 ALA A O 1
ATOM 3066 N N . GLN A 1 382 ? -6.511 -9.849 47.605 1.00 36.03 382 GLN A N 1
ATOM 3067 C CA . GLN A 1 382 ? -6.885 -11.257 47.423 1.00 36.03 382 GLN A CA 1
ATOM 3068 C C . GLN A 1 382 ? -6.624 -11.767 46.002 1.00 36.03 382 GLN A C 1
ATOM 3070 O O . GLN A 1 382 ? -7.510 -12.271 45.326 1.00 36.03 382 GLN A O 1
ATOM 3075 N N . SER A 1 383 ? -5.372 -11.648 45.551 1.00 35.09 383 SER A N 1
ATOM 3076 C CA . SER A 1 383 ? -4.827 -12.513 44.497 1.00 35.09 383 SER A CA 1
ATOM 3077 C C . SER A 1 383 ? -3.293 -12.494 44.500 1.00 35.09 383 SER A C 1
ATOM 3079 O O . SER A 1 383 ? -2.679 -12.067 43.532 1.00 35.09 383 SER A O 1
ATOM 3081 N N . CYS A 1 384 ? -2.663 -12.933 45.595 1.00 34.75 384 CYS A N 1
ATOM 3082 C CA . CYS A 1 384 ? -1.272 -13.408 45.567 1.00 34.75 384 CYS A CA 1
ATOM 3083 C C . CYS A 1 384 ? -0.952 -14.212 46.837 1.00 34.75 384 CYS A C 1
ATOM 3085 O O . CYS A 1 384 ? -0.331 -13.725 47.774 1.00 34.75 384 CYS A O 1
ATOM 3087 N N . ALA A 1 385 ? -1.429 -15.455 46.884 1.00 34.78 385 ALA A N 1
ATOM 3088 C CA . ALA A 1 385 ? -0.953 -16.466 47.827 1.00 34.78 385 ALA A CA 1
ATOM 3089 C C . ALA A 1 385 ? -1.098 -17.854 47.190 1.00 34.78 385 ALA A C 1
ATOM 3091 O O . ALA A 1 385 ? -1.939 -18.655 47.578 1.00 34.78 385 ALA A O 1
ATOM 3092 N N . CYS A 1 386 ? -0.304 -18.099 46.150 1.00 38.34 386 CYS A N 1
ATOM 3093 C CA . CYS A 1 386 ? 0.077 -19.435 45.695 1.00 38.34 386 CYS A CA 1
ATOM 3094 C C . CYS A 1 386 ? 1.348 -19.283 44.862 1.00 38.34 386 CYS A C 1
ATOM 3096 O O . CYS A 1 386 ? 1.261 -19.058 43.662 1.00 38.34 386 CYS A O 1
ATOM 3098 N N . LEU A 1 387 ? 2.500 -19.320 45.535 1.00 35.56 387 LEU A N 1
ATOM 3099 C CA . LEU A 1 387 ? 3.800 -19.804 45.056 1.00 35.56 387 LEU A CA 1
ATOM 3100 C C . LEU A 1 387 ? 4.822 -19.533 46.169 1.00 35.56 387 LEU A C 1
ATOM 3102 O O . LEU A 1 387 ? 5.299 -18.415 46.310 1.00 35.56 387 LEU A O 1
ATOM 3106 N N . VAL A 1 388 ? 5.049 -20.552 47.000 1.00 40.06 388 VAL A N 1
ATOM 3107 C CA . VAL A 1 388 ? 6.318 -21.022 47.594 1.00 40.06 388 VAL A CA 1
ATOM 3108 C C . VAL A 1 388 ? 5.954 -21.837 48.839 1.00 40.06 388 VAL A C 1
ATOM 3110 O O . VAL A 1 388 ? 5.763 -21.325 49.940 1.00 40.06 388 VAL A O 1
ATOM 3113 N N . SER A 1 389 ? 5.834 -23.141 48.630 1.00 36.44 389 SER A N 1
ATOM 3114 C CA . SER A 1 389 ? 6.333 -24.182 49.529 1.00 36.44 389 SER A CA 1
ATOM 3115 C C . SER A 1 389 ? 6.793 -25.324 48.641 1.00 36.44 389 SER A C 1
ATOM 3117 O O . SER A 1 389 ? 5.999 -25.688 47.743 1.00 36.44 389 SER A O 1
#

Mean predicted aligned error: 11.43 Å

Solvent-accessible surface area (backbone atoms only — not comparable to full-atom values): 22198 Å² total; per-residue (Å²): 116,66,70,61,53,55,48,65,63,44,48,63,58,37,52,49,52,33,50,54,21,37,77,71,53,64,33,46,43,60,41,86,41,75,25,45,24,51,31,72,39,34,84,70,66,68,69,44,64,29,33,40,38,33,34,72,52,35,65,44,73,46,76,34,51,54,67,59,46,52,61,35,45,54,52,44,50,59,50,46,53,55,40,67,76,36,59,92,74,53,80,79,81,61,59,64,92,74,34,63,87,56,74,70,58,82,48,74,39,84,61,26,11,34,78,47,74,31,40,36,58,31,32,48,34,70,43,80,47,77,43,60,24,22,16,59,85,56,44,78,48,30,36,32,39,41,35,37,37,45,27,44,94,88,65,51,66,70,54,90,77,62,44,70,64,40,95,53,47,71,75,49,48,66,35,72,44,31,32,33,47,30,44,44,30,40,38,67,35,65,80,53,44,29,46,37,27,47,34,33,53,57,94,88,46,93,60,72,51,67,47,67,64,38,62,90,51,42,55,43,75,51,66,39,72,48,79,48,78,43,73,51,30,44,74,66,52,44,52,41,21,58,74,31,62,35,28,42,33,32,33,20,24,50,56,69,44,74,76,83,60,97,74,52,32,56,63,52,54,50,50,51,52,59,50,46,75,66,42,80,67,49,89,70,62,83,62,89,60,77,50,68,66,55,56,52,49,51,57,51,46,55,46,51,53,52,51,51,55,52,52,52,50,36,52,49,50,46,52,50,36,51,51,53,36,52,76,68,69,49,92,72,79,61,66,72,58,56,52,49,38,64,66,40,55,38,74,69,54,32,49,53,58,46,65,46,74,75,70,67,76,86,80,83,86,78,96,73,96,72,93,76,92,77,85,93,82,87,89,84,86,88,86,87,88,87,88,89,131